Protein AF-D2VQ25-F1 (afdb_monomer_lite)

Radius of gyration: 30.01 Å; chains: 1; bounding box: 73×95×77 Å

Organism: Naegleria gruberi (NCBI:txid5762)

Secondary structure (DSSP, 8-state):
---PPP---------------HHHHHHS-GGG--HHHHHHHHHHTT---TT-HHHHHHHHTT--GGGGGGGHHHHHTT-HHHHHHHHHHHHHHHHHHHT--HHHHHHHIIIIIIHHHHHHHHHHHHT------S---------PPPP--S--SS---TTSPPPTTTS-HHHHHHHHHHHHHHHHHHHHHHHTT--GGGGT--S-HHHHHHHHH-HHHHHIIIIIHHHHH-GGGTS-SSPPEEEEEEEEEPPSS-HHHHHHHTTT---SSSS-EEEEEETTEEEEE-TTS-EEEEEGGG---TTEEEEEEEEEE-SHHHHHHHHHHHHHHHHHHHHH---BTTTB-HHHHHHHHHHHTT------HHHHHHHHHHTTT--S-EEEPPHHHHHHHHHSTT-TTTT-SEEE-SSHHHHHHHHHHHHHTTGGGSHHHHHHHHHHHHHHHHHHHTT-TTS--EEE-TTSTT-EEE--TT-SSS-TTTTSTTS--EE-TT---GGGS---

Foldseek 3Di:
DDDDDDDDPDDPDDPDDPPDPLVVLLQDQQLQAKLVSLLSLCVVLVPDDVVCLVNVLSVVVGDGSNLVLCLLVCVVVVPPVSNLVSLLVSLVVVCVVRVHHSVSSSSSCVRRVSVSSNVNVVVVVVPPDDPPDDDDDDDDDDDPDDRPRDPDPPPPPLVDADDPVQDDPLLVLLLVLLLVLVVVVVVVCVVVVHDQVQQVHPPDSRSRSCCQQPLLNVLCSQPNVVCVVDCVQAPDPDAFKKWKKKWKFADDDDLVVQLVQLVVAPFQQGQIFIWMDIHQWIWGADQSLAIGIDGFPPLFDQGTLFIFTFDMDGHLVLVVQLSSQLSVLRSCSSRPNHDDSRPHHRRNSVVSSCVSSVTDDDDDPQVVVVSVVSSSVNSFLKGFDDPVLLVLQCPDPPDPCNPPRMDTDPALQVLQVVLVVSVVSVQCVDPSNVVSVRSSLRRLQSCQSSVRLPPADWDDDPVDPPDTAQQRPPAPVNDSCRSYPSPRDGHNHPNPPPVSNPDD

pLDDT: mean 82.52, std 18.88, range [25.27, 98.56]

Sequence (504 aa):
MGGKPSSFDSKPASFESSTVDISQVVNKPITECDAEDLLVLLRHYKFEDKSNKLASVIKEKDMSGSIFSALVAPILEENQSKIEDERDRLASRYATRYAITESLLSRFIENVVITKIKRDVSNASSKKINISSIPTTTASLHSETQDPGVTPQTFYNISTAYDQDKLNEWEKRGIEKVKKNLVKYYEFLKEKKKKFETCGLIGDLEVDAQNMVCKDRFMFNTFCAPILSNSSRRVLTSEPYMQVKLIISEIEGNEIYRSIVSKVVNTEFGLLHTGLLIGEWKFDWYDNSMVSVRKEKNIGSGNAIAVIDLGSLIDQNLILSAFFKISDIVCKYNATMEYGQLNCNCQHFVSELLDALSLVTPKSKCFEKYFKNLKKGDMARKFYFSPALIDKIQKAQDSIYKKKKSIKFESRKDLDEFCFFIKDLGHFTTEEGKEDYQLLKSFDRSFVIAGKGRDGLVVVDYSVEGFKKENAFFSQSGLHDDTSITNIKYNVKDLDLSKYFLKR

Structure (mmCIF, N/CA/C/O backbone):
data_AF-D2VQ25-F1
#
_entry.id   AF-D2VQ25-F1
#
loop_
_atom_site.group_PDB
_atom_site.id
_atom_site.type_symbol
_atom_site.label_atom_id
_atom_site.label_alt_id
_atom_site.label_comp_id
_atom_site.label_asym_id
_atom_site.label_entity_id
_atom_site.label_seq_id
_atom_site.pdbx_PDB_ins_code
_atom_site.Cartn_x
_atom_site.Cartn_y
_atom_site.Cartn_z
_atom_site.occupancy
_atom_site.B_iso_or_equiv
_atom_site.auth_seq_id
_atom_site.auth_comp_id
_atom_site.auth_asym_id
_atom_site.auth_atom_id
_atom_site.pdbx_PDB_model_num
ATOM 1 N N . MET A 1 1 ? -29.299 -66.741 -33.337 1.00 40.41 1 MET A N 1
ATOM 2 C CA . MET A 1 1 ? -28.206 -66.523 -34.309 1.00 40.41 1 MET A CA 1
ATOM 3 C C . MET A 1 1 ? -27.219 -65.557 -33.677 1.00 40.41 1 MET A C 1
ATOM 5 O O . MET A 1 1 ? -27.634 -64.481 -33.274 1.00 40.41 1 MET A O 1
ATOM 9 N N . GLY A 1 2 ? -25.983 -66.005 -33.446 1.00 38.69 2 GLY A N 1
ATOM 10 C CA . GLY A 1 2 ? -24.978 -65.279 -32.666 1.00 38.69 2 GLY A CA 1
ATOM 11 C C . GLY A 1 2 ? -24.258 -64.196 -33.469 1.00 38.69 2 GLY A C 1
ATOM 12 O O . GLY A 1 2 ? -23.818 -64.449 -34.586 1.00 38.69 2 GLY A O 1
ATOM 13 N N . GLY A 1 3 ? -24.109 -63.013 -32.872 1.00 36.12 3 GLY A N 1
ATOM 14 C CA . GLY A 1 3 ? -23.212 -61.958 -33.338 1.00 36.12 3 GLY A CA 1
ATOM 15 C C . GLY A 1 3 ? -22.002 -61.869 -32.411 1.00 36.12 3 GLY A C 1
ATOM 16 O O . GLY A 1 3 ? -22.151 -61.565 -31.230 1.00 36.12 3 GLY A O 1
ATOM 17 N N . LYS A 1 4 ? -20.812 -62.179 -32.936 1.00 39.22 4 LYS A N 1
ATOM 18 C CA . LYS A 1 4 ? -19.522 -61.954 -32.265 1.00 39.22 4 LYS A CA 1
ATOM 19 C C . LYS A 1 4 ? -19.256 -60.444 -32.129 1.00 39.22 4 LYS A C 1
ATOM 21 O O . LYS A 1 4 ? -19.488 -59.727 -33.101 1.00 39.22 4 LYS A O 1
ATOM 26 N N . PRO A 1 5 ? -18.699 -59.962 -31.006 1.00 42.12 5 PRO A N 1
ATOM 27 C CA . PRO A 1 5 ? -18.153 -58.613 -30.927 1.00 42.12 5 PRO A CA 1
ATOM 28 C C . PRO A 1 5 ? -16.798 -58.549 -31.649 1.00 42.12 5 PRO A C 1
ATOM 30 O O . PRO A 1 5 ? -15.930 -59.399 -31.446 1.00 42.12 5 PRO A O 1
ATOM 33 N N . SER A 1 6 ? -16.635 -57.554 -32.522 1.00 40.38 6 SER A N 1
ATOM 34 C CA . SER A 1 6 ? -15.402 -57.278 -33.261 1.00 40.38 6 SER A CA 1
ATOM 35 C C . SER A 1 6 ? -14.331 -56.704 -32.331 1.00 40.38 6 SER A C 1
ATOM 37 O O . SER A 1 6 ? -14.489 -55.604 -31.801 1.00 40.38 6 SER A O 1
ATOM 39 N N . SER A 1 7 ? -13.233 -57.435 -32.160 1.00 36.78 7 SER A N 1
ATOM 40 C CA . SER A 1 7 ? -12.004 -56.956 -31.533 1.00 36.78 7 SER A CA 1
ATOM 41 C C . SER A 1 7 ? -11.290 -55.977 -32.470 1.00 36.78 7 SER A C 1
ATOM 43 O O . SER A 1 7 ? -10.836 -56.360 -33.548 1.00 36.78 7 SER A O 1
ATOM 45 N N . PHE A 1 8 ? -11.195 -54.710 -32.068 1.00 36.72 8 PHE A N 1
ATOM 46 C CA . PHE A 1 8 ? -10.280 -53.750 -32.682 1.00 36.72 8 PHE A CA 1
ATOM 47 C C . PHE A 1 8 ? -8.866 -54.011 -32.147 1.00 36.72 8 PHE A C 1
ATOM 49 O O . PHE A 1 8 ? -8.520 -53.577 -31.051 1.00 36.72 8 PHE A O 1
ATOM 56 N N . ASP A 1 9 ? -8.059 -54.728 -32.929 1.00 34.69 9 ASP A N 1
ATOM 57 C CA . ASP A 1 9 ? -6.609 -54.810 -32.745 1.00 34.69 9 ASP A CA 1
ATOM 58 C C . ASP A 1 9 ? -5.970 -53.488 -33.197 1.00 34.69 9 ASP A C 1
ATOM 60 O O . ASP A 1 9 ? -5.667 -53.281 -34.376 1.00 34.69 9 ASP A O 1
ATOM 64 N N . SER A 1 10 ? -5.761 -52.562 -32.261 1.00 35.66 10 SER A N 1
ATOM 65 C CA . SER A 1 10 ? -4.896 -51.405 -32.491 1.00 35.66 10 SER A CA 1
ATOM 66 C C . SER A 1 10 ? -3.435 -51.852 -32.407 1.00 35.66 10 SER A C 1
ATOM 68 O O . SER A 1 10 ? -2.902 -52.069 -31.317 1.00 35.66 10 SER A O 1
ATOM 70 N N . LYS A 1 11 ? -2.778 -51.992 -33.564 1.00 35.75 11 LYS A N 1
ATOM 71 C CA . LYS A 1 11 ? -1.319 -52.153 -33.646 1.00 35.75 11 LYS A CA 1
ATOM 72 C C . LYS A 1 11 ? -0.629 -50.986 -32.916 1.00 35.75 11 LYS A C 1
ATOM 74 O O . LYS A 1 11 ? -1.005 -49.839 -33.163 1.00 35.75 11 LYS A O 1
ATOM 79 N N . PRO A 1 12 ? 0.383 -51.233 -32.063 1.00 37.16 12 PRO A N 1
ATOM 80 C CA . PRO A 1 12 ? 1.184 -50.159 -31.494 1.00 37.16 12 PRO A CA 1
ATOM 81 C C . PRO A 1 12 ? 1.896 -49.424 -32.630 1.00 37.16 12 PRO A C 1
ATOM 83 O O . PRO A 1 12 ? 2.567 -50.044 -33.457 1.00 37.16 12 PRO A O 1
ATOM 86 N N . ALA A 1 13 ? 1.706 -48.106 -32.686 1.00 36.19 13 ALA A N 1
ATOM 87 C CA . ALA A 1 13 ? 2.377 -47.245 -33.644 1.00 36.19 13 ALA A CA 1
ATOM 88 C C . ALA A 1 13 ? 3.894 -47.415 -33.488 1.00 36.19 13 ALA A C 1
ATOM 90 O O . ALA A 1 13 ? 4.469 -47.097 -32.444 1.00 36.19 13 ALA A O 1
ATOM 91 N N . SER A 1 14 ? 4.538 -47.955 -34.521 1.00 36.84 14 SER A N 1
ATOM 92 C CA . SER A 1 14 ? 5.988 -47.971 -34.637 1.00 36.84 14 SER A CA 1
ATOM 93 C C . SER A 1 14 ? 6.465 -46.525 -34.715 1.00 36.84 14 SER A C 1
ATOM 95 O O . SER A 1 14 ? 6.174 -45.832 -35.688 1.00 36.84 14 SER A O 1
ATOM 97 N N . PHE A 1 15 ? 7.152 -46.064 -33.670 1.00 41.28 15 PHE A N 1
ATOM 98 C CA . PHE A 1 15 ? 7.826 -44.770 -33.655 1.00 41.28 15 PHE A CA 1
ATOM 99 C C . PHE A 1 15 ? 8.849 -44.737 -34.796 1.00 41.28 15 PHE A C 1
ATOM 101 O O . PHE A 1 15 ? 9.881 -45.405 -34.726 1.00 41.28 15 PHE A O 1
ATOM 108 N N . GLU A 1 16 ? 8.561 -43.967 -35.843 1.00 40.09 16 GLU A N 1
ATOM 109 C CA . GLU A 1 16 ? 9.567 -43.568 -36.821 1.00 40.09 16 GLU A CA 1
ATOM 110 C C . GLU A 1 16 ? 10.651 -42.776 -36.085 1.00 40.09 16 GLU A C 1
ATOM 112 O O . GLU A 1 16 ? 10.367 -41.808 -35.373 1.00 40.09 16 GLU A O 1
ATOM 117 N N . SER A 1 17 ? 11.898 -43.242 -36.178 1.00 46.06 17 SER A N 1
ATOM 118 C CA . SER A 1 17 ? 13.017 -42.615 -35.490 1.00 46.06 17 SER A CA 1
ATOM 119 C C . SER A 1 17 ? 13.362 -41.299 -36.180 1.00 46.06 17 SER A C 1
ATOM 121 O O . SER A 1 17 ? 14.074 -41.286 -37.185 1.00 46.06 17 SER A O 1
ATOM 123 N N . SER A 1 18 ? 12.912 -40.180 -35.618 1.00 52.69 18 SER A N 1
ATOM 124 C CA . SER A 1 18 ? 13.643 -38.932 -35.783 1.00 52.69 18 SER A CA 1
ATOM 125 C C . SER A 1 18 ? 15.051 -39.175 -35.233 1.00 52.69 18 SER A C 1
ATOM 127 O O . SER A 1 18 ? 15.246 -39.468 -34.051 1.00 52.69 18 SER A O 1
ATOM 129 N N . THR A 1 19 ? 16.051 -39.160 -36.110 1.00 66.31 19 THR A N 1
ATOM 130 C CA . THR A 1 19 ? 17.461 -39.299 -35.731 1.00 66.31 19 THR A CA 1
ATOM 131 C C . THR A 1 19 ? 17.928 -37.985 -35.114 1.00 66.31 19 THR A C 1
ATOM 133 O O . THR A 1 19 ? 18.683 -37.233 -35.726 1.00 66.31 19 THR A O 1
ATOM 136 N N . VAL A 1 20 ? 17.412 -37.664 -33.926 1.00 78.50 20 VAL A N 1
ATOM 137 C CA . VAL A 1 20 ? 17.915 -36.555 -33.115 1.00 78.50 20 VAL A CA 1
ATOM 138 C C . VAL A 1 20 ? 19.348 -36.901 -32.722 1.00 78.50 20 VAL A C 1
ATOM 140 O O . VAL A 1 20 ? 19.609 -37.972 -32.166 1.00 78.50 20 VAL A O 1
ATOM 143 N N . ASP A 1 21 ? 20.286 -36.016 -33.051 1.00 86.06 21 ASP A N 1
ATOM 144 C CA . ASP A 1 21 ? 21.693 -36.187 -32.710 1.00 86.06 21 ASP A CA 1
ATOM 145 C C . ASP A 1 21 ? 21.852 -36.144 -31.183 1.00 86.06 21 ASP A C 1
ATOM 147 O O . ASP A 1 21 ? 21.751 -35.091 -30.550 1.00 86.06 21 ASP A O 1
ATOM 151 N N . ILE A 1 22 ? 22.108 -37.311 -30.583 1.00 90.81 22 ILE A N 1
ATOM 152 C CA . ILE A 1 22 ? 22.278 -37.477 -29.132 1.00 90.81 22 ILE A CA 1
ATOM 153 C C . ILE A 1 22 ? 23.343 -36.511 -28.601 1.00 90.81 22 ILE A C 1
ATOM 155 O O . ILE A 1 22 ? 23.225 -36.022 -27.478 1.00 90.81 22 ILE A O 1
ATOM 159 N N . SER A 1 23 ? 24.374 -36.204 -29.395 1.00 88.19 23 SER A N 1
ATOM 160 C CA . SER A 1 23 ? 25.441 -35.300 -28.973 1.00 88.19 23 SER A CA 1
ATOM 161 C C . SER A 1 23 ? 24.951 -33.862 -28.782 1.00 88.19 23 SER A C 1
ATOM 163 O O . SER A 1 23 ? 25.438 -33.177 -27.882 1.00 88.19 23 SER A O 1
ATOM 165 N N . GLN A 1 24 ? 23.949 -33.417 -29.545 1.00 90.00 24 GLN A N 1
ATOM 166 C CA . GLN A 1 24 ? 23.349 -32.092 -29.377 1.00 90.00 24 GLN A CA 1
ATOM 167 C C . GLN A 1 24 ? 22.553 -32.025 -28.073 1.00 90.00 24 GLN A C 1
ATOM 169 O O . GLN A 1 24 ? 22.779 -31.126 -27.266 1.00 90.00 24 GLN A O 1
ATOM 174 N N . VAL A 1 25 ? 21.710 -33.029 -27.809 1.00 92.75 25 VAL A N 1
ATOM 175 C CA . VAL A 1 25 ? 20.869 -33.080 -26.599 1.00 92.75 25 VAL A CA 1
ATOM 176 C C . VAL A 1 25 ? 21.710 -33.209 -25.329 1.00 92.75 25 VAL A C 1
ATOM 178 O O . VAL A 1 25 ? 21.473 -32.529 -24.334 1.00 92.75 25 VAL A O 1
ATOM 181 N N . VAL A 1 26 ? 22.740 -34.055 -25.351 1.00 91.75 26 VAL A N 1
ATOM 182 C CA . VAL A 1 26 ? 23.609 -34.281 -24.187 1.00 91.75 26 VAL A CA 1
ATOM 183 C C . VAL A 1 26 ? 24.411 -33.030 -23.811 1.00 91.75 26 VAL A C 1
ATOM 185 O O . VAL A 1 26 ? 24.722 -32.844 -22.634 1.00 91.75 26 VAL A O 1
ATOM 188 N N . ASN A 1 27 ? 24.725 -32.169 -24.782 1.00 88.31 27 ASN A N 1
ATOM 189 C CA . ASN A 1 27 ? 25.443 -30.913 -24.556 1.00 88.31 27 ASN A CA 1
ATOM 190 C C . ASN A 1 27 ? 24.521 -29.712 -24.287 1.00 88.31 27 ASN A C 1
ATOM 192 O O . ASN A 1 27 ? 25.013 -28.666 -23.863 1.00 88.31 27 ASN A O 1
ATOM 196 N N . LYS A 1 28 ? 23.210 -29.850 -24.515 1.00 89.50 28 LYS A N 1
ATOM 197 C CA . LYS A 1 28 ? 22.200 -28.826 -24.228 1.00 89.50 28 LYS A CA 1
ATOM 198 C C . LYS A 1 28 ? 21.924 -28.773 -22.718 1.00 89.50 28 LYS A C 1
ATOM 200 O O . LYS A 1 28 ? 21.693 -29.838 -22.145 1.00 89.50 28 LYS A O 1
ATOM 205 N N . PRO A 1 29 ? 21.960 -27.612 -22.040 1.00 90.38 29 PRO A N 1
ATOM 206 C CA . PRO A 1 29 ? 21.643 -27.519 -20.611 1.00 90.38 29 PRO A CA 1
ATOM 207 C C . PRO A 1 29 ? 20.266 -28.110 -20.282 1.00 90.38 29 PRO A C 1
ATOM 209 O O . PRO A 1 29 ? 19.326 -27.900 -21.048 1.00 90.38 29 PRO A O 1
ATOM 212 N N . ILE A 1 30 ? 20.109 -28.799 -19.138 1.00 91.12 30 ILE A N 1
ATOM 213 C CA . ILE A 1 30 ? 18.804 -29.402 -18.771 1.00 91.12 30 ILE A CA 1
ATOM 214 C C . ILE A 1 30 ? 17.658 -28.377 -18.787 1.00 91.12 30 ILE A C 1
ATOM 216 O O . ILE A 1 30 ? 16.531 -28.715 -19.125 1.00 91.12 30 ILE A O 1
ATOM 220 N N . THR A 1 31 ? 17.937 -27.115 -18.453 1.00 84.75 31 THR A N 1
ATOM 221 C CA . THR A 1 31 ? 16.952 -26.027 -18.404 1.00 84.75 31 THR A CA 1
ATOM 222 C C . THR A 1 31 ? 16.444 -25.616 -19.784 1.00 84.75 31 THR A C 1
ATOM 224 O O . THR A 1 31 ? 15.367 -25.033 -19.883 1.00 84.75 31 THR A O 1
ATOM 227 N N . GLU A 1 32 ? 17.184 -25.953 -20.839 1.00 87.88 32 GLU A N 1
ATOM 228 C CA . GLU A 1 32 ? 16.842 -25.696 -22.238 1.00 87.88 32 GLU A CA 1
ATOM 229 C C . GLU A 1 32 ? 16.270 -26.937 -22.940 1.00 87.88 32 GLU A C 1
ATOM 231 O O . GLU A 1 32 ? 15.832 -26.837 -24.088 1.00 87.88 32 GLU A O 1
ATOM 236 N N . CYS A 1 33 ? 16.267 -28.104 -22.287 1.00 91.75 33 CYS A N 1
ATOM 237 C CA . CYS A 1 33 ? 15.693 -29.325 -22.846 1.00 91.75 33 CYS A CA 1
ATOM 238 C C . CYS A 1 33 ? 14.168 -29.204 -22.981 1.00 91.75 33 CYS A C 1
ATOM 240 O O . CYS A 1 33 ? 13.469 -28.939 -21.998 1.00 91.75 33 CYS A O 1
ATOM 242 N N . ASP A 1 34 ? 13.651 -29.427 -24.186 1.00 94.62 34 ASP A N 1
ATOM 243 C CA . ASP A 1 34 ? 12.216 -29.595 -24.423 1.00 94.62 34 ASP A CA 1
ATOM 244 C C . ASP A 1 34 ? 11.761 -31.040 -24.128 1.00 94.62 34 ASP A C 1
ATOM 246 O O . ASP A 1 34 ? 12.524 -31.860 -23.605 1.00 94.62 34 ASP A O 1
ATOM 250 N N . ALA A 1 35 ? 10.497 -31.357 -24.413 1.00 95.31 35 ALA A N 1
ATOM 251 C CA . ALA A 1 35 ? 9.954 -32.689 -24.169 1.00 95.31 35 ALA A CA 1
ATOM 252 C C . ALA A 1 35 ? 10.675 -33.788 -24.972 1.00 95.31 35 ALA A C 1
ATOM 254 O O . ALA A 1 35 ? 10.941 -34.863 -24.430 1.00 95.31 35 ALA A O 1
ATOM 255 N N . GLU A 1 36 ? 11.033 -33.536 -26.234 1.00 95.50 36 GLU A N 1
ATOM 256 C CA . GLU A 1 36 ? 11.733 -34.516 -27.075 1.00 95.50 36 GLU A CA 1
ATOM 257 C C . GLU A 1 36 ? 13.173 -34.727 -26.588 1.00 95.50 36 GLU A C 1
ATOM 259 O O . GLU A 1 36 ? 13.642 -35.869 -26.502 1.00 95.50 36 GLU A O 1
ATOM 264 N N . ASP A 1 37 ? 13.844 -33.661 -26.149 1.00 95.88 37 ASP A N 1
ATOM 265 C CA . ASP A 1 37 ? 15.151 -33.746 -25.497 1.00 95.88 37 ASP A CA 1
ATOM 266 C C . ASP A 1 37 ? 15.097 -34.638 -24.244 1.00 95.88 37 ASP A C 1
ATOM 268 O O . ASP A 1 37 ? 15.943 -35.521 -24.069 1.00 95.88 37 ASP A O 1
ATOM 272 N N . LEU A 1 38 ? 14.084 -34.476 -23.381 1.00 95.69 38 LEU A N 1
ATOM 273 C CA . LEU A 1 38 ? 13.925 -35.318 -22.188 1.00 95.69 38 LEU A CA 1
ATOM 274 C C . LEU A 1 38 ? 13.694 -36.797 -22.539 1.00 95.69 38 LEU A C 1
ATOM 276 O O . LEU A 1 38 ? 14.205 -37.676 -21.838 1.00 95.69 38 LEU A O 1
ATOM 280 N N . LEU A 1 39 ? 12.979 -37.097 -23.629 1.00 94.31 39 LEU A N 1
ATOM 281 C CA . LEU A 1 39 ? 12.816 -38.472 -24.122 1.00 94.31 39 LEU A CA 1
ATOM 282 C C . LEU A 1 39 ? 14.146 -39.073 -24.594 1.00 94.31 39 LEU A C 1
ATOM 284 O O . LEU A 1 39 ? 14.418 -40.253 -24.341 1.00 94.31 39 LEU A O 1
ATOM 288 N N . VAL A 1 40 ? 14.995 -38.277 -25.247 1.00 94.81 40 VAL A N 1
ATOM 289 C CA . VAL A 1 40 ? 16.353 -38.695 -25.623 1.00 94.81 40 VAL A CA 1
ATOM 290 C C . VAL A 1 40 ? 17.204 -38.933 -24.373 1.00 94.81 40 VAL A C 1
ATOM 292 O O . VAL A 1 40 ? 17.894 -39.954 -24.298 1.00 94.81 40 VAL A O 1
ATOM 295 N N . LEU A 1 41 ? 17.113 -38.067 -23.358 1.00 94.50 41 LEU A N 1
ATOM 296 C CA . LEU A 1 41 ? 17.833 -38.235 -22.091 1.00 94.50 41 LEU A CA 1
ATOM 297 C C . LEU A 1 41 ? 17.383 -39.483 -21.318 1.00 94.50 41 LEU A C 1
ATOM 299 O O . LEU A 1 41 ? 18.241 -40.199 -20.803 1.00 94.50 41 LEU A O 1
ATOM 303 N N . LEU A 1 42 ? 16.084 -39.805 -21.289 1.00 94.75 42 LEU A N 1
ATOM 304 C CA . LEU A 1 42 ? 15.579 -41.055 -20.699 1.00 94.75 42 LEU A CA 1
ATOM 305 C C . LEU A 1 42 ? 16.293 -42.281 -21.283 1.00 94.75 42 LEU A C 1
ATOM 307 O O . LEU A 1 42 ? 16.742 -43.156 -20.540 1.00 94.75 42 LEU A O 1
ATOM 311 N N . ARG A 1 43 ? 16.439 -42.325 -22.613 1.00 93.00 43 ARG A N 1
ATOM 312 C CA . ARG A 1 43 ? 17.141 -43.411 -23.314 1.00 93.00 43 ARG A CA 1
ATOM 313 C C . ARG A 1 43 ? 18.645 -43.370 -23.047 1.00 93.00 43 ARG A C 1
ATOM 315 O O . ARG A 1 43 ? 19.234 -44.409 -22.758 1.00 93.00 43 ARG A O 1
ATOM 322 N N . HIS A 1 44 ? 19.258 -42.186 -23.114 1.00 92.94 44 HIS A N 1
ATOM 323 C CA . HIS A 1 44 ? 20.697 -41.997 -22.902 1.00 92.94 44 HIS A CA 1
ATOM 324 C C . HIS A 1 44 ? 21.140 -42.469 -21.512 1.00 92.94 44 HIS A C 1
ATOM 326 O O . HIS A 1 44 ? 22.123 -43.199 -21.390 1.00 92.94 44 HIS A O 1
ATOM 332 N N . TYR A 1 45 ? 20.378 -42.111 -20.478 1.00 92.06 45 TYR A N 1
ATOM 333 C CA . TYR A 1 45 ? 20.630 -42.499 -19.090 1.00 92.06 45 TYR A CA 1
ATOM 334 C C . TYR A 1 45 ? 20.019 -43.856 -18.709 1.00 92.06 45 TYR A C 1
ATOM 336 O O . TYR A 1 45 ? 20.034 -44.219 -17.535 1.00 92.06 45 TYR A O 1
ATOM 344 N N . LYS A 1 46 ? 19.514 -44.625 -19.687 1.00 93.38 46 LYS A N 1
ATOM 345 C CA . LYS A 1 46 ? 18.939 -45.969 -19.501 1.00 93.38 46 LYS A CA 1
ATOM 346 C C . LYS A 1 46 ? 17.874 -46.017 -18.396 1.00 93.38 46 LYS A C 1
ATOM 348 O O . LYS A 1 46 ? 17.834 -46.951 -17.598 1.00 93.38 46 LYS A O 1
ATOM 353 N N . PHE A 1 47 ? 17.020 -44.998 -18.329 1.00 93.12 47 PHE A N 1
ATOM 354 C CA . PHE A 1 47 ? 15.959 -44.949 -17.334 1.00 93.12 47 PHE A CA 1
ATOM 355 C C . PHE A 1 47 ? 14.876 -45.987 -17.644 1.00 93.12 47 PHE A C 1
ATOM 357 O O . PHE A 1 47 ? 14.195 -45.909 -18.666 1.00 93.12 47 PHE A O 1
ATOM 364 N N . GLU A 1 48 ? 14.693 -46.945 -16.739 1.00 87.88 48 GLU A N 1
ATOM 365 C CA . GLU A 1 48 ? 13.679 -47.988 -16.881 1.00 87.88 48 GLU A CA 1
ATOM 366 C C . GLU A 1 48 ? 12.341 -47.581 -16.249 1.00 87.88 48 GLU A C 1
ATOM 368 O O . GLU A 1 48 ? 12.159 -47.623 -15.024 1.00 87.88 48 GLU A O 1
ATOM 373 N N . ASP A 1 49 ? 11.375 -47.268 -17.112 1.00 84.94 49 ASP A N 1
ATOM 374 C CA . ASP A 1 49 ? 9.952 -47.233 -16.786 1.00 84.94 49 ASP A CA 1
ATOM 375 C C . ASP A 1 49 ? 9.252 -48.441 -17.417 1.00 84.94 49 ASP A C 1
ATOM 377 O O . ASP A 1 49 ? 8.950 -48.451 -18.609 1.00 84.94 49 ASP A O 1
ATOM 381 N N . LYS A 1 50 ? 8.939 -49.451 -16.596 1.00 80.38 50 LYS A N 1
ATOM 382 C CA . LYS A 1 50 ? 8.268 -50.690 -17.032 1.00 80.38 50 LYS A CA 1
ATOM 383 C C . LYS A 1 50 ? 6.941 -50.450 -17.764 1.00 80.38 50 LYS A C 1
ATOM 385 O O . LYS A 1 50 ? 6.484 -51.335 -18.479 1.00 80.38 50 LYS A O 1
ATOM 390 N N . SER A 1 51 ? 6.312 -49.294 -17.558 1.00 79.25 51 SER A N 1
ATOM 391 C CA . SER A 1 51 ? 5.008 -48.951 -18.125 1.00 79.25 51 SER A CA 1
ATOM 392 C C . SER A 1 51 ? 5.068 -47.977 -19.304 1.00 79.25 51 SER A C 1
ATOM 394 O O . SER A 1 51 ? 4.028 -47.707 -19.898 1.00 79.25 51 SER A O 1
ATOM 396 N N . ASN A 1 52 ? 6.246 -47.425 -19.639 1.00 86.62 52 ASN A N 1
ATOM 397 C CA . ASN A 1 52 ? 6.407 -46.291 -20.568 1.00 86.62 52 ASN A CA 1
ATOM 398 C C . ASN A 1 52 ? 5.477 -45.092 -20.267 1.00 86.62 52 ASN A C 1
ATOM 400 O O . ASN A 1 52 ? 5.237 -44.235 -21.128 1.00 86.62 52 ASN A O 1
ATOM 404 N N . LYS A 1 53 ? 4.944 -45.013 -19.045 1.00 90.50 53 LYS A N 1
ATOM 405 C CA . LYS A 1 53 ? 3.989 -43.995 -18.620 1.00 90.50 53 LYS A CA 1
ATOM 406 C C . LYS A 1 53 ? 4.644 -42.621 -18.589 1.00 90.50 53 LYS A C 1
ATOM 408 O O . LYS A 1 53 ? 4.055 -41.662 -19.072 1.00 90.50 53 LYS A O 1
ATOM 413 N N . LEU A 1 54 ? 5.869 -42.519 -18.082 1.00 90.94 54 LEU A N 1
ATOM 414 C CA . LEU A 1 54 ? 6.609 -41.263 -18.018 1.00 90.94 54 LEU A CA 1
ATOM 415 C C . LEU A 1 54 ? 6.932 -40.723 -19.414 1.00 90.94 54 LEU A C 1
ATOM 417 O O . LEU A 1 54 ? 6.718 -39.543 -19.661 1.00 90.94 54 LEU A O 1
ATOM 421 N N . ALA A 1 55 ? 7.381 -41.577 -20.338 1.00 92.06 55 ALA A N 1
ATOM 422 C CA . ALA A 1 55 ? 7.660 -41.168 -21.715 1.00 92.06 55 ALA A CA 1
ATOM 423 C C . ALA A 1 55 ? 6.394 -40.648 -22.422 1.00 92.06 55 ALA A C 1
ATOM 425 O O . ALA A 1 55 ? 6.423 -39.599 -23.064 1.00 92.06 55 ALA A O 1
ATOM 426 N N . SER A 1 56 ? 5.267 -41.345 -22.248 1.00 91.44 56 SER A N 1
ATOM 427 C CA . SER A 1 56 ? 3.975 -40.916 -22.801 1.00 91.44 56 SER A CA 1
ATOM 428 C C . SER A 1 56 ? 3.561 -39.557 -22.236 1.00 91.44 56 SER A C 1
ATOM 430 O O . SER A 1 56 ? 3.190 -38.657 -22.981 1.00 91.44 56 SER A O 1
ATOM 432 N N . VAL A 1 57 ? 3.718 -39.364 -20.925 1.00 91.69 57 VAL A N 1
ATOM 433 C CA . VAL A 1 57 ? 3.337 -38.121 -20.253 1.00 91.69 57 VAL A CA 1
ATOM 434 C C . VAL A 1 57 ? 4.253 -36.948 -20.602 1.00 91.69 57 VAL A C 1
ATOM 436 O O . VAL A 1 57 ? 3.742 -35.848 -20.795 1.00 91.69 57 VAL A O 1
ATOM 439 N N . ILE A 1 58 ? 5.569 -37.153 -20.722 1.00 92.06 58 ILE A N 1
ATOM 440 C CA . ILE A 1 58 ? 6.499 -36.104 -21.174 1.00 92.06 58 ILE A CA 1
ATOM 441 C C . ILE A 1 58 ? 6.048 -35.564 -22.532 1.00 92.06 58 ILE A C 1
ATOM 443 O O . ILE A 1 58 ? 5.937 -34.351 -22.693 1.00 92.06 58 ILE A O 1
ATOM 447 N N . LYS A 1 59 ? 5.713 -36.467 -23.462 1.00 91.94 59 LYS A N 1
ATOM 448 C CA . LYS A 1 59 ? 5.256 -36.114 -24.807 1.00 91.94 59 LYS A CA 1
ATOM 449 C C . LYS A 1 59 ? 3.878 -35.448 -24.811 1.00 91.94 59 LYS A C 1
ATOM 451 O O . LYS A 1 59 ? 3.692 -34.416 -25.439 1.00 91.94 59 LYS A O 1
ATOM 456 N N . GLU A 1 60 ? 2.901 -36.030 -24.117 1.00 90.62 60 GLU A N 1
ATOM 457 C CA . GLU A 1 60 ? 1.511 -35.548 -24.120 1.00 90.62 60 GLU A CA 1
ATOM 458 C C . GLU A 1 60 ? 1.314 -34.234 -23.358 1.00 90.62 60 GLU A C 1
ATOM 460 O O . GLU A 1 60 ? 0.388 -33.478 -23.658 1.00 90.62 60 GLU A O 1
ATOM 465 N N . LYS A 1 61 ? 2.124 -33.987 -22.324 1.00 88.69 61 LYS A N 1
ATOM 466 C CA . LYS A 1 61 ? 1.983 -32.832 -21.425 1.00 88.69 61 LYS A CA 1
ATOM 467 C C . LYS A 1 61 ? 3.054 -31.769 -21.630 1.00 88.69 61 LYS A C 1
ATOM 469 O O . LYS A 1 61 ? 3.092 -30.833 -20.833 1.00 88.69 61 LYS A O 1
ATOM 474 N N . ASP A 1 62 ? 3.877 -31.926 -22.665 1.00 87.81 62 ASP A N 1
ATOM 475 C CA . ASP A 1 62 ? 4.955 -31.009 -23.035 1.00 87.81 62 ASP A CA 1
ATOM 476 C C . ASP A 1 62 ? 5.856 -30.666 -21.834 1.00 87.81 62 ASP A C 1
ATOM 478 O O . ASP A 1 62 ? 6.047 -29.513 -21.444 1.00 87.81 62 ASP A O 1
ATOM 482 N N . MET A 1 63 ? 6.333 -31.710 -21.149 1.00 90.69 63 MET A N 1
ATOM 483 C CA . MET A 1 63 ? 7.187 -31.541 -19.975 1.00 90.69 63 MET A CA 1
ATOM 484 C C . MET A 1 63 ? 8.574 -31.073 -20.422 1.00 90.69 63 MET A C 1
ATOM 486 O O . MET A 1 63 ? 9.304 -31.834 -21.046 1.00 90.69 63 MET A O 1
ATOM 490 N N . SER A 1 64 ? 8.961 -29.852 -20.056 1.00 93.88 64 SER A N 1
ATOM 491 C CA . SER A 1 64 ? 10.287 -29.297 -20.345 1.00 93.88 64 SER A CA 1
ATOM 492 C C . SER A 1 64 ? 11.237 -29.420 -19.156 1.00 93.88 64 SER A C 1
ATOM 494 O O . SER A 1 64 ? 10.822 -29.393 -17.995 1.00 93.88 64 SER A O 1
ATOM 496 N N . GLY A 1 65 ? 12.539 -29.482 -19.423 1.00 90.12 65 GLY A N 1
ATOM 497 C CA . GLY A 1 65 ? 13.567 -29.562 -18.387 1.00 90.12 65 GLY A CA 1
ATOM 498 C C . GLY A 1 65 ? 13.699 -28.293 -17.530 1.00 90.12 65 GLY A C 1
ATOM 499 O O . GLY A 1 65 ? 14.184 -28.355 -16.400 1.00 90.12 65 GLY A O 1
ATOM 500 N N . SER A 1 66 ? 13.159 -27.157 -17.990 1.00 85.31 66 SER A N 1
ATOM 501 C CA . SER A 1 66 ? 13.086 -25.900 -17.226 1.00 85.31 66 SER A CA 1
ATOM 502 C C . SER A 1 66 ? 12.342 -26.019 -15.889 1.00 85.31 66 SER A C 1
ATOM 504 O O . SER A 1 66 ? 12.611 -25.242 -14.973 1.00 85.31 66 SER A O 1
ATOM 506 N N . ILE A 1 67 ? 11.452 -27.007 -15.721 1.00 89.81 67 ILE A N 1
ATOM 507 C CA . ILE A 1 67 ? 10.746 -27.227 -14.448 1.00 89.81 67 ILE A CA 1
ATOM 508 C C . ILE A 1 67 ? 11.667 -27.718 -13.323 1.00 89.81 67 ILE A C 1
ATOM 510 O O . ILE A 1 67 ? 11.269 -27.660 -12.158 1.00 89.81 67 ILE A O 1
ATOM 514 N N . PHE A 1 68 ? 12.869 -28.192 -13.668 1.00 93.56 68 PHE A N 1
ATOM 515 C CA . PHE A 1 68 ? 13.869 -28.729 -12.747 1.00 93.56 68 PHE A CA 1
ATOM 516 C C . PHE A 1 68 ? 14.995 -27.738 -12.415 1.00 93.56 68 PHE A C 1
ATOM 518 O O . PHE A 1 68 ? 15.955 -28.112 -11.746 1.00 93.56 68 PHE A O 1
ATOM 525 N N . SER A 1 69 ? 14.891 -26.478 -12.852 1.00 82.31 69 SER A N 1
ATOM 526 C CA . SER A 1 69 ? 15.923 -25.450 -12.636 1.00 82.31 69 SER A CA 1
ATOM 527 C C . SER A 1 69 ? 16.273 -25.234 -11.162 1.00 82.31 69 SER A C 1
ATOM 529 O O . SER A 1 69 ? 17.429 -25.000 -10.835 1.00 82.31 69 SER A O 1
ATOM 531 N N . ALA A 1 70 ? 15.310 -25.408 -10.255 1.00 76.50 70 ALA A N 1
ATOM 532 C CA . ALA A 1 70 ? 15.524 -25.247 -8.819 1.00 76.50 70 ALA A CA 1
ATOM 533 C C . ALA A 1 70 ? 16.530 -26.250 -8.207 1.00 76.50 70 ALA A C 1
ATOM 535 O O . ALA A 1 70 ? 17.052 -25.990 -7.127 1.00 76.50 70 ALA A O 1
ATOM 536 N N . LEU A 1 71 ? 16.851 -27.358 -8.894 1.00 87.75 71 LEU A N 1
ATOM 537 C CA . LEU A 1 71 ? 17.894 -28.304 -8.468 1.00 87.75 71 LEU A CA 1
ATOM 538 C C . LEU A 1 71 ? 19.317 -27.810 -8.758 1.00 87.75 71 LEU A C 1
ATOM 540 O O . LEU A 1 71 ? 20.268 -28.358 -8.204 1.00 87.75 71 LEU A O 1
ATOM 544 N N . VAL A 1 72 ? 19.487 -26.797 -9.613 1.00 82.12 72 VAL A N 1
ATOM 545 C CA . VAL A 1 72 ? 20.811 -26.330 -10.049 1.00 82.12 72 VAL A CA 1
ATOM 546 C C . VAL A 1 72 ? 21.597 -25.732 -8.883 1.00 82.12 72 VAL A C 1
ATOM 548 O O . VAL A 1 72 ? 22.722 -26.164 -8.638 1.00 82.12 72 VAL A O 1
ATOM 551 N N . ALA A 1 73 ? 21.001 -24.810 -8.121 1.00 76.44 73 ALA A N 1
ATOM 552 C CA . ALA A 1 73 ? 21.677 -24.170 -6.992 1.00 76.44 73 ALA A CA 1
ATOM 553 C C . ALA A 1 73 ? 22.116 -25.171 -5.895 1.00 76.44 73 ALA A C 1
ATOM 555 O O . ALA A 1 73 ? 23.303 -25.184 -5.570 1.00 76.44 73 ALA A O 1
ATOM 556 N N . PRO A 1 74 ? 21.260 -26.083 -5.384 1.00 78.75 74 PRO A N 1
ATOM 557 C CA . PRO A 1 74 ? 21.690 -27.117 -4.436 1.00 78.75 74 PRO A CA 1
ATOM 558 C C . PRO A 1 74 ? 22.817 -28.025 -4.950 1.00 78.75 74 PRO A C 1
ATOM 560 O O . PRO A 1 74 ? 23.675 -28.432 -4.167 1.00 78.75 74 PRO A O 1
ATOM 563 N N . ILE A 1 75 ? 22.831 -28.336 -6.254 1.00 87.50 75 ILE A N 1
ATOM 564 C CA . ILE A 1 75 ? 23.887 -29.147 -6.879 1.00 87.50 75 ILE A CA 1
ATOM 565 C C . ILE A 1 75 ? 25.206 -28.370 -6.966 1.00 87.50 75 ILE A C 1
ATOM 567 O O . ILE A 1 75 ? 26.254 -28.952 -6.695 1.00 87.50 75 ILE A O 1
ATOM 571 N N . LEU A 1 76 ? 25.167 -27.077 -7.302 1.00 74.56 76 LEU A N 1
ATOM 572 C CA . LEU A 1 76 ? 26.346 -26.199 -7.311 1.00 74.56 76 LEU A CA 1
ATOM 573 C C . LEU A 1 76 ? 26.929 -25.981 -5.909 1.00 74.56 76 LEU A C 1
ATOM 575 O O . LEU A 1 76 ? 28.142 -25.883 -5.761 1.00 74.56 76 LEU A O 1
ATOM 579 N N . GLU A 1 77 ? 26.072 -25.919 -4.889 1.00 84.50 77 GLU A N 1
ATOM 580 C CA . GLU A 1 77 ? 26.470 -25.828 -3.479 1.00 84.50 77 GLU A CA 1
ATOM 581 C C . GLU A 1 77 ? 26.997 -27.158 -2.907 1.00 84.50 77 GLU A C 1
ATOM 583 O O . GLU A 1 77 ? 27.418 -27.190 -1.751 1.00 84.50 77 GLU A O 1
ATOM 588 N N . GLU A 1 78 ? 26.922 -28.256 -3.669 1.00 92.94 78 GLU A N 1
ATOM 589 C CA . GLU A 1 78 ? 27.217 -29.623 -3.213 1.00 92.94 78 GLU A CA 1
ATOM 590 C C . GLU A 1 78 ? 26.438 -30.015 -1.934 1.00 92.94 78 GLU A C 1
ATOM 592 O O . GLU A 1 78 ? 26.890 -30.814 -1.111 1.00 92.94 78 GLU A O 1
ATOM 597 N N . ASN A 1 79 ? 25.231 -29.464 -1.754 1.00 93.94 79 ASN A N 1
ATOM 598 C CA . ASN A 1 79 ? 24.429 -29.653 -0.547 1.00 93.94 79 ASN A CA 1
ATOM 599 C C . ASN A 1 79 ? 23.423 -30.801 -0.715 1.00 93.94 79 ASN A C 1
ATOM 601 O O . ASN A 1 79 ? 22.285 -30.591 -1.137 1.00 93.94 79 ASN A O 1
ATOM 605 N N . GLN A 1 80 ? 23.831 -32.015 -0.337 1.00 96.75 80 GLN A N 1
ATOM 606 C CA . GLN A 1 80 ? 23.026 -33.231 -0.508 1.00 96.75 80 GLN A CA 1
ATOM 607 C C . GLN A 1 80 ? 21.633 -33.153 0.146 1.00 96.75 80 GLN A C 1
ATOM 609 O O . GLN A 1 80 ? 20.657 -33.569 -0.471 1.00 96.75 80 GLN A O 1
ATOM 614 N N . SER A 1 81 ? 21.518 -32.556 1.338 1.00 94.12 81 SER A N 1
ATOM 615 C CA . SER A 1 81 ? 20.224 -32.392 2.022 1.00 94.12 81 SER A CA 1
ATOM 616 C C . SER A 1 81 ? 19.270 -31.515 1.212 1.00 94.12 81 SER A C 1
ATOM 618 O O . SER A 1 81 ? 18.125 -31.891 0.989 1.00 94.12 81 SER A O 1
ATOM 620 N N . LYS A 1 82 ? 19.749 -30.367 0.709 1.00 88.06 82 LYS A N 1
ATOM 621 C CA . LYS A 1 82 ? 18.931 -29.477 -0.127 1.00 88.06 82 LYS A CA 1
ATOM 622 C C . LYS A 1 82 ? 18.564 -30.116 -1.468 1.00 88.06 82 LYS A C 1
ATOM 624 O O . LYS A 1 82 ? 17.489 -29.837 -1.988 1.00 88.06 82 LYS A O 1
ATOM 629 N N . ILE A 1 83 ? 19.444 -30.943 -2.040 1.00 94.62 83 ILE A N 1
ATOM 630 C CA . ILE A 1 83 ? 19.159 -31.687 -3.277 1.00 94.62 83 ILE A CA 1
ATOM 631 C C . ILE A 1 83 ? 17.997 -32.663 -3.047 1.00 94.62 83 ILE A C 1
ATOM 633 O O . ILE A 1 83 ? 17.088 -32.725 -3.874 1.00 94.62 83 ILE A O 1
ATOM 637 N N . GLU A 1 84 ? 18.008 -33.395 -1.932 1.00 96.31 84 GLU A N 1
ATOM 638 C CA . GLU A 1 84 ? 16.950 -34.345 -1.568 1.00 96.31 84 GLU A CA 1
ATOM 639 C C . GLU A 1 84 ? 15.618 -33.640 -1.288 1.00 96.31 84 GLU A C 1
ATOM 641 O O . GLU A 1 84 ? 14.606 -34.006 -1.891 1.00 96.31 84 GLU A O 1
ATOM 646 N N . ASP A 1 85 ? 15.632 -32.578 -0.476 1.00 89.62 85 ASP A N 1
ATOM 647 C CA . ASP A 1 85 ? 14.440 -31.775 -0.170 1.00 89.62 85 ASP A CA 1
ATOM 648 C C . ASP A 1 85 ? 13.802 -31.208 -1.448 1.00 89.62 85 ASP A C 1
ATOM 650 O O . ASP A 1 85 ? 12.585 -31.269 -1.648 1.00 89.62 85 ASP A O 1
ATOM 654 N N . GLU A 1 86 ? 14.626 -30.670 -2.349 1.00 93.50 86 GLU A N 1
ATOM 655 C CA . GLU A 1 86 ? 14.160 -30.063 -3.591 1.00 93.50 86 GLU A CA 1
ATOM 656 C C . GLU A 1 86 ? 13.670 -31.115 -4.598 1.00 93.50 86 GLU A C 1
ATOM 658 O O . GLU A 1 86 ? 12.652 -30.903 -5.264 1.00 93.50 86 GLU A O 1
ATOM 663 N N . ARG A 1 87 ? 14.323 -32.283 -4.674 1.00 97.75 87 ARG A N 1
ATOM 664 C CA . ARG A 1 87 ? 13.854 -33.428 -5.471 1.00 97.75 87 ARG A CA 1
ATOM 665 C C . ARG A 1 87 ? 12.464 -33.860 -5.022 1.00 97.75 87 ARG A C 1
ATOM 667 O O . ARG A 1 87 ? 11.578 -34.005 -5.869 1.00 97.75 87 ARG A O 1
ATOM 674 N N . ASP A 1 88 ? 12.267 -34.057 -3.724 1.00 94.88 88 ASP A N 1
ATOM 675 C CA . ASP A 1 88 ? 11.004 -34.553 -3.175 1.00 94.88 88 ASP A CA 1
ATOM 676 C C . ASP A 1 88 ? 9.894 -33.505 -3.347 1.00 94.88 88 ASP A C 1
ATOM 678 O O . ASP A 1 88 ? 8.788 -33.822 -3.796 1.00 94.88 88 ASP A O 1
ATOM 682 N N . ARG A 1 89 ? 10.217 -32.219 -3.155 1.00 94.44 89 ARG A N 1
ATOM 683 C CA . ARG A 1 89 ? 9.313 -31.098 -3.451 1.00 94.44 89 ARG A CA 1
ATOM 684 C C . ARG A 1 89 ? 8.863 -31.079 -4.914 1.00 94.44 89 ARG A C 1
ATOM 686 O O . ARG A 1 89 ? 7.671 -30.896 -5.189 1.00 94.44 89 ARG A O 1
ATOM 693 N N . LEU A 1 90 ? 9.786 -31.245 -5.865 1.00 92.25 90 LEU A N 1
ATOM 694 C CA . LEU A 1 90 ? 9.472 -31.275 -7.298 1.00 92.25 90 LEU A CA 1
ATOM 695 C C . LEU A 1 90 ? 8.666 -32.525 -7.665 1.00 92.25 90 LEU A C 1
ATOM 697 O O . LEU A 1 90 ? 7.682 -32.410 -8.402 1.00 92.25 90 LEU A O 1
ATOM 701 N N . ALA A 1 91 ? 9.029 -33.692 -7.126 1.00 96.50 91 ALA A N 1
ATOM 702 C CA . ALA A 1 91 ? 8.301 -34.937 -7.339 1.00 96.50 91 ALA A CA 1
ATOM 703 C C . ALA A 1 91 ? 6.846 -34.811 -6.865 1.00 96.50 91 ALA A C 1
ATOM 705 O O . ALA A 1 91 ? 5.930 -35.055 -7.651 1.00 96.50 91 ALA A O 1
ATOM 706 N N . SER A 1 92 ? 6.619 -34.333 -5.641 1.00 91.62 92 SER A N 1
ATOM 707 C CA . SER A 1 92 ? 5.277 -34.135 -5.081 1.00 91.62 92 SER A CA 1
ATOM 708 C C . SER A 1 92 ? 4.448 -33.131 -5.898 1.00 91.62 92 SER A C 1
ATOM 710 O O . SER A 1 92 ? 3.311 -33.408 -6.302 1.00 91.62 92 SER A O 1
ATOM 712 N N . ARG A 1 93 ? 5.046 -31.979 -6.244 1.00 89.44 93 ARG A N 1
ATOM 713 C CA . ARG A 1 93 ? 4.386 -30.914 -7.021 1.00 89.44 93 ARG A CA 1
ATOM 714 C C . ARG A 1 93 ? 3.920 -31.395 -8.393 1.00 89.44 93 ARG A C 1
ATOM 716 O O . ARG A 1 93 ? 2.822 -31.049 -8.835 1.00 89.44 93 ARG A O 1
ATOM 723 N N . TYR A 1 94 ? 4.769 -32.135 -9.097 1.00 91.62 94 TYR A N 1
ATOM 724 C CA . TYR A 1 94 ? 4.546 -32.461 -10.503 1.00 91.62 94 TYR A CA 1
ATOM 725 C C . TYR A 1 94 ? 3.909 -33.837 -10.719 1.00 91.62 94 TYR A C 1
ATOM 727 O O . TYR A 1 94 ? 3.235 -34.016 -11.733 1.00 91.62 94 TYR A O 1
ATOM 735 N N . ALA A 1 95 ? 4.000 -34.762 -9.760 1.00 93.00 95 ALA A N 1
ATOM 736 C CA . ALA A 1 95 ? 3.279 -36.035 -9.794 1.00 93.00 95 ALA A CA 1
ATOM 737 C C . ALA A 1 95 ? 1.772 -35.818 -9.994 1.00 93.00 95 ALA A C 1
ATOM 739 O O . ALA A 1 95 ? 1.172 -36.381 -10.914 1.00 93.00 95 ALA A O 1
ATOM 740 N N . THR A 1 96 ? 1.188 -34.906 -9.209 1.00 86.50 96 THR A N 1
ATOM 741 C CA . THR A 1 96 ? -0.235 -34.543 -9.306 1.00 86.50 96 THR A CA 1
ATOM 742 C C . THR A 1 96 ? -0.563 -33.879 -10.643 1.00 86.50 96 THR A C 1
ATOM 744 O O . THR A 1 96 ? -1.517 -34.273 -11.310 1.00 86.50 96 THR A O 1
ATOM 747 N N . ARG A 1 97 ? 0.251 -32.904 -11.079 1.00 86.88 97 ARG A N 1
ATOM 748 C CA . ARG A 1 97 ? 0.033 -32.167 -12.339 1.00 86.88 97 ARG A CA 1
ATOM 749 C C . ARG A 1 97 ? 0.029 -33.084 -13.564 1.00 86.88 97 ARG A C 1
ATOM 751 O O . ARG A 1 97 ? -0.721 -32.842 -14.506 1.00 86.88 97 ARG A O 1
ATOM 758 N N . TYR A 1 98 ? 0.871 -34.112 -13.553 1.00 89.56 98 TYR A N 1
ATOM 759 C CA . TYR A 1 98 ? 1.106 -34.984 -14.700 1.00 89.56 98 TYR A CA 1
ATOM 760 C C . TYR A 1 98 ? 0.465 -36.374 -14.565 1.00 89.56 98 TYR A C 1
ATOM 762 O O . TYR A 1 98 ? 0.637 -37.212 -15.446 1.00 89.56 98 TYR A O 1
ATOM 770 N N . ALA A 1 99 ? -0.293 -36.628 -13.493 1.00 92.75 99 ALA A N 1
ATOM 771 C CA . ALA A 1 99 ? -0.909 -37.926 -13.199 1.00 92.75 99 ALA A CA 1
ATOM 772 C C . ALA A 1 99 ? 0.095 -39.108 -13.182 1.00 92.75 99 ALA A C 1
ATOM 774 O O . ALA A 1 99 ? -0.225 -40.243 -13.566 1.00 92.75 99 ALA A O 1
ATOM 775 N N . ILE A 1 100 ? 1.318 -38.851 -12.709 1.00 94.62 100 ILE A N 1
ATOM 776 C CA . ILE A 1 100 ? 2.385 -39.843 -12.503 1.00 94.62 100 ILE A CA 1
ATOM 777 C C . ILE A 1 100 ? 2.538 -40.106 -11.002 1.00 94.62 100 ILE A C 1
ATOM 779 O O . ILE A 1 100 ? 2.246 -39.240 -10.186 1.00 94.62 100 ILE A O 1
ATOM 783 N N . THR A 1 101 ? 2.984 -41.302 -10.612 1.00 96.06 101 THR A N 1
ATOM 784 C CA . THR A 1 101 ? 3.298 -41.576 -9.206 1.00 96.06 101 THR A CA 1
ATOM 785 C C . THR A 1 101 ? 4.536 -40.796 -8.762 1.00 96.06 101 THR A C 1
ATOM 787 O O . THR A 1 101 ? 5.527 -40.704 -9.487 1.00 96.06 101 THR A O 1
ATOM 790 N N . GLU A 1 102 ? 4.506 -40.280 -7.536 1.00 96.19 102 GLU A N 1
ATOM 791 C CA . GLU A 1 102 ? 5.620 -39.527 -6.950 1.00 96.19 102 GLU A CA 1
ATOM 792 C C . GLU A 1 102 ? 6.929 -40.327 -6.950 1.00 96.19 102 GLU A C 1
ATOM 794 O O . GLU A 1 102 ? 7.968 -39.808 -7.340 1.00 96.19 102 GLU A O 1
ATOM 799 N N . SER A 1 103 ? 6.867 -41.628 -6.649 1.00 96.81 103 SER A N 1
ATOM 800 C CA . SER A 1 103 ? 8.030 -42.525 -6.702 1.00 96.81 103 SER A CA 1
ATOM 801 C C . SER A 1 103 ? 8.658 -42.630 -8.101 1.00 96.81 103 SER A C 1
ATOM 803 O O . SER A 1 103 ? 9.885 -42.623 -8.225 1.00 96.81 103 SER A O 1
ATOM 805 N N . LEU A 1 104 ? 7.847 -42.704 -9.166 1.00 95.50 104 LEU A N 1
ATOM 806 C CA . LEU A 1 104 ? 8.368 -42.774 -10.535 1.00 95.50 104 LEU A CA 1
ATOM 807 C C . LEU A 1 104 ? 9.037 -41.455 -10.927 1.00 95.50 104 LEU A C 1
ATOM 809 O O . LEU A 1 104 ? 10.118 -41.467 -11.516 1.00 95.50 104 LEU A O 1
ATOM 813 N N . LEU A 1 105 ? 8.415 -40.329 -10.567 1.00 96.50 105 LEU A N 1
ATOM 814 C CA . LEU A 1 105 ? 8.950 -39.009 -10.873 1.00 96.50 105 LEU A CA 1
ATOM 815 C C . LEU A 1 105 ? 10.215 -38.696 -10.060 1.00 96.50 105 LEU A C 1
ATOM 817 O O . LEU A 1 105 ? 11.183 -38.201 -10.626 1.00 96.50 105 LEU A O 1
ATOM 821 N N . SER A 1 106 ? 10.254 -39.059 -8.778 1.00 96.88 106 SER A N 1
ATOM 822 C CA . SER A 1 106 ? 11.443 -38.929 -7.925 1.00 96.88 106 SER A CA 1
ATOM 823 C C . SER A 1 106 ? 12.624 -39.729 -8.489 1.00 96.88 106 SER A C 1
ATOM 825 O O . SER A 1 106 ? 13.712 -39.184 -8.669 1.00 96.88 106 SER A O 1
ATOM 827 N N . ARG A 1 107 ? 12.399 -40.983 -8.918 1.00 97.44 107 ARG A N 1
ATOM 828 C CA . ARG A 1 107 ? 13.431 -41.785 -9.600 1.00 97.44 107 ARG A CA 1
ATOM 829 C C . ARG A 1 107 ? 13.922 -41.140 -10.893 1.00 97.44 107 ARG A C 1
ATOM 831 O O . ARG A 1 107 ? 15.108 -41.249 -11.197 1.00 97.44 107 ARG A O 1
ATOM 838 N N . PHE A 1 108 ? 13.031 -40.541 -11.681 1.00 97.19 108 PHE A N 1
ATOM 839 C CA . PHE A 1 108 ? 13.416 -39.840 -12.906 1.00 97.19 108 PHE A CA 1
ATOM 840 C C . PHE A 1 108 ? 14.296 -38.629 -12.601 1.00 97.19 108 PHE A C 1
ATOM 842 O O . PHE A 1 108 ? 15.353 -38.473 -13.215 1.00 97.19 108 PHE A O 1
ATOM 849 N N . ILE A 1 109 ? 13.894 -37.820 -11.619 1.00 97.62 109 ILE A N 1
ATOM 850 C CA . ILE A 1 109 ? 14.667 -36.659 -11.183 1.00 97.62 109 ILE A CA 1
ATOM 851 C C . ILE A 1 109 ? 16.059 -37.102 -10.711 1.00 97.62 109 ILE A C 1
ATOM 853 O O . ILE A 1 109 ? 17.058 -36.559 -11.173 1.00 97.62 109 ILE A O 1
ATOM 857 N N . GLU A 1 110 ? 16.137 -38.134 -9.872 1.00 97.50 110 GLU A N 1
ATOM 858 C CA . GLU A 1 110 ? 17.403 -38.656 -9.346 1.00 97.50 110 GLU A CA 1
ATOM 859 C C . GLU A 1 110 ? 18.336 -39.159 -10.456 1.00 97.50 110 GLU A C 1
ATOM 861 O O . GLU A 1 110 ? 19.479 -38.725 -10.574 1.00 97.50 110 GLU A O 1
ATOM 866 N N . ASN A 1 111 ? 17.845 -40.065 -11.304 1.00 96.50 111 ASN A N 1
ATOM 867 C CA . ASN A 1 111 ? 18.717 -40.801 -12.219 1.00 96.50 111 ASN A CA 1
ATOM 868 C C . ASN A 1 111 ? 19.043 -40.023 -13.497 1.00 96.50 111 ASN A C 1
ATOM 870 O O . ASN A 1 111 ? 20.120 -40.210 -14.065 1.00 96.50 111 ASN A O 1
ATOM 874 N N . VAL A 1 112 ? 18.127 -39.170 -13.959 1.00 96.75 112 VAL A N 1
ATOM 875 C CA . VAL A 1 112 ? 18.257 -38.469 -15.242 1.00 96.75 112 VAL A CA 1
ATOM 876 C C . VAL A 1 112 ? 18.573 -36.999 -15.023 1.00 96.75 112 VAL A C 1
ATOM 878 O O . VAL A 1 112 ? 19.600 -36.517 -15.497 1.00 96.75 112 VAL A O 1
ATOM 881 N N . VAL A 1 113 ? 17.717 -36.285 -14.291 1.00 97.25 113 VAL A N 1
ATOM 882 C CA . VAL A 1 113 ? 17.798 -34.822 -14.170 1.00 97.25 113 VAL A CA 1
ATOM 883 C C . VAL A 1 113 ? 19.022 -34.398 -13.357 1.00 97.25 113 VAL A C 1
ATOM 885 O O . VAL A 1 113 ? 19.844 -33.632 -13.858 1.00 97.25 113 VAL A O 1
ATOM 888 N N . ILE A 1 114 ? 19.197 -34.923 -12.141 1.00 97.06 114 ILE A N 1
ATOM 889 C CA . ILE A 1 114 ? 20.334 -34.587 -11.267 1.00 97.06 114 ILE A CA 1
ATOM 890 C C . ILE A 1 114 ? 21.655 -34.993 -11.933 1.00 97.06 114 ILE A C 1
ATOM 892 O O . ILE A 1 114 ? 22.601 -34.202 -11.974 1.00 97.06 114 ILE A O 1
ATOM 896 N N . THR A 1 115 ? 21.715 -36.192 -12.521 1.00 96.75 115 THR A N 1
ATOM 897 C CA . THR A 1 115 ? 22.882 -36.668 -13.283 1.00 96.75 115 THR A CA 1
ATOM 898 C C . THR A 1 115 ? 23.228 -35.739 -14.448 1.00 96.75 115 THR A C 1
ATOM 900 O O . THR A 1 115 ? 24.405 -35.443 -14.678 1.00 96.75 115 THR A O 1
ATOM 903 N N . LYS A 1 116 ? 22.220 -35.246 -15.178 1.00 95.88 116 LYS A N 1
ATOM 904 C CA . LYS A 1 116 ? 22.424 -34.299 -16.278 1.00 95.88 116 LYS A CA 1
ATOM 905 C C . LYS A 1 116 ? 22.944 -32.952 -15.779 1.00 95.88 116 LYS A C 1
ATOM 907 O O . LYS A 1 116 ? 23.929 -32.467 -16.330 1.00 95.88 116 LYS A O 1
ATOM 912 N N . ILE A 1 117 ? 22.368 -32.398 -14.710 1.00 91.94 117 ILE A N 1
ATOM 913 C CA . ILE A 1 117 ? 22.825 -31.125 -14.123 1.00 91.94 117 ILE A CA 1
ATOM 914 C C . ILE A 1 117 ? 24.284 -31.228 -13.671 1.00 91.94 117 ILE A C 1
ATOM 916 O O . ILE A 1 117 ? 25.098 -30.378 -14.028 1.00 91.94 117 ILE A O 1
ATOM 920 N N . LYS A 1 118 ? 24.658 -32.296 -12.953 1.00 94.31 118 LYS A N 1
ATOM 921 C CA . LYS A 1 118 ? 26.050 -32.518 -12.517 1.00 94.31 118 LYS A CA 1
ATOM 922 C C . LYS A 1 118 ? 27.029 -32.552 -13.699 1.00 94.31 118 LYS A C 1
ATOM 924 O O . LYS A 1 118 ? 28.133 -32.002 -13.618 1.00 94.31 118 LYS A O 1
ATOM 929 N N . ARG A 1 119 ? 26.621 -33.159 -14.819 1.00 92.69 119 ARG A N 1
ATOM 930 C CA . ARG A 1 119 ? 27.410 -33.175 -16.061 1.00 92.69 119 ARG A CA 1
ATOM 931 C C . ARG A 1 119 ? 27.539 -31.780 -16.674 1.00 92.69 119 ARG A C 1
ATOM 933 O O . ARG A 1 119 ? 28.639 -31.407 -17.079 1.00 92.69 119 ARG A O 1
ATOM 940 N N . ASP A 1 120 ? 26.456 -31.010 -16.711 1.00 88.38 120 ASP A N 1
ATOM 941 C CA . ASP A 1 120 ? 26.446 -29.645 -17.255 1.00 88.38 120 ASP A CA 1
ATOM 942 C C . ASP A 1 120 ? 27.381 -28.716 -16.476 1.00 88.38 120 ASP A C 1
ATOM 944 O O . ASP A 1 120 ? 28.195 -28.012 -17.077 1.00 88.38 120 ASP A O 1
ATOM 948 N N . VAL A 1 121 ? 27.358 -28.803 -15.144 1.00 84.88 121 VAL A N 1
ATOM 949 C CA . VAL A 1 121 ? 28.265 -28.062 -14.249 1.00 84.88 121 VAL A CA 1
ATOM 950 C C . VAL A 1 121 ? 29.735 -28.425 -14.505 1.00 84.88 121 VAL A C 1
ATOM 952 O O . VAL A 1 121 ? 30.601 -27.547 -14.602 1.00 84.88 121 VAL A O 1
ATOM 955 N N . SER A 1 122 ? 30.026 -29.718 -14.668 1.00 86.81 122 SER A N 1
ATOM 956 C CA . SER A 1 122 ? 31.383 -30.217 -14.945 1.00 86.81 122 SER A CA 1
ATOM 957 C C . SER A 1 122 ? 31.911 -29.732 -16.304 1.00 86.81 122 SER A C 1
ATOM 959 O O . SER A 1 122 ? 33.060 -29.291 -16.429 1.00 86.81 122 SER A O 1
ATOM 961 N N . ASN A 1 123 ? 31.054 -29.753 -17.328 1.00 83.69 123 ASN A N 1
ATOM 962 C CA . ASN A 1 123 ? 31.371 -29.262 -18.668 1.00 83.69 123 ASN A CA 1
ATOM 963 C C . ASN A 1 123 ? 31.602 -27.743 -18.698 1.00 83.69 123 ASN A C 1
ATOM 965 O O . ASN A 1 123 ? 32.495 -27.277 -19.409 1.00 83.69 123 ASN A O 1
ATOM 969 N N . ALA A 1 124 ? 30.832 -26.970 -17.926 1.00 77.38 124 ALA A N 1
ATOM 970 C CA . ALA A 1 124 ? 31.000 -25.520 -17.828 1.00 77.38 124 ALA A CA 1
ATOM 971 C C . ALA A 1 124 ? 32.341 -25.147 -17.173 1.00 77.38 124 ALA A C 1
ATOM 973 O O . ALA A 1 124 ? 33.054 -24.272 -17.664 1.00 77.38 124 ALA A O 1
ATOM 974 N N . SER A 1 125 ? 32.737 -25.879 -16.129 1.00 73.06 125 SER A N 1
ATOM 975 C CA . SER A 1 125 ? 33.997 -25.658 -15.408 1.00 73.06 125 SER A CA 1
ATOM 976 C C . SER A 1 125 ? 35.238 -26.004 -16.246 1.00 73.06 125 SER A C 1
ATOM 978 O O . SER A 1 125 ? 36.298 -25.398 -16.084 1.00 73.06 125 SER A O 1
ATOM 980 N N . SER A 1 126 ? 35.093 -26.929 -17.199 1.00 70.44 126 SER A N 1
ATOM 981 C CA . SER A 1 126 ? 36.155 -27.348 -18.126 1.00 70.44 126 SER A CA 1
ATOM 982 C C . SER A 1 126 ? 36.400 -26.351 -19.272 1.00 70.44 126 SER A C 1
ATOM 984 O O . SER A 1 126 ? 37.463 -26.373 -19.889 1.00 70.44 126 SER A O 1
ATOM 986 N N . LYS A 1 127 ? 35.454 -25.442 -19.557 1.00 63.31 127 LYS A N 1
ATOM 987 C CA . LYS A 1 127 ? 35.533 -24.445 -20.645 1.00 63.31 127 LYS A CA 1
ATOM 988 C C . LYS A 1 127 ? 36.127 -23.090 -20.217 1.00 63.31 127 LYS A C 1
ATOM 990 O O . LYS A 1 127 ? 35.799 -22.074 -20.824 1.00 63.31 127 LYS A O 1
ATOM 995 N N . LYS A 1 128 ? 37.014 -23.036 -19.210 1.00 42.16 128 LYS A N 1
ATOM 996 C CA . LYS A 1 128 ? 37.734 -21.796 -18.840 1.00 42.16 128 LYS A CA 1
ATOM 997 C C . LYS A 1 128 ? 38.487 -21.213 -20.048 1.00 42.16 128 LYS A C 1
ATOM 999 O O . LYS A 1 128 ? 39.575 -21.659 -20.401 1.00 42.16 128 LYS A O 1
ATOM 1004 N N . ILE A 1 129 ? 37.888 -20.194 -20.659 1.00 33.00 129 ILE A N 1
ATOM 1005 C CA . ILE A 1 129 ? 38.503 -19.294 -21.632 1.00 33.00 129 ILE A CA 1
ATOM 1006 C C . ILE A 1 129 ? 39.643 -18.555 -20.923 1.00 33.00 129 ILE A C 1
ATOM 1008 O O . ILE A 1 129 ? 39.492 -18.078 -19.798 1.00 33.00 129 ILE A O 1
ATOM 1012 N N . ASN A 1 130 ? 40.798 -18.502 -21.580 1.00 30.22 1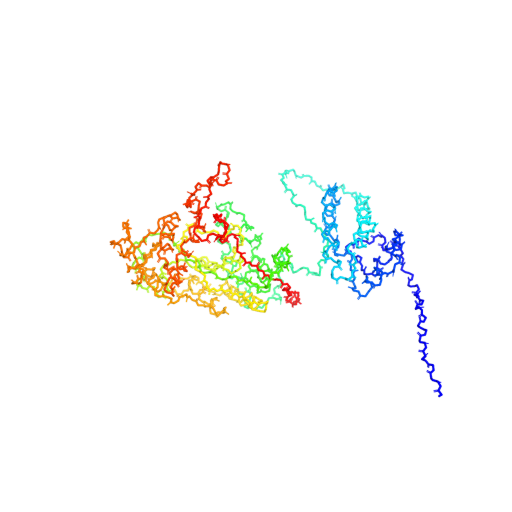30 ASN A N 1
ATOM 1013 C CA . ASN A 1 130 ? 42.021 -17.890 -21.081 1.00 30.22 130 ASN A CA 1
ATOM 1014 C C . ASN A 1 130 ? 41.863 -16.355 -21.063 1.00 30.22 130 ASN A C 1
ATOM 1016 O O . ASN A 1 130 ? 42.057 -15.693 -22.079 1.00 30.22 130 ASN A O 1
ATOM 1020 N N . ILE A 1 131 ? 41.447 -15.794 -19.925 1.00 31.91 131 ILE A N 1
ATOM 1021 C CA . ILE A 1 131 ? 41.295 -14.346 -19.714 1.00 31.91 131 ILE A CA 1
ATOM 1022 C C . ILE A 1 131 ? 42.561 -13.843 -19.015 1.00 31.91 131 ILE A C 1
ATOM 1024 O O . ILE A 1 131 ? 42.622 -13.727 -17.794 1.00 31.91 131 ILE A O 1
ATOM 1028 N N . SER A 1 132 ? 43.601 -13.578 -19.804 1.00 25.27 132 SER A N 1
ATOM 1029 C CA . SER A 1 132 ? 44.831 -12.918 -19.361 1.00 25.27 132 SER A CA 1
ATOM 1030 C C . SER A 1 132 ? 44.950 -11.528 -19.991 1.00 25.27 132 SER A C 1
ATOM 1032 O O . SER A 1 132 ? 45.904 -11.246 -20.709 1.00 25.27 132 SER A O 1
ATOM 1034 N N . SER A 1 133 ? 43.967 -10.660 -19.763 1.00 28.19 133 SER A N 1
ATOM 1035 C CA . SER A 1 133 ? 44.109 -9.215 -19.983 1.00 28.19 133 SER A CA 1
ATOM 1036 C C . SER A 1 133 ? 42.885 -8.470 -19.452 1.00 28.19 133 SER A C 1
ATOM 1038 O O . SER A 1 133 ? 41.846 -8.467 -20.096 1.00 28.19 133 SER A O 1
ATOM 1040 N N . ILE A 1 134 ? 43.017 -7.862 -18.265 1.00 28.28 134 ILE A N 1
ATOM 1041 C CA . ILE A 1 134 ? 42.486 -6.546 -17.826 1.00 28.28 134 ILE A CA 1
ATOM 1042 C C . ILE A 1 134 ? 42.636 -6.453 -16.285 1.00 28.28 134 ILE A C 1
ATOM 1044 O O . ILE A 1 134 ? 42.526 -7.475 -15.605 1.00 28.28 134 ILE A O 1
ATOM 1048 N N . PRO A 1 135 ? 42.987 -5.275 -15.725 1.00 26.52 135 PRO A N 1
ATOM 1049 C CA . PRO A 1 135 ? 43.705 -5.160 -14.460 1.00 26.52 135 PRO A CA 1
ATOM 1050 C C . PRO A 1 135 ? 42.813 -5.130 -13.216 1.00 26.52 135 PRO A C 1
ATOM 1052 O O . PRO A 1 135 ? 41.700 -4.611 -13.208 1.00 26.52 135 PRO A O 1
ATOM 1055 N N . THR A 1 136 ? 43.402 -5.632 -12.137 1.00 27.58 136 THR A N 1
ATOM 1056 C CA . THR A 1 136 ? 42.913 -5.700 -10.762 1.00 27.58 136 THR A CA 1
ATOM 1057 C C . THR A 1 136 ? 42.597 -4.325 -10.166 1.00 27.58 136 THR A C 1
ATOM 1059 O O . THR A 1 136 ? 43.439 -3.429 -10.174 1.00 27.58 136 THR A O 1
ATOM 1062 N N . THR A 1 137 ? 41.441 -4.188 -9.513 1.00 26.64 137 THR A N 1
ATOM 1063 C CA . THR A 1 137 ? 41.303 -3.305 -8.344 1.00 26.64 137 THR A CA 1
ATOM 1064 C C . THR A 1 137 ? 40.512 -4.015 -7.252 1.00 26.64 137 THR A C 1
ATOM 1066 O O . THR A 1 137 ? 39.405 -4.504 -7.448 1.00 26.64 137 THR A O 1
ATOM 1069 N N . THR A 1 138 ? 41.159 -4.122 -6.102 1.00 30.02 138 THR A N 1
ATOM 1070 C CA . THR A 1 138 ? 40.725 -4.758 -4.864 1.00 30.02 138 THR A CA 1
ATOM 1071 C C . THR A 1 138 ? 39.690 -3.900 -4.138 1.00 30.02 138 THR A C 1
ATOM 1073 O O . THR A 1 138 ? 39.999 -2.782 -3.741 1.00 30.02 138 THR A O 1
ATOM 1076 N N . ALA A 1 139 ? 38.508 -4.458 -3.868 1.00 26.23 139 ALA A N 1
ATOM 1077 C CA . ALA A 1 139 ? 37.727 -4.179 -2.661 1.00 26.23 139 ALA A CA 1
ATOM 1078 C C . ALA A 1 139 ? 36.701 -5.303 -2.444 1.00 26.23 139 ALA A C 1
ATOM 1080 O O . ALA A 1 139 ? 35.831 -5.549 -3.272 1.00 26.23 139 ALA A O 1
ATOM 1081 N N . SER A 1 140 ? 36.858 -5.998 -1.320 1.00 38.12 140 SER A N 1
ATOM 1082 C CA . SER A 1 140 ? 35.991 -7.060 -0.809 1.00 38.12 140 SER A CA 1
ATOM 1083 C C . SER A 1 140 ? 34.620 -6.514 -0.398 1.00 38.12 140 SER A C 1
ATOM 1085 O O . SER A 1 140 ? 34.560 -5.559 0.378 1.00 38.12 140 SER A O 1
ATOM 1087 N N . LEU A 1 141 ? 33.539 -7.137 -0.884 1.00 25.77 141 LEU A N 1
ATOM 1088 C CA . LEU A 1 141 ? 32.207 -7.140 -0.271 1.00 25.77 141 LEU A CA 1
ATOM 1089 C C . LEU A 1 141 ? 31.335 -8.252 -0.883 1.00 25.77 141 LEU A C 1
ATOM 1091 O O . LEU A 1 141 ? 31.401 -8.525 -2.077 1.00 25.77 141 LEU A O 1
ATOM 1095 N N . HIS A 1 142 ? 30.552 -8.884 -0.006 1.00 30.20 142 HIS A N 1
ATOM 1096 C CA . HIS A 1 142 ? 29.588 -9.966 -0.216 1.00 30.20 142 HIS A CA 1
ATOM 1097 C C . HIS A 1 142 ? 28.892 -10.010 -1.586 1.00 30.20 142 HIS A C 1
ATOM 1099 O O . HIS A 1 142 ? 28.225 -9.056 -1.980 1.00 30.20 142 HIS A O 1
ATOM 1105 N N . SER A 1 143 ? 28.961 -11.171 -2.244 1.00 26.33 143 SER A N 1
ATOM 1106 C CA . SER A 1 143 ? 28.195 -11.490 -3.450 1.00 26.33 143 SER A CA 1
ATOM 1107 C C . SER A 1 143 ? 27.066 -12.480 -3.141 1.00 26.33 143 SER A C 1
ATOM 1109 O O . SER A 1 143 ? 27.310 -13.675 -2.970 1.00 26.33 143 SER A O 1
ATOM 1111 N N . GLU A 1 144 ? 25.826 -11.991 -3.122 1.00 31.91 144 GLU A N 1
ATOM 1112 C CA . GLU A 1 144 ? 24.665 -12.794 -3.516 1.00 31.91 144 GLU A CA 1
ATOM 1113 C C . GLU A 1 144 ? 24.847 -13.142 -4.998 1.00 31.91 144 GLU A C 1
ATOM 1115 O O . GLU A 1 144 ? 25.006 -12.254 -5.838 1.00 31.91 144 GLU A O 1
ATOM 1120 N N . THR A 1 145 ? 24.922 -14.433 -5.316 1.00 30.42 145 THR A N 1
ATOM 1121 C CA . THR A 1 145 ? 25.136 -14.907 -6.686 1.00 30.42 145 THR A CA 1
ATOM 1122 C C . THR A 1 145 ? 23.794 -15.265 -7.310 1.00 30.42 145 THR A C 1
ATOM 1124 O O . THR A 1 145 ? 23.043 -16.090 -6.800 1.00 30.42 145 THR A O 1
ATOM 1127 N N . GLN A 1 146 ? 23.496 -14.561 -8.399 1.00 31.56 146 GLN A N 1
ATOM 1128 C CA . GLN A 1 146 ? 22.358 -14.748 -9.286 1.00 31.56 146 GLN A CA 1
ATOM 1129 C C . GLN A 1 146 ? 22.381 -16.154 -9.897 1.00 31.56 146 GLN A C 1
ATOM 1131 O O . GLN A 1 146 ? 23.428 -16.601 -10.359 1.00 31.56 146 GLN A O 1
ATOM 1136 N N . ASP A 1 147 ? 21.221 -16.809 -9.941 1.00 29.89 147 ASP A N 1
ATOM 1137 C CA . ASP A 1 147 ? 21.015 -18.059 -10.673 1.00 29.89 147 ASP A CA 1
ATOM 1138 C C . ASP A 1 147 ? 20.576 -17.732 -12.120 1.00 29.89 147 ASP A C 1
ATOM 1140 O O . ASP A 1 147 ? 19.528 -17.100 -12.312 1.00 29.89 147 ASP A O 1
ATOM 1144 N N . PRO A 1 148 ? 21.359 -18.080 -13.159 1.00 36.16 148 PRO A N 1
ATOM 1145 C CA . PRO A 1 148 ? 21.000 -17.863 -14.552 1.00 36.16 148 PRO A CA 1
ATOM 1146 C C . PRO A 1 148 ? 20.357 -19.138 -15.115 1.00 36.16 148 PRO A C 1
ATOM 1148 O O . PRO A 1 148 ? 21.037 -20.125 -15.376 1.00 36.16 148 PRO A O 1
ATOM 1151 N N . GLY A 1 149 ? 19.038 -19.135 -15.335 1.00 33.88 149 GLY A N 1
ATOM 1152 C CA . GLY A 1 149 ? 18.373 -20.335 -15.865 1.00 33.88 149 GLY A CA 1
ATOM 1153 C C . GLY A 1 149 ? 16.959 -20.188 -16.422 1.00 33.88 149 GLY A C 1
ATOM 1154 O O . GLY A 1 149 ? 16.345 -21.194 -16.763 1.00 33.88 149 GLY A O 1
ATOM 1155 N N . VAL A 1 150 ? 16.443 -18.964 -16.549 1.00 35.19 150 VAL A N 1
ATOM 1156 C CA . VAL A 1 150 ? 15.351 -18.642 -17.478 1.00 35.19 150 VAL A CA 1
ATOM 1157 C C . VAL A 1 150 ? 15.981 -17.738 -18.518 1.00 35.19 150 VAL A C 1
ATOM 1159 O O . VAL A 1 150 ? 16.295 -16.590 -18.202 1.00 35.19 150 VAL A O 1
ATOM 1162 N N . THR A 1 151 ? 16.208 -18.230 -19.735 1.00 33.34 151 THR A N 1
ATOM 1163 C CA . THR A 1 151 ? 16.498 -17.316 -20.837 1.00 33.34 151 THR A CA 1
ATOM 1164 C C . THR A 1 151 ? 15.283 -16.408 -20.980 1.00 33.34 151 THR A C 1
ATOM 1166 O O . THR A 1 151 ? 14.171 -16.890 -21.221 1.00 33.34 151 THR A O 1
ATOM 1169 N N . PRO A 1 152 ? 15.453 -15.097 -20.766 1.00 40.31 152 PRO A N 1
ATOM 1170 C CA . PRO A 1 152 ? 14.364 -14.165 -20.908 1.00 40.31 152 PRO A CA 1
ATOM 1171 C C . PRO A 1 152 ? 13.872 -14.223 -22.341 1.00 40.31 152 PRO A C 1
ATOM 1173 O O . PRO A 1 152 ? 14.645 -13.975 -23.267 1.00 40.31 152 PRO A O 1
ATOM 1176 N N . GLN A 1 153 ? 12.578 -14.432 -22.541 1.00 44.34 153 GLN A N 1
ATOM 1177 C CA . GLN A 1 153 ? 11.929 -13.733 -23.641 1.00 44.34 153 GLN A CA 1
ATOM 1178 C C . GLN A 1 153 ? 12.187 -12.246 -23.385 1.00 44.34 153 GLN A C 1
ATOM 1180 O O . GLN A 1 153 ? 11.567 -11.697 -22.482 1.00 44.34 153 GLN A O 1
ATOM 1185 N N . THR A 1 154 ? 13.204 -11.678 -24.050 1.00 45.19 154 THR A N 1
ATOM 1186 C CA . THR A 1 154 ? 13.632 -10.265 -24.015 1.00 45.19 154 THR A CA 1
ATOM 1187 C C . THR A 1 154 ? 13.047 -9.503 -22.825 1.00 45.19 154 THR A C 1
ATOM 1189 O O . THR A 1 154 ? 12.024 -8.831 -22.974 1.00 45.19 154 THR A O 1
ATOM 1192 N N . PHE A 1 155 ? 13.625 -9.678 -21.625 1.00 54.69 155 PHE A N 1
ATOM 1193 C CA . PHE A 1 155 ? 13.138 -8.963 -20.444 1.00 54.69 155 PHE A CA 1
ATOM 1194 C C . PHE A 1 155 ? 13.086 -7.477 -20.778 1.00 54.69 155 PHE A C 1
ATOM 1196 O O . PHE A 1 155 ? 14.026 -6.923 -21.349 1.00 54.69 155 PHE A O 1
ATOM 1203 N N . TYR A 1 156 ? 11.969 -6.853 -20.424 1.00 64.12 156 TYR A N 1
ATOM 1204 C CA . TYR A 1 156 ? 11.783 -5.419 -20.507 1.00 64.12 156 TYR A CA 1
ATOM 1205 C C . TYR A 1 156 ? 12.961 -4.736 -19.803 1.00 64.12 156 TYR A C 1
ATOM 1207 O O . TYR A 1 156 ? 13.085 -4.807 -18.578 1.00 64.12 156 TYR A O 1
ATOM 1215 N N . ASN A 1 157 ? 13.889 -4.164 -20.574 1.00 71.19 157 ASN A N 1
ATOM 1216 C CA . ASN A 1 157 ? 15.116 -3.620 -20.013 1.00 71.19 157 ASN A CA 1
ATOM 1217 C C . ASN A 1 157 ? 14.813 -2.266 -19.365 1.00 71.19 157 ASN A C 1
ATOM 1219 O O . ASN A 1 157 ? 14.892 -1.211 -19.993 1.00 71.19 157 ASN A O 1
ATOM 1223 N N . ILE A 1 158 ? 14.462 -2.308 -18.081 1.00 77.88 158 ILE A N 1
ATOM 1224 C CA . ILE A 1 158 ? 14.202 -1.113 -17.275 1.00 77.88 158 ILE A CA 1
ATOM 1225 C C . ILE A 1 158 ? 15.464 -0.321 -16.928 1.00 77.88 158 ILE A C 1
ATOM 1227 O O . ILE A 1 158 ? 15.346 0.771 -16.381 1.00 77.88 158 ILE A O 1
ATOM 1231 N N . SER A 1 159 ? 16.646 -0.853 -17.241 1.00 85.06 159 SER A N 1
ATOM 1232 C CA . SER A 1 159 ? 17.943 -0.204 -17.034 1.00 85.06 159 SER A CA 1
ATOM 1233 C C . SER A 1 159 ? 18.423 0.555 -18.270 1.00 85.06 159 SER A C 1
ATOM 1235 O O . SER A 1 159 ? 19.416 1.269 -18.197 1.00 85.06 159 SER A O 1
ATOM 1237 N N . THR A 1 160 ? 17.724 0.431 -19.400 1.00 88.38 160 THR A N 1
ATOM 1238 C CA . THR A 1 160 ? 18.007 1.193 -20.617 1.00 88.38 160 THR A CA 1
ATOM 1239 C C . THR A 1 160 ? 16.822 2.088 -20.943 1.00 88.38 160 THR A C 1
ATOM 1241 O O . THR A 1 160 ? 15.664 1.663 -20.899 1.00 88.38 160 THR A O 1
ATOM 1244 N N . ALA A 1 161 ? 17.114 3.354 -21.218 1.00 91.69 161 ALA A N 1
ATOM 1245 C CA . ALA A 1 161 ? 16.128 4.330 -21.643 1.00 91.69 161 ALA A CA 1
ATOM 1246 C C . ALA A 1 161 ? 15.577 3.957 -23.027 1.00 91.69 161 ALA A C 1
ATOM 1248 O O . ALA A 1 161 ? 16.297 3.429 -23.871 1.00 91.69 161 ALA A O 1
ATOM 1249 N N . TYR A 1 162 ? 14.301 4.235 -23.265 1.00 93.06 162 TYR A N 1
ATOM 1250 C CA . TYR A 1 162 ? 13.764 4.282 -24.613 1.00 93.06 162 TYR A CA 1
ATOM 1251 C C . TYR A 1 162 ? 14.383 5.418 -25.399 1.00 93.06 162 TYR A C 1
ATOM 1253 O O . TYR A 1 162 ? 14.603 6.514 -24.875 1.00 93.06 162 TYR A O 1
ATOM 1261 N N . ASP A 1 163 ? 14.569 5.138 -26.682 1.00 93.12 163 ASP A N 1
ATOM 1262 C CA . ASP A 1 163 ? 14.864 6.139 -27.686 1.00 93.12 163 ASP A CA 1
ATOM 1263 C C . ASP A 1 163 ? 13.705 7.143 -27.799 1.00 93.12 163 ASP A C 1
ATOM 1265 O O . ASP A 1 163 ? 12.532 6.823 -27.578 1.00 93.12 163 ASP A O 1
ATOM 1269 N N . GLN A 1 164 ? 14.035 8.388 -28.141 1.00 92.88 164 GLN A N 1
ATOM 1270 C CA . GLN A 1 164 ? 13.080 9.503 -28.153 1.00 92.88 164 GLN A CA 1
ATOM 1271 C C . GLN A 1 164 ? 11.939 9.328 -29.167 1.00 92.88 164 GLN A C 1
ATOM 1273 O O . GLN A 1 164 ? 10.863 9.895 -28.986 1.00 92.88 164 GLN A O 1
ATOM 1278 N N . ASP A 1 165 ? 12.148 8.559 -30.230 1.00 94.06 165 ASP A N 1
ATOM 1279 C CA . ASP A 1 165 ? 11.142 8.237 -31.246 1.00 94.06 165 ASP A CA 1
ATOM 1280 C C . ASP A 1 165 ? 10.089 7.232 -30.750 1.00 94.06 165 ASP A C 1
ATOM 1282 O O . ASP A 1 165 ? 8.969 7.221 -31.260 1.00 94.06 165 ASP A O 1
ATOM 1286 N N . LYS A 1 166 ? 10.405 6.448 -29.712 1.00 93.06 166 LYS A N 1
ATOM 1287 C CA . LYS A 1 166 ? 9.462 5.520 -29.062 1.00 93.06 166 LYS A CA 1
ATOM 1288 C C . LYS A 1 166 ? 8.575 6.188 -28.013 1.00 93.06 166 LYS A C 1
ATOM 1290 O O . LYS A 1 166 ? 7.586 5.599 -27.571 1.00 93.06 166 LYS A O 1
ATOM 1295 N N . LEU A 1 167 ? 8.924 7.407 -27.607 1.00 94.88 167 LEU A N 1
ATOM 1296 C CA . LEU A 1 167 ? 8.187 8.194 -26.625 1.00 94.88 167 LEU A CA 1
ATOM 1297 C C . LEU A 1 167 ? 7.149 9.076 -27.317 1.00 94.88 167 LEU A C 1
ATOM 1299 O O . LEU A 1 167 ? 7.441 9.761 -28.300 1.00 94.88 167 LEU A O 1
ATOM 1303 N N . ASN A 1 168 ? 5.939 9.130 -26.765 1.00 95.19 168 ASN A N 1
ATOM 1304 C CA . ASN A 1 168 ? 4.958 10.114 -27.219 1.00 95.19 168 ASN A CA 1
ATOM 1305 C C . ASN A 1 168 ? 5.230 11.505 -26.606 1.00 95.19 168 ASN A C 1
ATOM 1307 O O . ASN A 1 168 ? 5.962 11.657 -25.629 1.00 95.19 168 ASN A O 1
ATOM 1311 N N . GLU A 1 169 ? 4.607 12.546 -27.160 1.00 95.88 169 GLU A N 1
ATOM 1312 C CA . GLU A 1 169 ? 4.828 13.934 -26.724 1.00 95.88 169 GLU A CA 1
ATOM 1313 C C . GLU A 1 169 ? 4.429 14.213 -25.268 1.00 95.88 169 GLU A C 1
ATOM 1315 O O . GLU A 1 169 ? 4.993 15.099 -24.622 1.00 95.88 169 GLU A O 1
ATOM 1320 N N . TRP A 1 170 ? 3.450 13.480 -24.736 1.00 96.06 170 TRP A N 1
ATOM 1321 C CA . TRP A 1 170 ? 3.074 13.599 -23.330 1.00 96.06 170 TRP A CA 1
ATOM 1322 C C . TRP A 1 170 ? 4.163 13.012 -22.422 1.00 96.06 170 TRP A C 1
ATOM 1324 O O . TRP A 1 170 ? 4.548 13.662 -21.449 1.00 96.06 170 TRP A O 1
ATOM 1334 N N . GLU A 1 171 ? 4.723 11.856 -22.785 1.00 96.88 171 GLU A N 1
ATOM 1335 C CA . GLU A 1 171 ? 5.822 11.218 -22.052 1.00 96.88 171 GLU A CA 1
ATOM 1336 C C . GLU A 1 171 ? 7.071 12.091 -22.064 1.00 96.88 171 GLU A C 1
ATOM 1338 O O . GLU A 1 171 ? 7.619 12.358 -21.000 1.00 96.88 171 GLU A O 1
ATOM 1343 N N . LYS A 1 172 ? 7.473 12.622 -23.226 1.00 97.88 172 LYS A N 1
ATOM 1344 C CA . LYS A 1 172 ? 8.642 13.514 -23.341 1.00 97.88 172 LYS A CA 1
ATOM 1345 C C . LYS A 1 172 ? 8.547 14.708 -22.392 1.00 97.88 172 LYS A C 1
ATOM 1347 O O . LYS A 1 172 ? 9.474 14.977 -21.630 1.00 97.88 172 LYS A O 1
ATOM 1352 N N . ARG A 1 173 ? 7.402 15.403 -22.379 1.00 97.50 173 ARG A N 1
ATOM 1353 C CA . ARG A 1 173 ? 7.181 16.541 -21.468 1.00 97.50 173 ARG A CA 1
ATOM 1354 C C . ARG A 1 173 ? 7.199 16.117 -20.001 1.00 97.50 173 ARG A C 1
ATOM 1356 O O . ARG A 1 173 ? 7.786 16.817 -19.176 1.00 97.50 173 ARG A O 1
ATOM 1363 N N . GLY A 1 174 ? 6.569 14.986 -19.682 1.00 97.75 174 GLY A N 1
ATOM 1364 C CA . GLY A 1 174 ? 6.566 14.427 -18.333 1.00 97.75 174 GLY A CA 1
ATOM 1365 C C . GLY A 1 174 ? 7.971 14.071 -17.850 1.00 97.75 174 GLY A C 1
ATOM 1366 O O . GLY A 1 174 ? 8.343 14.437 -16.738 1.00 97.75 174 GLY A O 1
ATOM 1367 N N . ILE A 1 175 ? 8.772 13.423 -18.698 1.00 98.38 175 ILE A N 1
ATOM 1368 C CA . ILE A 1 175 ? 10.156 13.020 -18.417 1.00 98.38 175 ILE A CA 1
ATOM 1369 C C . ILE A 1 175 ? 11.009 14.245 -18.096 1.00 98.38 175 ILE A C 1
ATOM 1371 O O . ILE A 1 175 ? 11.668 14.271 -17.059 1.00 98.38 175 ILE A O 1
ATOM 1375 N N . GLU A 1 176 ? 10.943 15.299 -18.911 1.00 98.06 176 GLU A N 1
ATOM 1376 C CA . GLU A 1 176 ? 11.698 16.533 -18.658 1.00 98.06 176 GLU A CA 1
ATOM 1377 C C . GLU A 1 176 ? 11.309 17.211 -17.340 1.00 98.06 176 GLU A C 1
ATOM 1379 O O . GLU A 1 176 ? 12.163 17.744 -16.624 1.00 98.06 176 GLU A O 1
ATOM 1384 N N . LYS A 1 177 ? 10.025 17.169 -16.972 1.00 96.88 177 LYS A N 1
ATOM 1385 C CA . LYS A 1 177 ? 9.571 17.663 -15.669 1.00 96.88 177 LYS A CA 1
ATOM 1386 C C . LYS A 1 177 ? 10.124 16.806 -14.528 1.00 96.88 177 LYS A C 1
ATOM 1388 O O . LYS A 1 177 ? 10.689 17.348 -13.577 1.00 96.88 177 LYS A O 1
ATOM 1393 N N . VAL A 1 178 ? 9.996 15.483 -14.623 1.00 97.44 178 VAL A N 1
ATOM 1394 C CA . VAL A 1 178 ? 10.451 14.550 -13.583 1.00 97.44 178 VAL A CA 1
ATOM 1395 C C . VAL A 1 178 ? 11.964 14.619 -13.400 1.00 97.44 178 VAL A C 1
ATOM 1397 O O . VAL A 1 178 ? 12.414 14.666 -12.260 1.00 97.44 178 VAL A O 1
ATOM 1400 N N . LYS A 1 179 ? 12.756 14.748 -14.471 1.00 97.94 179 LYS A N 1
ATOM 1401 C CA . LYS A 1 179 ? 14.211 14.958 -14.379 1.00 97.94 179 LYS A CA 1
ATOM 1402 C C . LYS A 1 179 ? 14.574 16.153 -13.503 1.00 97.94 179 LYS A C 1
ATOM 1404 O O . LYS A 1 179 ? 15.441 16.035 -12.642 1.00 97.94 179 LYS A O 1
ATOM 1409 N N . LYS A 1 180 ? 13.893 17.294 -13.666 1.00 96.75 180 LYS A N 1
ATOM 1410 C CA . LYS A 1 180 ? 14.137 18.493 -12.838 1.00 96.75 180 LYS A CA 1
ATOM 1411 C C . LYS A 1 180 ? 13.877 18.227 -11.354 1.00 96.75 180 LYS A C 1
ATOM 1413 O O . LYS A 1 180 ? 14.616 18.727 -10.507 1.00 96.75 180 LYS A O 1
ATOM 1418 N N . ASN A 1 181 ? 12.855 17.431 -11.038 1.00 95.25 181 ASN A N 1
ATOM 1419 C CA . ASN A 1 181 ? 12.550 17.030 -9.664 1.00 95.25 181 ASN A CA 1
ATOM 1420 C C . ASN A 1 181 ? 13.568 16.005 -9.133 1.00 95.25 181 ASN A C 1
ATOM 1422 O O . ASN A 1 181 ? 14.022 16.125 -7.993 1.00 95.25 181 ASN A O 1
ATOM 1426 N N . LEU A 1 182 ? 13.976 15.043 -9.966 1.00 96.25 182 LEU A N 1
ATOM 1427 C CA . LEU A 1 182 ? 14.966 14.022 -9.627 1.00 96.25 182 LEU A CA 1
ATOM 1428 C C . LEU A 1 182 ? 16.345 14.615 -9.351 1.00 96.25 182 LEU A C 1
ATOM 1430 O O . LEU A 1 182 ? 16.977 14.172 -8.404 1.00 96.25 182 LEU A O 1
ATOM 1434 N N . VAL A 1 183 ? 16.793 15.636 -10.090 1.00 97.31 183 VAL A N 1
ATOM 1435 C CA . VAL A 1 183 ? 18.081 16.311 -9.825 1.00 97.31 183 VAL A CA 1
ATOM 1436 C C . VAL A 1 183 ? 18.149 16.803 -8.377 1.00 97.31 183 VAL A C 1
ATOM 1438 O O . VAL A 1 183 ? 19.060 16.427 -7.640 1.00 97.31 183 VAL A O 1
ATOM 1441 N N . LYS A 1 184 ? 17.132 17.552 -7.933 1.00 94.69 184 LYS A N 1
ATOM 1442 C CA . LYS A 1 184 ? 17.047 18.052 -6.551 1.00 94.69 184 LYS A CA 1
ATOM 1443 C C . LYS A 1 184 ? 16.979 16.911 -5.538 1.00 94.69 184 LYS A C 1
ATOM 1445 O O . LYS A 1 184 ? 17.589 16.963 -4.473 1.00 94.69 184 LYS A O 1
ATOM 1450 N N . TYR A 1 185 ? 16.226 15.860 -5.859 1.00 93.44 185 TYR A N 1
ATOM 1451 C CA . TYR A 1 185 ? 16.098 14.710 -4.972 1.00 93.44 185 TYR A CA 1
ATOM 1452 C C . TYR A 1 185 ? 17.400 13.906 -4.867 1.00 93.44 185 TYR A C 1
ATOM 1454 O O . TYR A 1 185 ? 17.762 13.460 -3.782 1.00 93.44 185 TYR A O 1
ATOM 1462 N N . TYR A 1 186 ? 18.144 13.762 -5.961 1.00 95.75 186 TYR A N 1
ATOM 1463 C CA . TYR A 1 186 ? 19.444 13.104 -5.983 1.00 95.75 186 TYR A CA 1
ATOM 1464 C C . TYR A 1 186 ? 20.467 13.861 -5.137 1.00 95.75 186 TYR A C 1
ATOM 1466 O O . TYR A 1 186 ? 21.226 13.232 -4.402 1.00 95.75 186 TYR A O 1
ATOM 1474 N N . GLU A 1 187 ? 20.483 15.192 -5.216 1.00 95.81 187 GLU A N 1
ATOM 1475 C CA . GLU A 1 187 ? 21.302 16.042 -4.344 1.00 95.81 187 GLU A CA 1
ATOM 1476 C C . GLU A 1 187 ? 20.966 15.790 -2.872 1.00 95.81 187 GLU A C 1
ATOM 1478 O O . GLU A 1 187 ? 21.853 15.443 -2.090 1.00 95.81 187 GLU A O 1
ATOM 1483 N N . PHE A 1 188 ? 19.678 15.810 -2.518 1.00 92.44 188 PHE A N 1
ATOM 1484 C CA . PHE A 1 188 ? 19.219 15.477 -1.169 1.00 92.44 188 PHE A CA 1
ATOM 1485 C C . PHE A 1 188 ? 19.663 14.073 -0.714 1.00 92.44 188 PHE A C 1
ATOM 1487 O O . PHE A 1 188 ? 20.121 13.894 0.418 1.00 92.44 188 PHE A O 1
ATOM 1494 N N . LEU A 1 189 ? 19.556 13.053 -1.573 1.00 92.00 189 LEU A N 1
ATOM 1495 C CA . LEU A 1 189 ? 19.991 11.692 -1.237 1.00 92.00 189 LEU A CA 1
ATOM 1496 C C . LEU A 1 189 ? 21.504 11.623 -0.996 1.00 92.00 189 LEU A C 1
ATOM 1498 O O . LEU A 1 189 ? 21.931 10.994 -0.023 1.00 92.00 189 LEU A O 1
ATOM 1502 N N . LYS A 1 190 ? 22.302 12.314 -1.819 1.00 94.94 190 LYS A N 1
ATOM 1503 C CA . LYS A 1 190 ? 23.759 12.424 -1.647 1.00 94.94 190 LYS A CA 1
ATOM 1504 C C . LYS A 1 190 ? 24.117 13.103 -0.325 1.00 94.94 190 LYS A C 1
ATOM 1506 O O . LYS A 1 190 ? 24.925 12.560 0.428 1.00 94.94 190 LYS A O 1
ATOM 1511 N N . GLU A 1 191 ? 23.474 14.221 0.011 1.00 95.62 191 GLU A N 1
ATOM 1512 C CA . GLU A 1 191 ? 23.669 14.926 1.289 1.00 95.62 191 GLU A CA 1
ATOM 1513 C C . GLU A 1 191 ? 23.351 14.037 2.498 1.00 95.62 191 GLU A C 1
ATOM 1515 O O . GLU A 1 191 ? 24.075 14.032 3.496 1.00 95.62 191 GLU A O 1
ATOM 1520 N N . LYS A 1 192 ? 22.285 13.234 2.403 1.00 92.31 192 LYS A N 1
ATOM 1521 C CA . LYS A 1 192 ? 21.887 12.275 3.444 1.00 92.31 192 LYS A CA 1
ATOM 1522 C C . LYS A 1 192 ? 22.666 10.959 3.402 1.00 92.31 192 LYS A C 1
ATOM 1524 O O . LYS A 1 192 ? 22.366 10.077 4.208 1.00 92.31 192 LYS A O 1
ATOM 1529 N N . LYS A 1 193 ? 23.643 10.812 2.498 1.00 94.88 193 LYS A N 1
ATOM 1530 C CA . LYS A 1 193 ? 24.425 9.582 2.274 1.00 94.88 193 LYS A CA 1
ATOM 1531 C C . LYS A 1 193 ? 23.538 8.345 2.052 1.00 94.88 193 LYS A C 1
ATOM 1533 O O . LYS A 1 193 ? 23.863 7.248 2.506 1.00 94.88 193 LYS A O 1
ATOM 1538 N N . LYS A 1 194 ? 22.396 8.521 1.382 1.00 91.12 194 LYS A N 1
ATOM 1539 C CA . LYS A 1 194 ? 21.472 7.438 1.021 1.00 91.12 194 LYS A CA 1
ATOM 1540 C C . LYS A 1 194 ? 21.769 6.943 -0.389 1.00 91.12 194 LYS A C 1
ATOM 1542 O O . LYS A 1 194 ? 22.054 7.739 -1.277 1.00 91.12 194 LYS A O 1
ATOM 1547 N N . LYS A 1 195 ? 21.671 5.628 -0.594 1.00 91.06 195 LYS A N 1
ATOM 1548 C CA . LYS A 1 195 ? 21.814 5.020 -1.923 1.00 91.06 195 LYS A CA 1
ATOM 1549 C C . LYS A 1 195 ? 20.510 5.146 -2.717 1.00 91.06 195 LYS A C 1
ATOM 1551 O O . LYS A 1 195 ? 19.436 5.037 -2.118 1.00 91.06 195 LYS A O 1
ATOM 1556 N N . PHE A 1 196 ? 20.591 5.333 -4.032 1.00 90.44 196 PHE A N 1
ATOM 1557 C CA . PHE A 1 196 ? 19.424 5.486 -4.912 1.00 90.44 196 PHE A CA 1
ATOM 1558 C C . PHE A 1 196 ? 18.501 4.263 -4.866 1.00 90.44 196 PHE A C 1
ATOM 1560 O O . PHE A 1 196 ? 17.283 4.395 -4.739 1.00 90.44 196 PHE A O 1
ATOM 1567 N N . GLU A 1 197 ? 19.087 3.072 -4.819 1.00 88.06 197 GLU A N 1
ATOM 1568 C CA . GLU A 1 197 ? 18.391 1.787 -4.833 1.00 88.06 197 GLU A CA 1
ATOM 1569 C C . GLU A 1 197 ? 17.498 1.623 -3.599 1.00 88.06 197 GLU A C 1
ATOM 1571 O O . GLU A 1 197 ? 16.414 1.047 -3.678 1.00 88.06 197 GLU A O 1
ATOM 1576 N N . THR A 1 198 ? 17.886 2.214 -2.458 1.00 83.19 198 THR A N 1
ATOM 1577 C CA . THR A 1 198 ? 17.045 2.210 -1.244 1.00 83.19 198 THR A CA 1
ATOM 1578 C C . THR A 1 198 ? 15.744 2.997 -1.408 1.00 83.19 198 THR A C 1
ATOM 1580 O O . THR A 1 198 ? 14.811 2.822 -0.625 1.00 83.19 198 THR A O 1
ATOM 1583 N N . CYS A 1 199 ? 15.673 3.857 -2.423 1.00 83.44 199 CYS A N 1
ATOM 1584 C CA . CYS A 1 199 ? 14.495 4.624 -2.812 1.00 83.44 199 CYS A CA 1
ATOM 1585 C C . CYS A 1 199 ? 13.837 4.077 -4.091 1.00 83.44 199 CYS A C 1
ATOM 1587 O O . CYS A 1 199 ? 12.914 4.708 -4.599 1.00 83.44 199 CYS A O 1
ATOM 1589 N N . GLY A 1 200 ? 14.278 2.917 -4.596 1.00 85.75 200 GLY A N 1
ATOM 1590 C CA . GLY A 1 200 ? 13.753 2.319 -5.826 1.00 85.75 200 GLY A CA 1
ATOM 1591 C C . GLY A 1 200 ? 14.228 3.010 -7.108 1.00 85.75 200 GLY A C 1
ATOM 1592 O O . GLY A 1 200 ? 13.553 2.900 -8.128 1.00 85.75 200 GLY A O 1
ATOM 1593 N N . LEU A 1 201 ? 15.350 3.731 -7.041 1.00 90.94 201 LEU A N 1
ATOM 1594 C CA . LEU A 1 201 ? 15.958 4.471 -8.147 1.00 90.94 201 LEU A CA 1
ATOM 1595 C C . LEU A 1 201 ? 17.238 3.768 -8.615 1.00 90.94 201 LEU A C 1
ATOM 1597 O O . LEU A 1 201 ? 17.948 3.178 -7.799 1.00 90.94 201 LEU A O 1
ATOM 1601 N N . ILE A 1 202 ? 17.541 3.850 -9.909 1.00 93.12 202 ILE A N 1
ATOM 1602 C CA . ILE A 1 202 ? 18.744 3.260 -10.519 1.00 93.12 202 ILE A CA 1
ATOM 1603 C C . ILE A 1 202 ? 19.928 4.237 -10.443 1.00 93.12 202 ILE A C 1
ATOM 1605 O O . ILE A 1 202 ? 21.081 3.815 -10.444 1.00 93.12 202 ILE A O 1
ATOM 1609 N N . GLY A 1 203 ? 19.660 5.542 -10.329 1.00 93.94 203 GLY A N 1
ATOM 1610 C CA . GLY A 1 203 ? 20.699 6.578 -10.300 1.00 93.94 203 GLY A CA 1
ATOM 1611 C C . GLY A 1 203 ? 21.061 7.131 -11.682 1.00 93.94 203 GLY A C 1
ATOM 1612 O O . GLY A 1 203 ? 21.958 7.968 -11.784 1.00 93.94 203 GLY A O 1
ATOM 1613 N N . ASP A 1 204 ? 20.348 6.702 -12.725 1.00 96.44 204 ASP A N 1
ATOM 1614 C CA . ASP A 1 204 ? 20.362 7.317 -14.051 1.00 96.44 204 ASP A CA 1
ATOM 1615 C C . ASP A 1 204 ? 19.102 8.180 -14.218 1.00 96.44 204 ASP A C 1
ATOM 1617 O O . ASP A 1 204 ? 17.978 7.680 -14.157 1.00 96.44 204 ASP A O 1
ATOM 1621 N N . LEU A 1 205 ? 19.296 9.487 -14.425 1.00 96.62 205 LEU A N 1
ATOM 1622 C CA . LEU A 1 205 ? 18.209 10.469 -14.478 1.00 96.62 205 LEU A CA 1
ATOM 1623 C C . LEU A 1 205 ? 17.222 10.225 -15.623 1.00 96.62 205 LEU A C 1
ATOM 1625 O O . LEU A 1 205 ? 16.030 10.479 -15.450 1.00 96.62 205 LEU A O 1
ATOM 1629 N N . GLU A 1 206 ? 17.698 9.790 -16.791 1.00 97.25 206 GLU A N 1
ATOM 1630 C CA . GLU A 1 206 ? 16.831 9.509 -17.938 1.00 97.25 206 GLU A CA 1
ATOM 1631 C C . GLU A 1 206 ? 15.993 8.271 -17.647 1.00 97.25 206 GLU A C 1
ATOM 1633 O O . GLU A 1 206 ? 14.766 8.301 -17.746 1.00 97.25 206 GLU A O 1
ATOM 1638 N N . VAL A 1 207 ? 16.661 7.193 -17.242 1.00 96.44 207 VAL A N 1
ATOM 1639 C CA . VAL A 1 207 ? 16.025 5.902 -16.990 1.00 96.44 207 VAL A CA 1
ATOM 1640 C C . VAL A 1 207 ? 15.017 6.006 -15.848 1.00 96.44 207 VAL A C 1
ATOM 1642 O O . VAL A 1 207 ? 13.888 5.530 -15.985 1.00 96.44 207 VAL A O 1
ATOM 1645 N N . ASP A 1 208 ? 15.378 6.661 -14.744 1.00 96.44 208 ASP A N 1
ATOM 1646 C CA . ASP A 1 208 ? 14.480 6.845 -13.605 1.00 96.44 208 ASP A CA 1
ATOM 1647 C C . ASP A 1 208 ? 13.285 7.734 -13.969 1.00 96.44 208 ASP A C 1
ATOM 1649 O O . ASP A 1 208 ? 12.151 7.398 -13.624 1.00 96.44 208 ASP A O 1
ATOM 1653 N N . ALA A 1 209 ? 13.487 8.812 -14.736 1.00 97.62 209 ALA A N 1
ATOM 1654 C CA . ALA A 1 209 ? 12.376 9.641 -15.201 1.00 97.62 209 ALA A CA 1
ATOM 1655 C C . ALA A 1 209 ? 11.417 8.854 -16.109 1.00 97.62 209 ALA A C 1
ATOM 1657 O O . ALA A 1 209 ? 10.198 8.927 -15.933 1.00 97.62 209 ALA A O 1
ATOM 1658 N N . GLN A 1 210 ? 11.943 8.041 -17.028 1.00 97.12 210 GLN A N 1
ATOM 1659 C CA . GLN A 1 210 ? 11.120 7.163 -17.856 1.00 97.12 210 GLN A CA 1
ATOM 1660 C C . GLN A 1 210 ? 10.386 6.103 -17.026 1.00 97.12 210 GLN A C 1
ATOM 1662 O O . GLN A 1 210 ? 9.199 5.881 -17.255 1.00 97.12 210 GLN A O 1
ATOM 1667 N N . ASN A 1 211 ? 11.034 5.499 -16.027 1.00 95.44 211 ASN A N 1
ATOM 1668 C CA . ASN A 1 211 ? 10.413 4.529 -15.115 1.00 95.44 211 ASN A CA 1
ATOM 1669 C C . ASN A 1 211 ? 9.262 5.131 -14.287 1.00 95.44 211 ASN A C 1
ATOM 1671 O O . ASN A 1 211 ? 8.395 4.390 -13.825 1.00 95.44 211 ASN A O 1
ATOM 1675 N N . MET A 1 212 ? 9.240 6.453 -14.098 1.00 96.31 212 MET A N 1
ATOM 1676 C CA . MET A 1 212 ? 8.193 7.169 -13.359 1.00 96.31 212 MET A CA 1
ATOM 1677 C C . MET A 1 212 ? 7.056 7.701 -14.242 1.00 96.31 212 MET A C 1
ATOM 1679 O O . MET A 1 212 ? 5.959 7.934 -13.727 1.00 96.31 212 MET A O 1
ATOM 1683 N N . VAL A 1 213 ? 7.304 7.907 -15.540 1.00 97.50 213 VAL A N 1
ATOM 1684 C CA . VAL A 1 213 ? 6.367 8.549 -16.485 1.00 97.50 213 VAL A CA 1
ATOM 1685 C C . VAL A 1 213 ? 5.764 7.561 -17.482 1.00 97.50 213 VAL A C 1
ATOM 1687 O O . VAL A 1 213 ? 4.580 7.660 -17.799 1.00 97.50 213 VAL A O 1
ATOM 1690 N N . CYS A 1 214 ? 6.548 6.605 -17.976 1.00 95.88 214 CYS A N 1
ATOM 1691 C CA . CYS A 1 214 ? 6.079 5.621 -18.944 1.00 95.88 214 CYS A CA 1
ATOM 1692 C C . CYS A 1 214 ? 5.316 4.521 -18.199 1.00 95.88 214 CYS A C 1
ATOM 1694 O O . CYS A 1 214 ? 5.883 3.799 -17.375 1.00 95.88 214 CYS A O 1
ATOM 1696 N N . LYS A 1 215 ? 4.010 4.415 -18.465 1.00 94.19 215 LYS A N 1
ATOM 1697 C CA . LYS A 1 215 ? 3.088 3.526 -17.739 1.00 94.19 215 LYS A CA 1
ATOM 1698 C C . LYS A 1 215 ? 3.543 2.069 -17.739 1.00 94.19 215 LYS A C 1
ATOM 1700 O O . LYS A 1 215 ? 3.467 1.390 -16.721 1.00 94.19 215 LYS A O 1
ATOM 1705 N N . ASP A 1 216 ? 3.977 1.594 -18.892 1.00 91.50 216 ASP A N 1
ATOM 1706 C CA . ASP A 1 216 ? 4.493 0.251 -19.131 1.00 91.50 216 ASP A CA 1
ATOM 1707 C C . ASP A 1 216 ? 5.749 -0.046 -18.296 1.00 91.50 216 ASP A C 1
ATOM 1709 O O . ASP A 1 216 ? 5.787 -1.051 -17.579 1.00 91.50 216 ASP A O 1
ATOM 1713 N N . ARG A 1 217 ? 6.724 0.871 -18.278 1.00 92.69 217 ARG A N 1
ATOM 1714 C CA . ARG A 1 217 ? 7.916 0.781 -17.419 1.00 92.69 217 ARG A CA 1
ATOM 1715 C C . ARG A 1 217 ? 7.548 0.798 -15.946 1.00 92.69 217 ARG A C 1
ATOM 1717 O O . ARG A 1 217 ? 8.022 -0.049 -15.188 1.00 92.69 217 ARG A O 1
ATOM 1724 N N . PHE A 1 218 ? 6.679 1.723 -15.542 1.00 94.44 218 PHE A N 1
ATOM 1725 C CA . PHE A 1 218 ? 6.227 1.825 -14.160 1.00 94.44 218 PHE A CA 1
ATOM 1726 C C . PHE A 1 218 ? 5.504 0.549 -13.719 1.00 94.44 218 PHE A C 1
ATOM 1728 O O . PHE A 1 218 ? 5.791 0.019 -12.647 1.00 94.44 218 PHE A O 1
ATOM 1735 N N . MET A 1 219 ? 4.592 0.025 -14.541 1.00 93.06 219 MET A N 1
ATOM 1736 C CA . MET A 1 219 ? 3.857 -1.210 -14.270 1.00 93.06 219 MET A CA 1
ATOM 1737 C C . MET A 1 219 ? 4.803 -2.408 -14.149 1.00 93.06 219 MET A C 1
ATOM 1739 O O . MET A 1 219 ? 4.669 -3.210 -13.216 1.00 93.06 219 MET A O 1
ATOM 1743 N N . PHE A 1 220 ? 5.774 -2.518 -15.057 1.00 90.69 220 PHE A N 1
ATOM 1744 C CA . PHE A 1 220 ? 6.756 -3.591 -15.022 1.00 90.69 220 PHE A CA 1
ATOM 1745 C C . PHE A 1 220 ? 7.624 -3.519 -13.761 1.00 90.69 220 PHE A C 1
ATOM 1747 O O . PHE A 1 220 ? 7.689 -4.485 -13.003 1.00 90.69 220 PHE A O 1
ATOM 1754 N N . ASN A 1 221 ? 8.245 -2.369 -13.497 1.00 90.44 221 ASN A N 1
ATOM 1755 C CA . ASN A 1 221 ? 9.190 -2.185 -12.393 1.00 90.44 221 ASN A CA 1
ATOM 1756 C C . ASN A 1 221 ? 8.508 -2.226 -11.011 1.00 90.44 221 ASN A C 1
ATOM 1758 O O . ASN A 1 221 ? 9.024 -2.782 -10.032 1.00 90.44 221 ASN A O 1
ATOM 1762 N N . THR A 1 222 ? 7.319 -1.630 -10.907 1.00 91.88 222 THR A N 1
ATOM 1763 C CA . THR A 1 222 ? 6.604 -1.533 -9.633 1.00 91.88 222 THR A CA 1
ATOM 1764 C C . THR A 1 222 ? 5.944 -2.848 -9.261 1.00 91.88 222 THR A C 1
ATOM 1766 O O . THR A 1 222 ? 6.135 -3.289 -8.128 1.00 91.88 222 THR A O 1
ATOM 1769 N N . PHE A 1 223 ? 5.211 -3.475 -10.184 1.00 91.56 223 PHE A N 1
ATOM 1770 C CA . PHE A 1 223 ? 4.366 -4.632 -9.881 1.00 91.56 223 PHE A CA 1
ATOM 1771 C C . PHE A 1 223 ? 4.935 -5.921 -10.459 1.00 91.56 223 PHE A C 1
ATOM 1773 O O . PHE A 1 223 ? 5.150 -6.888 -9.733 1.00 91.56 223 PHE A O 1
ATOM 1780 N N . CYS A 1 224 ? 5.217 -5.940 -11.758 1.00 89.19 224 CYS A N 1
ATOM 1781 C CA . CYS A 1 224 ? 5.420 -7.203 -12.453 1.00 89.19 224 CYS A CA 1
ATOM 1782 C C . CYS A 1 224 ? 6.734 -7.886 -12.093 1.00 89.19 224 CYS A C 1
ATOM 1784 O O . CYS A 1 224 ? 6.719 -9.050 -11.708 1.00 89.19 224 CYS A O 1
ATOM 1786 N N . ALA A 1 225 ? 7.857 -7.175 -12.181 1.00 87.19 225 ALA A N 1
ATOM 1787 C CA . ALA A 1 225 ? 9.162 -7.724 -11.844 1.00 87.19 225 ALA A CA 1
ATOM 1788 C C . ALA A 1 225 ? 9.204 -8.250 -10.393 1.00 87.19 225 ALA A C 1
ATOM 1790 O O . ALA A 1 225 ? 9.604 -9.400 -10.223 1.00 87.19 225 ALA A O 1
ATOM 1791 N N . PRO A 1 226 ? 8.704 -7.523 -9.369 1.00 86.69 226 PRO A N 1
ATOM 1792 C CA . PRO A 1 226 ? 8.596 -8.060 -8.006 1.00 86.69 226 PRO A CA 1
ATOM 1793 C C . PRO A 1 226 ? 7.704 -9.301 -7.868 1.00 86.69 226 PRO A C 1
ATOM 1795 O O . PRO A 1 226 ? 8.058 -10.248 -7.170 1.00 86.69 226 PRO A O 1
ATOM 1798 N N . ILE A 1 227 ? 6.552 -9.331 -8.544 1.00 87.38 227 ILE A N 1
ATOM 1799 C CA . ILE A 1 227 ? 5.650 -10.495 -8.517 1.00 87.38 227 ILE A CA 1
ATOM 1800 C C . ILE A 1 227 ? 6.312 -11.712 -9.179 1.00 87.38 227 ILE A C 1
ATOM 1802 O O . ILE A 1 227 ? 6.171 -12.847 -8.714 1.00 87.38 227 ILE A O 1
ATOM 1806 N N . LEU A 1 228 ? 7.028 -11.491 -10.283 1.00 84.12 228 LEU A N 1
ATOM 1807 C CA . LEU A 1 228 ? 7.730 -12.542 -11.010 1.00 84.12 228 LEU A CA 1
ATOM 1808 C C . LEU A 1 228 ? 8.950 -13.048 -10.231 1.00 84.12 228 LEU A C 1
ATOM 1810 O O . LEU A 1 228 ? 9.169 -14.259 -10.201 1.00 84.12 228 LEU A O 1
ATOM 1814 N N . SER A 1 229 ? 9.699 -12.172 -9.561 1.00 83.06 229 SER A N 1
ATOM 1815 C CA . SER A 1 229 ? 10.861 -12.573 -8.760 1.00 83.06 229 SER A CA 1
ATOM 1816 C C . SER A 1 229 ? 10.471 -13.311 -7.478 1.00 83.06 229 SER A C 1
ATOM 1818 O O . SER A 1 229 ? 11.214 -14.181 -7.028 1.00 83.06 229 SER A O 1
ATOM 1820 N N . ASN A 1 230 ? 9.289 -13.042 -6.917 1.00 81.00 230 ASN A N 1
ATOM 1821 C CA . ASN A 1 230 ? 8.829 -13.680 -5.689 1.00 81.00 230 ASN A CA 1
ATOM 1822 C C . ASN A 1 230 ? 7.756 -14.752 -5.953 1.00 81.00 230 ASN A C 1
ATOM 1824 O O . ASN A 1 230 ? 6.550 -14.492 -5.951 1.00 81.00 230 ASN A O 1
ATOM 1828 N N . SER A 1 231 ? 8.190 -16.003 -6.138 1.00 74.44 231 SER A N 1
ATOM 1829 C CA . SER A 1 231 ? 7.295 -17.144 -6.394 1.00 74.44 231 SER A CA 1
ATOM 1830 C C . SER A 1 231 ? 6.275 -17.387 -5.272 1.00 74.44 231 SER A C 1
ATOM 1832 O O . SER A 1 231 ? 5.161 -17.831 -5.555 1.00 74.44 231 SER A O 1
ATOM 1834 N N . SER A 1 232 ? 6.585 -17.013 -4.024 1.00 76.88 232 SER A N 1
ATOM 1835 C CA . SER A 1 232 ? 5.649 -17.143 -2.897 1.00 76.88 232 SER A CA 1
ATOM 1836 C C . SER A 1 232 ? 4.382 -16.296 -3.068 1.00 76.88 232 SER A C 1
ATOM 1838 O O . SER A 1 232 ? 3.345 -16.645 -2.518 1.00 76.88 232 SER A O 1
ATOM 1840 N N . ARG A 1 233 ? 4.418 -15.234 -3.888 1.00 74.44 233 ARG A N 1
ATOM 1841 C CA . ARG A 1 233 ? 3.249 -14.395 -4.216 1.00 74.44 233 ARG A CA 1
ATOM 1842 C C . ARG A 1 233 ? 2.302 -15.032 -5.239 1.00 74.44 233 ARG A C 1
ATOM 1844 O O . ARG A 1 233 ? 1.183 -14.549 -5.403 1.00 74.44 233 ARG A O 1
ATOM 1851 N N . ARG A 1 234 ? 2.756 -16.080 -5.940 1.00 71.19 234 ARG A N 1
ATOM 1852 C CA . ARG A 1 234 ? 2.054 -16.732 -7.062 1.00 71.19 234 ARG A CA 1
ATOM 1853 C C . ARG A 1 234 ? 1.613 -18.169 -6.771 1.00 71.19 234 ARG A C 1
ATOM 1855 O O . ARG A 1 234 ? 0.763 -18.685 -7.482 1.00 71.19 234 ARG A O 1
ATOM 1862 N N . VAL A 1 235 ? 2.185 -18.820 -5.755 1.00 64.00 235 VAL A N 1
ATOM 1863 C CA . VAL A 1 235 ? 2.005 -20.264 -5.479 1.00 64.00 235 VAL A CA 1
ATOM 1864 C C . VAL A 1 235 ? 1.147 -20.509 -4.224 1.00 64.00 235 VAL A C 1
ATOM 1866 O O . VAL A 1 235 ? 1.235 -21.552 -3.583 1.00 64.00 235 VAL A O 1
ATOM 1869 N N . LEU A 1 236 ? 0.303 -19.552 -3.833 1.00 64.75 236 LEU A N 1
ATOM 1870 C CA . LEU A 1 236 ? -0.516 -19.700 -2.630 1.00 64.75 236 LEU A CA 1
ATOM 1871 C C . LEU A 1 236 ? -1.733 -20.598 -2.884 1.00 64.75 236 LEU A C 1
ATOM 1873 O O . LEU A 1 236 ? -2.348 -20.577 -3.949 1.00 64.75 236 LEU A O 1
ATOM 1877 N N . THR A 1 237 ? -2.095 -21.385 -1.871 1.00 73.69 237 THR A N 1
ATOM 1878 C CA . THR A 1 237 ? -3.291 -22.243 -1.873 1.00 73.69 237 THR A CA 1
ATOM 1879 C C . THR A 1 237 ? -4.587 -21.436 -1.788 1.00 73.69 237 THR A C 1
ATOM 1881 O O . THR A 1 237 ? -5.645 -21.937 -2.154 1.00 73.69 237 THR A O 1
ATOM 1884 N N . SER A 1 238 ? -4.503 -20.182 -1.340 1.00 78.62 238 SER A N 1
ATOM 1885 C CA . SER A 1 238 ? -5.619 -19.243 -1.241 1.00 78.62 238 SER A CA 1
ATOM 1886 C C . SER A 1 238 ? -6.003 -18.623 -2.586 1.00 78.62 238 SER A C 1
ATOM 1888 O O . SER A 1 238 ? -5.178 -18.519 -3.493 1.00 78.62 238 SER A O 1
ATOM 1890 N N . GLU A 1 239 ? -7.236 -18.131 -2.680 1.00 85.38 239 GLU A N 1
ATOM 1891 C CA . GLU A 1 239 ? -7.693 -17.294 -3.795 1.00 85.38 239 GLU A CA 1
ATOM 1892 C C . GLU A 1 239 ? -6.921 -15.957 -3.878 1.00 85.38 239 GLU A C 1
ATOM 1894 O O . GLU A 1 239 ? -6.365 -15.503 -2.863 1.00 85.38 239 GLU A O 1
ATOM 1899 N N . PRO A 1 240 ? -6.843 -15.319 -5.066 1.00 90.00 240 PRO A N 1
ATOM 1900 C CA . PR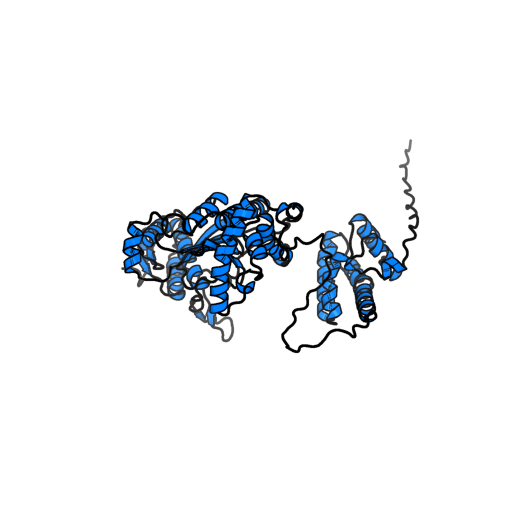O A 1 240 ? -6.246 -13.996 -5.231 1.00 90.00 240 PRO A CA 1
ATOM 1901 C C . PRO A 1 240 ? -6.876 -12.960 -4.299 1.00 90.00 240 PRO A C 1
ATOM 1903 O O . PRO A 1 240 ? -8.097 -12.867 -4.164 1.00 90.00 240 PRO A O 1
ATOM 1906 N N . TYR A 1 241 ? -6.028 -12.168 -3.649 1.00 91.06 241 TYR A N 1
ATOM 1907 C CA . TYR A 1 241 ? -6.461 -11.242 -2.612 1.00 91.06 241 TYR A CA 1
ATOM 1908 C C . TYR A 1 241 ? -5.453 -10.113 -2.405 1.00 91.06 241 TYR A C 1
ATOM 1910 O O . TYR A 1 241 ? -4.261 -10.362 -2.203 1.00 91.06 241 TYR A O 1
ATOM 1918 N N . MET A 1 242 ? -5.933 -8.867 -2.386 1.00 92.31 242 MET A N 1
ATOM 1919 C CA . MET A 1 242 ? -5.106 -7.688 -2.121 1.00 92.31 242 MET A CA 1
ATOM 1920 C C . MET A 1 242 ? -5.814 -6.694 -1.196 1.00 92.31 242 MET A C 1
ATOM 1922 O O . MET A 1 242 ? -6.849 -6.130 -1.547 1.00 92.31 242 MET A O 1
ATOM 1926 N N . GLN A 1 243 ? -5.248 -6.456 -0.010 1.00 92.88 243 GLN A N 1
ATOM 1927 C CA . GLN A 1 243 ? -5.781 -5.472 0.940 1.00 92.88 243 GLN A CA 1
ATOM 1928 C C . GLN A 1 243 ? -5.448 -4.043 0.534 1.00 92.88 243 GLN A C 1
ATOM 1930 O O . GLN A 1 243 ? -4.351 -3.781 0.045 1.00 92.88 243 GLN A O 1
ATOM 1935 N N . VAL A 1 244 ? -6.362 -3.120 0.840 1.00 94.69 244 VAL A N 1
ATOM 1936 C CA . VAL A 1 244 ? -6.127 -1.679 0.726 1.00 94.69 244 VAL A CA 1
ATOM 1937 C C . VAL A 1 244 ? -6.319 -1.019 2.086 1.00 94.69 244 VAL A C 1
ATOM 1939 O O . VAL A 1 244 ? -7.331 -1.238 2.761 1.00 94.69 244 VAL A O 1
ATOM 1942 N N . LYS A 1 245 ? -5.332 -0.223 2.502 1.00 95.25 245 LYS A N 1
ATOM 1943 C CA . LYS A 1 245 ? -5.355 0.530 3.758 1.00 95.25 245 LYS A CA 1
ATOM 1944 C C . LYS A 1 245 ? -5.008 1.993 3.535 1.00 95.25 245 LYS A C 1
ATOM 1946 O O . LYS A 1 245 ? -4.099 2.304 2.769 1.00 95.25 245 LYS A O 1
ATOM 1951 N N . LEU A 1 246 ? -5.686 2.870 4.265 1.00 96.25 246 LEU A N 1
ATOM 1952 C CA . LEU A 1 246 ? -5.359 4.287 4.365 1.00 96.25 246 LEU A CA 1
ATOM 1953 C C . LEU A 1 246 ? -4.399 4.498 5.530 1.00 96.25 246 LEU A C 1
ATOM 1955 O O . LEU A 1 246 ? -4.692 4.092 6.653 1.00 96.25 246 LEU A O 1
ATOM 1959 N N . ILE A 1 247 ? -3.274 5.153 5.274 1.00 95.06 247 ILE A N 1
ATOM 1960 C CA . ILE A 1 247 ? -2.325 5.576 6.301 1.00 95.06 247 ILE A CA 1
ATOM 1961 C C . ILE A 1 247 ? -2.491 7.079 6.483 1.00 95.06 247 ILE A C 1
ATOM 1963 O O . ILE A 1 247 ? -2.343 7.832 5.523 1.00 95.06 247 ILE A O 1
ATOM 1967 N N . ILE A 1 248 ? -2.773 7.503 7.711 1.00 95.19 248 ILE A N 1
ATOM 1968 C CA . ILE A 1 248 ? -2.824 8.912 8.099 1.00 95.19 248 ILE A CA 1
ATOM 1969 C C . ILE A 1 248 ? -1.645 9.179 9.027 1.00 95.19 248 ILE A C 1
ATOM 1971 O O . ILE A 1 248 ? -1.500 8.515 10.061 1.00 95.19 248 ILE A O 1
ATOM 1975 N N . SER A 1 249 ? -0.823 10.160 8.669 1.00 92.94 249 SER A N 1
ATOM 1976 C CA . SER A 1 249 ? 0.377 10.532 9.410 1.00 92.94 249 SER A CA 1
ATOM 1977 C C . SER A 1 249 ? 0.415 12.022 9.707 1.00 92.94 249 SER A C 1
ATOM 1979 O O . SER A 1 249 ? 0.004 12.866 8.907 1.00 92.94 249 SER A O 1
ATOM 1981 N N . GLU A 1 250 ? 0.962 12.339 10.870 1.00 89.38 250 GLU A N 1
ATOM 1982 C CA . GLU A 1 250 ? 1.307 13.699 11.233 1.00 89.38 250 GLU A CA 1
ATOM 1983 C C . GLU A 1 250 ? 2.490 14.192 10.374 1.00 89.38 250 GLU A C 1
ATOM 1985 O O . GLU A 1 250 ? 3.497 13.500 10.196 1.00 89.38 250 GLU A O 1
ATOM 1990 N N . ILE A 1 251 ? 2.348 15.399 9.822 1.00 81.19 251 ILE A N 1
ATOM 1991 C CA . ILE A 1 251 ? 3.448 16.159 9.209 1.00 81.19 251 ILE A CA 1
ATOM 1992 C C . ILE A 1 251 ? 4.271 16.762 10.360 1.00 81.19 251 ILE A C 1
ATOM 1994 O O . ILE A 1 251 ? 3.707 17.036 11.405 1.00 81.19 251 ILE A O 1
ATOM 1998 N N . GLU A 1 252 ? 5.576 16.999 10.238 1.00 66.56 252 GLU A N 1
ATOM 1999 C CA . GLU A 1 252 ? 6.373 17.682 11.285 1.00 66.56 252 GLU A CA 1
ATOM 2000 C C . GLU A 1 252 ? 6.297 19.222 11.141 1.00 66.56 252 GLU A C 1
ATOM 2002 O O . GLU A 1 252 ? 6.063 19.726 10.043 1.00 66.56 252 GLU A O 1
ATOM 2007 N N . GLY A 1 253 ? 6.338 20.004 12.238 1.00 62.38 253 GLY A N 1
ATOM 2008 C CA . GLY A 1 253 ? 6.127 21.474 12.211 1.00 62.38 253 GLY A CA 1
ATOM 2009 C C . GLY A 1 253 ? 5.221 22.084 13.307 1.00 62.38 253 GLY A C 1
ATOM 2010 O O . GLY A 1 253 ? 4.698 21.389 14.168 1.00 62.38 253 GLY A O 1
ATOM 2011 N N . ASN A 1 254 ? 5.052 23.415 13.279 1.00 55.53 254 ASN A N 1
ATOM 2012 C CA . ASN A 1 254 ? 4.448 24.216 14.361 1.00 55.53 254 ASN A CA 1
ATOM 2013 C C . ASN A 1 254 ? 2.911 24.071 14.461 1.00 55.53 254 ASN A C 1
ATOM 2015 O O . ASN A 1 254 ? 2.187 24.495 13.557 1.00 55.53 254 ASN A O 1
ATOM 2019 N N . GLU A 1 255 ? 2.415 23.543 15.587 1.00 62.66 255 GLU A N 1
ATOM 2020 C CA . GLU A 1 255 ? 0.991 23.291 15.883 1.00 62.66 255 GLU A CA 1
ATOM 2021 C C . GLU A 1 255 ? 0.076 24.514 15.686 1.00 62.66 255 GLU A C 1
ATOM 2023 O O . GLU A 1 255 ? -1.049 24.386 15.190 1.00 62.66 255 GLU A O 1
ATOM 2028 N N . ILE A 1 256 ? 0.560 25.717 16.017 1.00 59.88 256 ILE A N 1
ATOM 2029 C CA . ILE A 1 256 ? -0.224 26.960 15.945 1.00 59.88 256 ILE A CA 1
ATOM 2030 C C . ILE A 1 256 ? -0.522 27.320 14.488 1.00 59.88 256 ILE A C 1
ATOM 2032 O O . ILE A 1 256 ? -1.667 27.613 14.137 1.00 59.88 256 ILE A O 1
ATOM 2036 N N . TYR A 1 257 ? 0.489 27.239 13.619 1.00 62.81 257 TYR A N 1
ATOM 2037 C CA . TYR A 1 257 ? 0.328 27.490 12.186 1.00 62.81 257 TYR A CA 1
ATOM 2038 C C . TYR A 1 257 ? -0.677 26.508 11.569 1.00 62.81 257 TYR A C 1
ATOM 2040 O O . TYR A 1 257 ? -1.535 26.904 10.781 1.00 62.81 257 TYR A O 1
ATOM 2048 N N . ARG A 1 258 ? -0.660 25.240 11.999 1.00 64.81 258 ARG A N 1
ATOM 2049 C CA . ARG A 1 258 ? -1.597 24.226 11.492 1.00 64.81 258 ARG A CA 1
ATOM 2050 C C . ARG A 1 258 ? -3.037 24.479 11.886 1.00 64.81 258 ARG A C 1
ATOM 2052 O O . ARG A 1 258 ? -3.910 24.320 11.044 1.00 64.81 258 ARG A O 1
ATOM 2059 N N . SER A 1 259 ? -3.289 24.856 13.138 1.00 63.28 259 SER A N 1
ATOM 2060 C CA . SER A 1 259 ? -4.641 25.150 13.637 1.00 63.28 259 SER A CA 1
ATOM 2061 C C . SER A 1 259 ? -5.284 26.338 12.911 1.00 63.28 259 SER A C 1
ATOM 2063 O O . SER A 1 259 ? -6.503 26.399 12.734 1.00 63.28 259 SER A O 1
ATOM 2065 N N . ILE A 1 260 ? -4.460 27.285 12.456 1.00 62.09 260 ILE A N 1
ATOM 2066 C CA . ILE A 1 260 ? -4.905 28.418 11.641 1.00 62.09 260 ILE A CA 1
ATOM 2067 C C . ILE A 1 260 ? -5.171 27.959 10.203 1.00 62.09 260 ILE A C 1
ATOM 2069 O O . ILE A 1 260 ? -6.247 28.218 9.665 1.00 62.09 260 ILE A O 1
ATOM 2073 N N . VAL A 1 261 ? -4.227 27.233 9.602 1.00 63.44 261 VAL A N 1
ATOM 2074 C CA . VAL A 1 261 ? -4.316 26.768 8.210 1.00 63.44 261 VAL A CA 1
ATOM 2075 C C . VAL A 1 261 ? -5.455 25.762 8.017 1.00 63.44 261 VAL A C 1
ATOM 2077 O O . VAL A 1 261 ? -6.192 25.869 7.041 1.00 63.44 261 VAL A O 1
ATOM 2080 N N . SER A 1 262 ? -5.700 24.854 8.967 1.00 63.25 262 SER A N 1
ATOM 2081 C CA . SER A 1 262 ? -6.756 23.829 8.886 1.00 63.25 262 SER A CA 1
ATOM 2082 C C . SER A 1 262 ? -8.177 24.392 8.780 1.00 63.25 262 SER A C 1
ATOM 2084 O O . SER A 1 262 ? -9.063 23.715 8.264 1.00 63.25 262 SER A O 1
ATOM 2086 N N . LYS A 1 263 ? -8.403 25.640 9.214 1.00 66.19 263 LYS A N 1
ATOM 2087 C CA . LYS A 1 263 ? -9.688 26.342 9.050 1.00 66.19 263 LYS A CA 1
ATOM 2088 C C . LYS A 1 263 ? -9.913 26.856 7.628 1.00 66.19 263 LYS A C 1
ATOM 2090 O O . LYS A 1 263 ? -11.054 27.114 7.261 1.00 66.19 263 LYS A O 1
ATOM 2095 N N . VAL A 1 264 ? -8.838 27.022 6.861 1.00 62.50 264 VAL A N 1
ATOM 2096 C CA . VAL A 1 264 ? -8.847 27.556 5.491 1.00 62.50 264 VAL A CA 1
ATOM 2097 C C . VAL A 1 264 ? -8.706 26.432 4.460 1.00 62.50 264 VAL A C 1
ATOM 2099 O O . VAL A 1 264 ? -9.224 26.546 3.353 1.00 62.50 264 VAL A O 1
ATOM 2102 N N . VAL A 1 265 ? -8.039 25.326 4.811 1.00 63.84 265 VAL A N 1
ATOM 2103 C CA . VAL A 1 265 ? -7.827 24.202 3.889 1.00 63.84 265 VAL A CA 1
ATOM 2104 C C . VAL A 1 265 ? -9.102 23.376 3.723 1.00 63.84 265 VAL A C 1
ATOM 2106 O O . VAL A 1 265 ? -9.643 22.829 4.686 1.00 63.84 265 VAL A O 1
ATOM 2109 N N . ASN A 1 266 ? -9.539 23.200 2.476 1.00 67.81 266 ASN A N 1
ATOM 2110 C CA . ASN A 1 266 ? -10.652 22.318 2.137 1.00 67.81 266 ASN A CA 1
ATOM 2111 C C . ASN A 1 266 ? -10.188 20.877 1.854 1.00 67.81 266 ASN A C 1
ATOM 2113 O O . ASN A 1 266 ? -10.407 20.345 0.772 1.00 67.81 266 ASN A O 1
ATOM 2117 N N . THR A 1 267 ? -9.521 20.249 2.821 1.00 76.81 267 THR A N 1
ATOM 2118 C CA . THR A 1 267 ? -9.125 18.833 2.753 1.00 76.81 267 THR A CA 1
ATOM 2119 C C . THR A 1 267 ? -10.005 17.960 3.656 1.00 76.81 267 THR A C 1
ATOM 2121 O O . THR A 1 267 ? -10.700 18.466 4.551 1.00 76.81 267 THR A O 1
ATOM 2124 N N . GLU A 1 268 ? -10.007 16.645 3.413 1.00 75.94 268 GLU A N 1
ATOM 2125 C CA . GLU A 1 268 ? -10.815 15.674 4.167 1.00 75.94 268 GLU A CA 1
ATOM 2126 C C . GLU A 1 268 ? -10.341 15.577 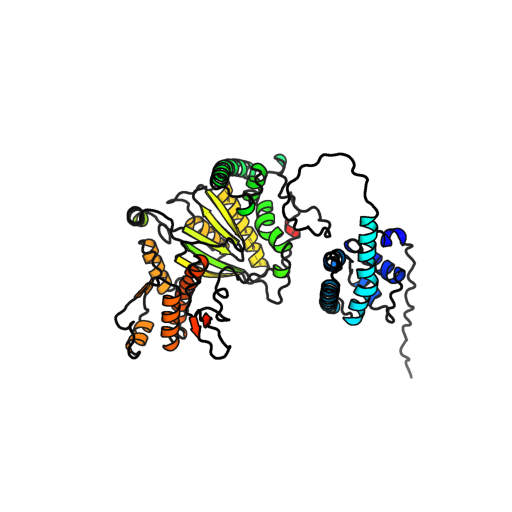5.625 1.00 75.94 268 GLU A C 1
ATOM 2128 O O . GLU A 1 268 ? -11.147 15.695 6.551 1.00 75.94 268 GLU A O 1
ATOM 2133 N N . PHE A 1 269 ? -9.026 15.476 5.841 1.00 77.94 269 PHE A N 1
ATOM 2134 C CA . PHE A 1 269 ? -8.428 15.244 7.162 1.00 77.94 269 PHE A CA 1
ATOM 2135 C C . PHE A 1 269 ? -7.716 16.468 7.758 1.00 77.94 269 PHE A C 1
ATOM 2137 O O . PHE A 1 269 ? -7.095 16.368 8.812 1.00 77.94 269 PHE A O 1
ATOM 2144 N N . GLY A 1 270 ? -7.786 17.638 7.117 1.00 80.38 270 GLY A N 1
ATOM 2145 C CA . GLY A 1 270 ? -7.022 18.821 7.529 1.00 80.38 270 GLY A CA 1
ATOM 2146 C C . GLY A 1 270 ? -5.562 18.760 7.067 1.00 80.38 270 GLY A C 1
ATOM 2147 O O . GLY A 1 270 ? -5.274 18.260 5.978 1.00 80.38 270 GLY A O 1
ATOM 2148 N N . LEU A 1 271 ? -4.632 19.294 7.867 1.00 83.31 271 LEU A N 1
ATOM 2149 C CA . LEU A 1 271 ? -3.210 19.402 7.514 1.00 83.31 271 LEU A CA 1
ATOM 2150 C C . LEU A 1 271 ? -2.413 18.148 7.916 1.00 83.31 271 LEU A C 1
ATOM 2152 O O . LEU A 1 271 ? -1.532 18.199 8.773 1.00 83.31 271 LEU A O 1
ATOM 2156 N N . LEU A 1 272 ? -2.758 17.017 7.306 1.00 88.75 272 LEU A N 1
ATOM 2157 C CA . LEU A 1 272 ? -2.147 15.710 7.546 1.00 88.75 272 LEU A CA 1
ATOM 2158 C C . LEU A 1 272 ? -1.615 15.115 6.246 1.00 88.75 272 LEU A C 1
ATOM 2160 O O . LEU A 1 272 ? -2.108 15.434 5.160 1.00 88.75 272 LEU A O 1
ATOM 2164 N N . HIS A 1 273 ? -0.626 14.231 6.377 1.00 92.25 273 HIS A N 1
ATOM 2165 C CA . HIS A 1 273 ? -0.149 13.423 5.264 1.00 92.25 273 HIS A CA 1
ATOM 2166 C C . HIS A 1 273 ? -0.978 12.149 5.162 1.00 92.25 273 HIS A C 1
ATOM 2168 O O . HIS A 1 273 ? -1.191 11.463 6.164 1.00 92.25 273 HIS A O 1
ATOM 2174 N N . THR A 1 274 ? -1.407 11.810 3.952 1.00 94.94 274 THR A N 1
ATOM 2175 C CA . THR A 1 274 ? -2.089 10.548 3.669 1.00 94.94 274 THR A CA 1
ATOM 2176 C C . THR A 1 274 ? -1.347 9.748 2.618 1.00 94.94 274 THR A C 1
ATOM 2178 O O . THR A 1 274 ? -0.877 10.296 1.622 1.00 94.94 274 THR A O 1
ATOM 2181 N N . GLY A 1 275 ? -1.297 8.437 2.819 1.00 95.62 275 GLY A N 1
ATOM 2182 C CA . GLY A 1 275 ? -0.783 7.479 1.847 1.00 95.62 275 GLY A CA 1
ATOM 2183 C C . GLY A 1 275 ? -1.683 6.253 1.769 1.00 95.62 275 GLY A C 1
ATOM 2184 O O . GLY A 1 275 ? -2.493 6.005 2.667 1.00 95.62 275 GLY A O 1
ATOM 2185 N N . LEU A 1 276 ? -1.532 5.467 0.707 1.00 96.12 276 LEU A N 1
ATOM 2186 C CA . LEU A 1 276 ? -2.233 4.193 0.557 1.00 96.12 276 LEU A CA 1
ATOM 2187 C C . LEU A 1 276 ? -1.256 3.036 0.626 1.00 96.12 276 LEU A C 1
ATOM 2189 O O . LEU A 1 276 ? -0.181 3.076 0.040 1.00 96.12 276 LEU A O 1
ATOM 2193 N N . LEU A 1 277 ? -1.662 1.984 1.316 1.00 94.12 277 LEU A N 1
ATOM 2194 C CA . LEU A 1 277 ? -0.994 0.697 1.306 1.00 94.12 277 LEU A CA 1
ATOM 2195 C C . LEU A 1 277 ? -1.888 -0.290 0.563 1.00 94.12 277 LEU A C 1
ATOM 2197 O O . LEU A 1 277 ? -2.955 -0.649 1.060 1.00 94.12 277 LEU A O 1
ATOM 2201 N N . ILE A 1 278 ? -1.468 -0.685 -0.633 1.00 94.25 278 ILE A N 1
ATOM 2202 C CA . ILE A 1 278 ? -2.206 -1.566 -1.540 1.00 94.25 278 ILE A CA 1
ATOM 2203 C C . ILE A 1 278 ? -1.346 -2.808 -1.735 1.00 94.25 278 ILE A C 1
ATOM 2205 O O . ILE A 1 278 ? -0.260 -2.714 -2.299 1.00 94.25 278 ILE A O 1
ATOM 2209 N N . GLY A 1 279 ? -1.789 -3.961 -1.233 1.00 91.25 279 GLY A N 1
ATOM 2210 C CA . GLY A 1 279 ? -0.931 -5.145 -1.163 1.00 91.25 279 GLY A CA 1
ATOM 2211 C C . GLY A 1 279 ? 0.351 -4.824 -0.397 1.00 91.25 279 GLY A C 1
ATOM 2212 O O . GLY A 1 279 ? 0.290 -4.317 0.716 1.00 91.25 279 GLY A O 1
ATOM 2213 N N . GLU A 1 280 ? 1.511 -5.070 -0.996 1.00 88.06 280 GLU A N 1
ATOM 2214 C CA . GLU A 1 280 ? 2.817 -4.759 -0.396 1.00 88.06 280 GLU A CA 1
ATOM 2215 C C . GLU A 1 280 ? 3.384 -3.379 -0.772 1.00 88.06 280 GLU A C 1
ATOM 2217 O O . GLU A 1 280 ? 4.500 -3.041 -0.372 1.00 88.06 280 GLU A O 1
ATOM 2222 N N . TRP A 1 281 ? 2.635 -2.578 -1.535 1.00 92.81 281 TRP A N 1
ATOM 2223 C CA . TRP A 1 281 ? 3.088 -1.287 -2.046 1.00 92.81 281 TRP A CA 1
ATOM 2224 C C . TRP A 1 281 ? 2.470 -0.136 -1.270 1.00 92.81 281 TRP A C 1
ATOM 2226 O O . TRP A 1 281 ? 1.249 0.036 -1.228 1.00 92.81 281 TRP A O 1
ATOM 2236 N N . LYS A 1 282 ? 3.331 0.693 -0.686 1.00 93.38 282 LYS A N 1
ATOM 2237 C CA . LYS A 1 282 ? 2.945 1.955 -0.070 1.00 93.38 282 LYS A CA 1
ATOM 2238 C C . LYS A 1 282 ? 3.167 3.102 -1.042 1.00 93.38 282 LYS A C 1
ATOM 2240 O O . LYS A 1 282 ? 4.305 3.358 -1.427 1.00 93.38 282 LYS A O 1
ATOM 2245 N N . PHE A 1 283 ? 2.092 3.799 -1.370 1.00 95.88 283 PHE A N 1
ATOM 2246 C CA . PHE A 1 283 ? 2.066 4.973 -2.226 1.00 95.88 283 PHE A CA 1
ATOM 2247 C C . PHE A 1 283 ? 1.952 6.226 -1.369 1.00 95.88 283 PHE A C 1
ATOM 2249 O O . PHE A 1 283 ? 0.973 6.410 -0.641 1.00 95.88 283 PHE A O 1
ATOM 2256 N N . ASP A 1 284 ? 2.945 7.096 -1.488 1.00 93.75 284 ASP A N 1
ATOM 2257 C CA . ASP A 1 284 ? 2.961 8.420 -0.882 1.00 93.75 284 ASP A CA 1
ATOM 2258 C C . ASP A 1 284 ? 3.252 9.462 -1.963 1.00 93.75 284 ASP A C 1
ATOM 2260 O O . ASP A 1 284 ? 4.085 9.230 -2.837 1.00 93.75 284 ASP A O 1
ATOM 2264 N N . TRP A 1 285 ? 2.618 10.629 -1.888 1.00 95.31 285 TRP A N 1
ATOM 2265 C CA . TRP A 1 285 ? 2.944 11.762 -2.753 1.00 95.31 285 TRP A CA 1
ATOM 2266 C C . TRP A 1 285 ? 3.391 12.947 -1.902 1.00 95.31 285 TRP A C 1
ATOM 2268 O O . TRP A 1 285 ? 2.681 13.337 -0.976 1.00 95.31 285 TRP A O 1
ATOM 2278 N N . TYR A 1 286 ? 4.585 13.470 -2.178 1.00 87.88 286 TYR A N 1
ATOM 2279 C CA . TYR A 1 286 ? 5.260 14.463 -1.339 1.00 87.88 286 TYR A CA 1
ATOM 2280 C C . TYR A 1 286 ? 5.423 15.814 -2.048 1.00 87.88 286 TYR A C 1
ATOM 2282 O O . TYR A 1 286 ? 5.111 15.970 -3.228 1.00 87.88 286 TYR A O 1
ATOM 2290 N N . ASP A 1 287 ? 5.945 16.792 -1.311 1.00 87.31 287 ASP A N 1
ATOM 2291 C CA . ASP A 1 287 ? 6.214 18.167 -1.750 1.00 87.31 287 ASP A CA 1
ATOM 2292 C C . ASP A 1 287 ? 7.224 18.288 -2.901 1.00 87.31 287 ASP A C 1
ATOM 2294 O O . ASP A 1 287 ? 7.181 19.250 -3.666 1.00 87.31 287 ASP A O 1
ATOM 2298 N N . ASN A 1 288 ? 8.057 17.271 -3.117 1.00 89.19 288 ASN A N 1
ATOM 2299 C CA . ASN A 1 288 ? 8.885 17.141 -4.317 1.00 89.19 288 ASN A CA 1
ATOM 2300 C C . ASN A 1 288 ? 8.083 16.818 -5.598 1.00 89.19 288 ASN A C 1
ATOM 2302 O O . ASN A 1 288 ? 8.681 16.628 -6.657 1.00 89.19 288 ASN A O 1
ATOM 2306 N N . SER A 1 289 ? 6.747 16.754 -5.517 1.00 94.06 289 SER A N 1
ATOM 2307 C CA . SER A 1 289 ? 5.827 16.437 -6.618 1.00 94.06 289 SER A CA 1
ATOM 2308 C C . SER A 1 289 ? 6.061 15.069 -7.261 1.00 94.06 289 SER A C 1
ATOM 2310 O O . SER A 1 289 ? 5.605 14.826 -8.375 1.00 94.06 289 SER A O 1
ATOM 2312 N N . MET A 1 290 ? 6.728 14.155 -6.559 1.00 94.25 290 MET A N 1
ATOM 2313 C CA . MET A 1 290 ? 6.991 12.799 -7.028 1.00 94.25 290 MET A CA 1
ATOM 2314 C C . MET A 1 290 ? 6.287 11.781 -6.143 1.00 94.25 290 MET A C 1
ATOM 2316 O O . MET A 1 290 ? 6.311 11.866 -4.911 1.00 94.25 290 MET A O 1
ATOM 2320 N N . VAL A 1 291 ? 5.643 10.806 -6.774 1.00 96.50 291 VAL A N 1
ATOM 2321 C CA . VAL A 1 291 ? 5.048 9.672 -6.074 1.00 96.50 291 VAL A CA 1
ATOM 2322 C C . VAL A 1 291 ? 6.167 8.722 -5.666 1.00 96.50 291 VAL A C 1
ATOM 2324 O O . VAL A 1 291 ? 6.920 8.220 -6.499 1.00 96.50 291 VAL A O 1
ATOM 2327 N N . SER A 1 292 ? 6.260 8.458 -4.369 1.00 92.50 292 SER A N 1
ATOM 2328 C CA . SER A 1 292 ? 7.142 7.454 -3.792 1.00 92.50 292 SER A CA 1
ATOM 2329 C C . SER A 1 292 ? 6.379 6.145 -3.624 1.00 92.50 292 SER A C 1
ATOM 2331 O O . SER A 1 292 ? 5.309 6.119 -3.010 1.00 92.50 292 SER A O 1
ATOM 2333 N N . VAL A 1 293 ? 6.945 5.055 -4.146 1.00 93.31 293 VAL A N 1
ATOM 2334 C CA . VAL A 1 293 ? 6.415 3.702 -3.958 1.00 93.31 293 VAL A CA 1
ATOM 2335 C C . VAL A 1 293 ? 7.399 2.888 -3.131 1.00 93.31 293 VAL A C 1
ATOM 2337 O O . VAL A 1 293 ? 8.488 2.551 -3.594 1.00 93.31 293 VAL A O 1
ATOM 2340 N N . ARG A 1 294 ? 7.024 2.566 -1.893 1.00 86.06 294 ARG A N 1
ATOM 2341 C CA . ARG A 1 294 ? 7.848 1.777 -0.966 1.00 86.06 294 ARG A CA 1
ATOM 2342 C C . ARG A 1 294 ? 7.317 0.354 -0.857 1.00 86.06 294 ARG A C 1
ATOM 2344 O O . ARG A 1 294 ? 6.106 0.150 -0.853 1.00 86.06 294 ARG A O 1
ATOM 2351 N N . LYS A 1 295 ? 8.229 -0.613 -0.752 1.00 79.62 295 LYS A N 1
ATOM 2352 C CA . LYS A 1 295 ? 7.934 -2.053 -0.686 1.00 79.62 295 LYS A CA 1
ATOM 2353 C C . LYS A 1 295 ? 8.424 -2.649 0.642 1.00 79.62 295 LYS A C 1
ATOM 2355 O O . LYS A 1 295 ? 9.349 -2.114 1.262 1.00 79.62 295 LYS A O 1
ATOM 2360 N N . GLU A 1 296 ? 7.812 -3.758 1.053 1.00 67.88 296 GLU A N 1
ATOM 2361 C CA . GLU A 1 296 ? 8.266 -4.652 2.136 1.00 67.88 296 GLU A CA 1
ATOM 2362 C C . GLU A 1 296 ? 8.709 -3.943 3.443 1.00 67.88 296 GLU A C 1
ATOM 2364 O O . GLU A 1 296 ? 7.939 -3.216 4.072 1.00 67.88 296 GLU A O 1
ATOM 2369 N N . LYS A 1 297 ? 9.965 -4.147 3.879 1.00 60.88 297 LYS A N 1
ATOM 2370 C CA . LYS A 1 297 ? 10.523 -3.685 5.164 1.00 60.88 297 LYS A CA 1
ATOM 2371 C C . LYS A 1 297 ? 10.575 -2.154 5.302 1.00 60.88 297 LYS A C 1
ATOM 2373 O O . LYS A 1 297 ? 10.786 -1.652 6.403 1.00 60.88 297 LYS A O 1
ATOM 2378 N N . ASN A 1 298 ? 10.335 -1.405 4.222 1.00 64.56 298 ASN A N 1
ATOM 2379 C CA . ASN A 1 298 ? 10.450 0.057 4.179 1.00 64.56 298 ASN A CA 1
ATOM 2380 C C . ASN A 1 298 ? 9.100 0.801 4.264 1.00 64.56 298 ASN A C 1
ATOM 2382 O O . ASN A 1 298 ? 9.043 2.012 4.038 1.00 64.56 298 ASN A O 1
ATOM 2386 N N . ILE A 1 299 ? 8.006 0.114 4.611 1.00 71.75 299 ILE A N 1
ATOM 2387 C CA . ILE A 1 299 ? 6.651 0.701 4.694 1.00 71.75 299 ILE A CA 1
ATOM 2388 C C . ILE A 1 299 ? 6.471 1.617 5.935 1.00 71.75 299 ILE A C 1
ATOM 2390 O O . ILE A 1 299 ? 5.509 2.390 6.012 1.00 71.75 299 ILE A O 1
ATOM 2394 N N . GLY A 1 300 ? 7.426 1.613 6.874 1.00 72.31 300 GLY A N 1
ATOM 2395 C CA . GLY A 1 300 ? 7.393 2.379 8.126 1.00 72.31 300 GLY A CA 1
ATOM 2396 C C . GLY A 1 300 ? 6.988 3.860 8.002 1.00 72.31 300 GLY A C 1
ATOM 2397 O O . GLY A 1 300 ? 7.219 4.544 6.994 1.00 72.31 300 GLY A O 1
ATOM 2398 N N . SER A 1 301 ? 6.351 4.368 9.057 1.00 78.56 301 SER A N 1
ATOM 2399 C CA . SER A 1 301 ? 5.917 5.762 9.194 1.00 78.56 301 SER A CA 1
ATOM 2400 C C . SER A 1 301 ? 5.892 6.141 10.671 1.00 78.56 301 SER A C 1
ATOM 2402 O O . SER A 1 301 ? 4.894 5.921 11.351 1.00 78.56 301 SER A O 1
ATOM 2404 N N . GLY A 1 302 ? 6.996 6.722 11.156 1.00 80.56 302 GLY A N 1
ATOM 2405 C CA . GLY A 1 302 ? 7.191 7.071 12.573 1.00 80.56 302 GLY A CA 1
ATOM 2406 C C . GLY A 1 302 ? 6.093 7.958 13.174 1.00 80.56 302 GLY A C 1
ATOM 2407 O O . GLY A 1 302 ? 5.816 7.874 14.368 1.00 80.56 302 GLY A O 1
ATOM 2408 N N . ASN A 1 303 ? 5.418 8.739 12.326 1.00 87.50 303 ASN A N 1
ATOM 2409 C CA . ASN A 1 303 ? 4.392 9.705 12.720 1.00 87.50 303 ASN A CA 1
ATOM 2410 C C . ASN A 1 303 ? 2.969 9.255 12.334 1.00 87.50 303 ASN A C 1
ATOM 2412 O O . ASN A 1 303 ? 2.059 10.076 12.262 1.00 87.50 303 ASN A O 1
ATOM 2416 N N . ALA A 1 304 ? 2.751 7.968 12.041 1.00 91.12 304 ALA A N 1
ATOM 2417 C CA . ALA A 1 304 ? 1.412 7.465 11.738 1.00 91.12 304 ALA A CA 1
ATOM 2418 C C . ALA A 1 304 ? 0.490 7.550 12.958 1.00 91.12 304 ALA A C 1
ATOM 2420 O O . ALA A 1 304 ? 0.825 7.064 14.041 1.00 91.12 304 ALA A O 1
ATOM 2421 N N . ILE A 1 305 ? -0.706 8.098 12.764 1.00 94.19 305 ILE A N 1
ATOM 2422 C CA . ILE A 1 305 ? -1.729 8.245 13.808 1.00 94.19 305 ILE A CA 1
ATOM 2423 C C . ILE A 1 305 ? -2.918 7.302 13.603 1.00 94.19 305 ILE A C 1
ATOM 2425 O O . ILE A 1 305 ? -3.572 6.939 14.576 1.00 94.19 305 ILE A O 1
ATOM 2429 N N . ALA A 1 306 ? -3.162 6.844 12.371 1.00 95.12 306 ALA A N 1
ATOM 2430 C CA . ALA A 1 306 ? -4.170 5.829 12.064 1.00 95.12 306 ALA A CA 1
ATOM 2431 C C . ALA A 1 306 ? -3.785 5.021 10.813 1.00 95.12 306 ALA A C 1
ATOM 2433 O O . ALA A 1 306 ? -3.237 5.572 9.856 1.00 95.12 306 ALA A O 1
ATOM 2434 N N . VAL A 1 307 ? -4.094 3.719 10.810 1.00 94.56 307 VAL A N 1
ATOM 2435 C CA . VAL A 1 307 ? -3.988 2.847 9.625 1.00 94.56 307 VAL A CA 1
ATOM 2436 C C . VAL A 1 307 ? -5.294 2.077 9.433 1.00 94.56 307 VAL A C 1
ATOM 2438 O O . VAL A 1 307 ? -5.563 1.089 10.119 1.00 94.56 307 VAL A O 1
ATOM 2441 N N . ILE A 1 308 ? -6.123 2.541 8.508 1.00 95.31 308 ILE A N 1
ATOM 2442 C CA . ILE A 1 308 ? -7.532 2.158 8.378 1.00 95.31 308 ILE A CA 1
ATOM 2443 C C . ILE A 1 308 ? -7.697 1.135 7.255 1.00 95.31 308 ILE A C 1
ATOM 2445 O O . ILE A 1 308 ? -7.180 1.337 6.161 1.00 95.31 308 ILE A O 1
ATOM 2449 N N . ASP A 1 309 ? -8.434 0.051 7.508 1.00 93.81 309 ASP A N 1
ATOM 2450 C CA . ASP A 1 309 ? -8.829 -0.890 6.454 1.00 93.81 309 ASP A CA 1
ATOM 2451 C C . ASP A 1 309 ? -9.911 -0.255 5.578 1.00 93.81 309 ASP A C 1
ATOM 2453 O O . ASP A 1 309 ? -10.954 0.145 6.088 1.00 93.81 309 ASP A O 1
ATOM 2457 N N . LEU A 1 310 ? -9.672 -0.188 4.269 1.00 95.12 310 LEU A N 1
ATOM 2458 C CA . LEU A 1 310 ? -10.636 0.359 3.308 1.00 95.12 310 LEU A CA 1
ATOM 2459 C C . LEU A 1 310 ? -11.377 -0.729 2.532 1.00 95.12 310 LEU A C 1
ATOM 2461 O O . LEU A 1 310 ? -12.438 -0.484 1.971 1.00 95.12 310 LEU A O 1
ATOM 2465 N N . GLY A 1 311 ? -10.815 -1.935 2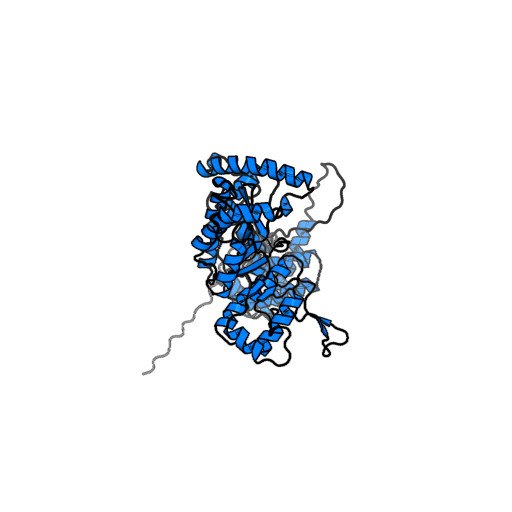.493 1.00 93.25 311 GLY A N 1
ATOM 2466 C CA . GLY A 1 311 ? -11.407 -3.065 1.797 1.00 93.25 311 GLY A CA 1
ATOM 2467 C C . GLY A 1 311 ? -10.353 -3.997 1.230 1.00 93.25 311 GLY A C 1
ATOM 2468 O O . GLY A 1 311 ? -9.185 -4.010 1.640 1.00 93.25 311 GLY A O 1
ATOM 2469 N N . SER A 1 312 ? -10.781 -4.840 0.302 1.00 93.44 312 SER A N 1
ATOM 2470 C CA . SER A 1 312 ? -9.899 -5.771 -0.387 1.00 93.44 312 SER A CA 1
ATOM 2471 C C . SER A 1 312 ? -10.385 -6.015 -1.800 1.00 93.44 312 SER A C 1
ATOM 2473 O O . SER A 1 312 ? -11.587 -6.074 -2.044 1.00 93.44 312 SER A O 1
ATOM 2475 N N . LEU A 1 313 ? -9.438 -6.188 -2.710 1.00 94.06 313 LEU A N 1
ATOM 2476 C CA . LEU A 1 313 ? -9.702 -6.648 -4.061 1.00 94.06 313 LEU A CA 1
ATOM 2477 C C . LEU A 1 313 ? -9.640 -8.174 -4.046 1.00 94.06 313 LEU A C 1
ATOM 2479 O O . LEU A 1 313 ? -8.613 -8.750 -3.676 1.00 94.06 313 LEU A O 1
ATOM 2483 N N . ILE A 1 314 ? -10.764 -8.799 -4.382 1.00 90.69 314 ILE A N 1
ATOM 2484 C CA . ILE A 1 314 ? -10.975 -10.246 -4.331 1.00 90.69 314 ILE A CA 1
ATOM 2485 C C . ILE A 1 314 ? -11.316 -10.681 -5.751 1.00 90.69 314 ILE A C 1
ATOM 2487 O O . ILE A 1 314 ? -12.485 -10.667 -6.111 1.00 90.69 314 ILE A O 1
ATOM 2491 N N . ASP A 1 315 ? -10.284 -10.914 -6.562 1.00 89.88 315 ASP A N 1
ATOM 2492 C CA . ASP A 1 315 ? -10.310 -11.514 -7.908 1.00 89.88 315 ASP A CA 1
ATOM 2493 C C . ASP A 1 315 ? -9.048 -11.083 -8.677 1.00 89.88 315 ASP A C 1
ATOM 2495 O O . ASP A 1 315 ? -8.536 -9.971 -8.504 1.00 89.88 315 ASP A O 1
ATOM 2499 N N . GLN A 1 316 ? -8.562 -11.944 -9.569 1.00 90.12 316 GLN A N 1
ATOM 2500 C CA . GLN A 1 316 ? -7.392 -11.672 -10.400 1.00 90.12 316 GLN A CA 1
ATOM 2501 C C . GLN A 1 316 ? -7.599 -10.466 -11.331 1.00 90.12 316 GLN A C 1
ATOM 2503 O O . GLN A 1 316 ? -6.702 -9.629 -11.457 1.00 90.12 316 GLN A O 1
ATOM 2508 N N . ASN A 1 317 ? -8.766 -10.340 -11.968 1.00 91.12 317 ASN A N 1
ATOM 2509 C CA . ASN A 1 317 ? -9.047 -9.248 -12.902 1.00 91.12 317 ASN A CA 1
ATOM 2510 C C . ASN A 1 317 ? -9.197 -7.917 -12.169 1.00 91.12 317 ASN A C 1
ATOM 2512 O O . ASN A 1 317 ? -8.732 -6.893 -12.671 1.00 91.12 317 ASN A O 1
ATOM 2516 N N . LEU A 1 318 ? -9.795 -7.918 -10.973 1.00 93.25 318 LEU A N 1
ATOM 2517 C CA . LEU A 1 318 ? -9.870 -6.720 -10.131 1.00 93.25 318 LEU A CA 1
ATOM 2518 C C . LEU A 1 318 ? -8.479 -6.240 -9.713 1.00 93.25 318 LEU A C 1
ATOM 2520 O O . LEU A 1 318 ? -8.189 -5.048 -9.822 1.00 93.25 318 LEU A O 1
ATOM 2524 N N . ILE A 1 319 ? -7.604 -7.153 -9.284 1.00 94.50 319 ILE A N 1
ATOM 2525 C CA . ILE A 1 319 ? -6.222 -6.819 -8.911 1.00 94.50 319 ILE A CA 1
ATOM 2526 C C . ILE A 1 319 ? -5.446 -6.285 -10.121 1.00 94.50 319 ILE A C 1
ATOM 2528 O O . ILE A 1 319 ? -4.776 -5.257 -10.029 1.00 94.50 319 ILE A O 1
ATOM 2532 N N . LEU A 1 320 ? -5.579 -6.934 -11.276 1.00 93.31 320 LEU A N 1
ATOM 2533 C CA . LEU A 1 320 ? -4.925 -6.494 -12.502 1.00 93.31 320 LEU A CA 1
ATOM 2534 C C . LEU A 1 320 ? -5.417 -5.115 -12.961 1.00 93.31 320 LEU A C 1
ATOM 2536 O O . LEU A 1 320 ? -4.615 -4.236 -13.276 1.00 93.31 320 LEU A O 1
ATOM 2540 N N . SER A 1 321 ? -6.736 -4.908 -12.965 1.00 94.88 321 SER A N 1
ATOM 2541 C CA . SER A 1 321 ? -7.355 -3.619 -13.285 1.00 94.88 321 SER A CA 1
ATOM 2542 C C . SER A 1 321 ? -6.880 -2.527 -12.328 1.00 94.88 321 SER A C 1
ATOM 2544 O O . SER A 1 321 ? -6.581 -1.415 -12.764 1.00 94.88 321 SER A O 1
ATOM 2546 N N . ALA A 1 322 ? -6.736 -2.851 -11.041 1.00 96.62 322 ALA A N 1
ATOM 2547 C CA . ALA A 1 322 ? -6.170 -1.942 -10.058 1.00 96.62 322 ALA A CA 1
ATOM 2548 C C . ALA A 1 322 ? -4.729 -1.557 -10.399 1.00 96.62 322 ALA A C 1
ATOM 2550 O O . ALA A 1 322 ? -4.433 -0.366 -10.408 1.00 96.62 322 ALA A O 1
ATOM 2551 N N . PHE A 1 323 ? -3.855 -2.505 -10.755 1.00 96.00 323 PHE A N 1
ATOM 2552 C CA . PHE A 1 323 ? -2.491 -2.171 -11.181 1.00 96.00 323 PHE A CA 1
ATOM 2553 C C . PHE A 1 323 ? -2.480 -1.213 -12.372 1.00 96.00 323 PHE A C 1
ATOM 2555 O O . PHE A 1 323 ? -1.759 -0.220 -12.328 1.00 96.00 323 PHE A O 1
ATOM 2562 N N . PHE A 1 324 ? -3.322 -1.434 -13.387 1.00 95.94 324 PHE A N 1
ATOM 2563 C CA . PHE A 1 324 ? -3.426 -0.514 -14.525 1.00 95.94 324 PHE A CA 1
ATOM 2564 C C . PHE A 1 324 ? -3.838 0.897 -14.114 1.00 95.94 324 PHE A C 1
ATOM 2566 O O . PHE A 1 324 ? -3.178 1.861 -14.504 1.00 95.94 324 PHE A O 1
ATOM 2573 N N . LYS A 1 325 ? -4.905 1.011 -13.320 1.00 98.00 325 LYS A N 1
ATOM 2574 C CA . LYS A 1 325 ? -5.439 2.298 -12.863 1.00 98.00 325 LYS A CA 1
ATOM 2575 C C . LYS A 1 325 ? -4.452 3.039 -11.964 1.00 98.00 325 LYS A C 1
ATOM 2577 O O . LYS A 1 325 ? -4.275 4.244 -12.111 1.00 98.00 325 LYS A O 1
ATOM 2582 N N . ILE A 1 326 ? -3.777 2.319 -11.066 1.00 98.31 326 ILE A N 1
ATOM 2583 C CA . ILE A 1 326 ? -2.734 2.884 -10.207 1.00 98.31 326 ILE A CA 1
ATOM 2584 C C . ILE A 1 326 ? -1.575 3.389 -11.070 1.00 98.31 326 ILE A C 1
ATOM 2586 O O . ILE A 1 326 ? -1.150 4.523 -10.882 1.00 98.31 326 ILE A O 1
ATOM 2590 N N . SER A 1 327 ? -1.089 2.599 -12.035 1.00 97.50 327 SER A N 1
ATOM 2591 C CA . SER A 1 327 ? -0.028 3.037 -12.952 1.00 97.50 327 SER A CA 1
ATOM 2592 C C . SER A 1 327 ? -0.420 4.296 -13.727 1.00 97.50 327 SER A C 1
ATOM 2594 O O . SER A 1 327 ? 0.383 5.221 -13.800 1.00 97.50 327 SER A O 1
ATOM 2596 N N . ASP A 1 328 ? -1.649 4.369 -14.249 1.00 97.50 328 ASP A N 1
ATOM 2597 C CA . ASP A 1 328 ? -2.148 5.559 -14.952 1.00 97.50 328 ASP A CA 1
ATOM 2598 C C . ASP A 1 328 ? -2.107 6.807 -14.065 1.00 97.50 328 ASP A C 1
ATOM 2600 O O . ASP A 1 328 ? -1.546 7.836 -14.451 1.00 97.50 328 ASP A O 1
ATOM 2604 N N . ILE A 1 329 ? -2.667 6.709 -12.858 1.00 98.56 329 ILE A N 1
ATOM 2605 C CA . ILE A 1 329 ? -2.747 7.836 -11.925 1.00 98.56 329 ILE A CA 1
ATOM 2606 C C . ILE A 1 329 ? -1.349 8.240 -11.456 1.00 98.56 329 ILE A C 1
ATOM 2608 O O . ILE A 1 329 ? -1.016 9.422 -11.481 1.00 98.56 329 ILE A O 1
ATOM 2612 N N . VAL A 1 330 ? -0.492 7.289 -11.082 1.00 98.38 330 VAL A N 1
ATOM 2613 C CA . VAL A 1 330 ? 0.866 7.591 -10.611 1.00 98.38 330 VAL A CA 1
ATOM 2614 C C . VAL A 1 330 ? 1.700 8.265 -11.701 1.00 98.38 330 VAL A C 1
ATOM 2616 O O . VAL A 1 330 ? 2.307 9.308 -11.444 1.00 98.38 330 VAL A O 1
ATOM 2619 N N . CYS A 1 331 ? 1.693 7.731 -12.924 1.00 98.06 331 CYS A N 1
ATOM 2620 C CA . CYS A 1 331 ? 2.427 8.325 -14.039 1.00 98.06 331 CYS A CA 1
ATOM 2621 C C . CYS A 1 331 ? 1.893 9.719 -14.394 1.00 98.06 331 CYS A C 1
ATOM 2623 O O . CYS A 1 331 ? 2.689 10.634 -14.608 1.00 98.06 331 CYS A O 1
ATOM 2625 N N . LYS A 1 332 ? 0.568 9.922 -14.369 1.00 98.06 332 LYS A N 1
ATOM 2626 C CA . LYS A 1 332 ? -0.053 11.250 -14.508 1.00 98.06 332 LYS A CA 1
ATOM 2627 C C . LYS A 1 332 ? 0.434 12.215 -13.431 1.00 98.06 332 LYS A C 1
ATOM 2629 O O . LYS A 1 332 ? 0.868 13.318 -13.758 1.00 98.06 332 LYS A O 1
ATOM 2634 N N . TYR A 1 333 ? 0.408 11.811 -12.165 1.00 98.06 333 TYR A N 1
ATOM 2635 C CA . TYR A 1 333 ? 0.838 12.668 -11.062 1.00 98.06 333 TYR A CA 1
ATOM 2636 C C . TYR A 1 333 ? 2.303 13.082 -11.185 1.00 98.06 333 TYR A C 1
ATOM 2638 O O . TYR A 1 333 ? 2.597 14.273 -11.101 1.00 98.06 333 TYR A O 1
ATOM 2646 N N . ASN A 1 334 ? 3.193 12.138 -11.493 1.00 97.44 334 ASN A N 1
ATOM 2647 C CA . ASN A 1 334 ? 4.606 12.428 -11.732 1.00 97.44 334 ASN A CA 1
ATOM 2648 C C . ASN A 1 334 ? 4.813 13.374 -12.929 1.00 97.44 334 ASN A C 1
ATOM 2650 O O . ASN A 1 334 ? 5.587 14.328 -12.846 1.00 97.44 334 ASN A O 1
ATOM 2654 N N . ALA A 1 335 ? 4.113 13.133 -14.040 1.00 97.25 335 ALA A N 1
ATOM 2655 C CA . ALA A 1 335 ? 4.316 13.863 -15.287 1.00 97.25 335 ALA A CA 1
ATOM 2656 C C . ALA A 1 335 ? 3.695 15.267 -15.292 1.00 97.25 335 ALA A C 1
ATOM 2658 O O . ALA A 1 335 ? 4.255 16.180 -15.900 1.00 97.25 335 ALA A O 1
ATOM 2659 N N . THR A 1 336 ? 2.535 15.463 -14.654 1.00 96.19 336 THR A N 1
ATOM 2660 C CA . THR A 1 336 ? 1.733 16.684 -14.856 1.00 96.19 336 THR A CA 1
ATOM 2661 C C . THR A 1 336 ? 1.399 17.434 -13.580 1.00 96.19 336 THR A C 1
ATOM 2663 O O . THR A 1 336 ? 1.324 18.65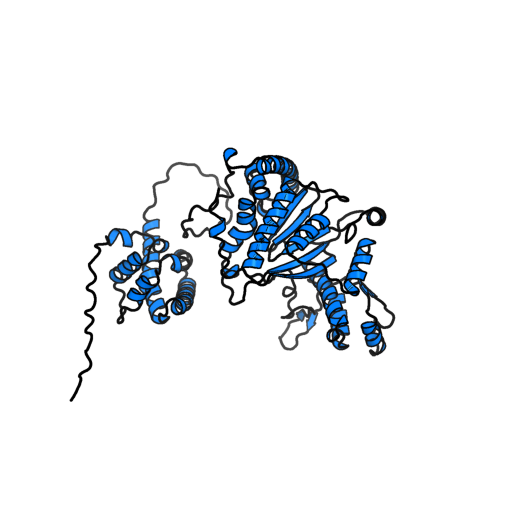9 -13.624 1.00 96.19 336 THR A O 1
ATOM 2666 N N . MET A 1 337 ? 1.267 16.766 -12.435 1.00 96.12 337 MET A N 1
ATOM 2667 C CA . MET A 1 337 ? 0.769 17.411 -11.214 1.00 96.12 337 MET A CA 1
ATOM 2668 C C . MET A 1 337 ? 1.902 18.079 -10.428 1.00 96.12 337 MET A C 1
ATOM 2670 O O . MET A 1 337 ? 3.042 17.617 -10.437 1.00 96.12 337 MET A O 1
ATOM 2674 N N . GLU A 1 338 ? 1.619 19.211 -9.792 1.00 95.31 338 GLU A N 1
ATOM 2675 C CA . GLU A 1 338 ? 2.549 19.894 -8.888 1.00 95.31 338 GLU A CA 1
ATOM 2676 C C . GLU A 1 338 ? 1.965 19.882 -7.487 1.00 95.31 338 GLU A C 1
ATOM 2678 O O . GLU A 1 338 ? 0.789 20.197 -7.290 1.00 95.31 338 GLU A O 1
ATOM 2683 N N . TYR A 1 339 ? 2.786 19.492 -6.518 1.00 92.38 339 TYR A N 1
ATOM 2684 C CA . TYR A 1 339 ? 2.356 19.425 -5.140 1.00 92.38 339 TYR A CA 1
ATOM 2685 C C . TYR A 1 339 ? 2.165 20.836 -4.585 1.00 92.38 339 TYR A C 1
ATOM 2687 O O . TYR A 1 339 ? 3.089 21.646 -4.527 1.00 92.38 339 TYR A O 1
ATOM 2695 N N . GLY A 1 340 ? 0.958 21.105 -4.111 1.00 87.12 340 GLY A N 1
ATOM 2696 C CA . GLY A 1 340 ? 0.587 22.310 -3.395 1.00 87.12 340 GLY A CA 1
ATOM 2697 C C . GLY A 1 340 ? -0.269 21.947 -2.193 1.00 87.12 340 GLY A C 1
ATOM 2698 O O . GLY A 1 340 ? -1.323 21.331 -2.336 1.00 87.12 340 GLY A O 1
ATOM 2699 N N . GLN A 1 341 ? 0.150 22.388 -1.004 1.00 81.31 341 GLN A N 1
ATOM 2700 C CA . GLN A 1 341 ? -0.474 22.030 0.276 1.00 81.31 341 GLN A CA 1
ATOM 2701 C C . GLN A 1 341 ? -1.993 22.276 0.321 1.00 81.31 341 GLN A C 1
ATOM 2703 O O . GLN A 1 341 ? -2.702 21.541 1.006 1.00 81.31 341 GLN A O 1
ATOM 2708 N N . LEU A 1 342 ? -2.487 23.274 -0.418 1.00 78.12 342 LEU A N 1
ATOM 2709 C CA . LEU A 1 342 ? -3.899 23.662 -0.440 1.00 78.12 342 LEU A CA 1
ATOM 2710 C C . LEU A 1 342 ? -4.686 23.072 -1.619 1.00 78.12 342 LEU A C 1
ATOM 2712 O O . LEU A 1 342 ? -5.800 22.604 -1.416 1.00 78.12 342 LEU A O 1
ATOM 2716 N N . ASN A 1 343 ? -4.113 23.085 -2.827 1.00 82.06 343 ASN A N 1
ATOM 2717 C CA . ASN A 1 343 ? -4.876 22.882 -4.068 1.00 82.06 343 ASN A CA 1
ATOM 2718 C C . ASN A 1 343 ? -4.624 21.531 -4.750 1.00 82.06 343 ASN A C 1
ATOM 2720 O O . ASN A 1 343 ? -5.441 21.095 -5.552 1.00 82.06 343 ASN A O 1
ATOM 2724 N N . CYS A 1 344 ? -3.489 20.880 -4.484 1.00 90.62 344 CYS A N 1
ATOM 2725 C CA . CYS A 1 344 ? -3.169 19.579 -5.062 1.00 90.62 344 CYS A CA 1
ATOM 2726 C C . CYS A 1 344 ? -2.119 18.883 -4.195 1.00 90.62 344 CYS A C 1
ATOM 2728 O O . CYS A 1 344 ? -0.924 19.099 -4.343 1.00 90.62 344 CYS A O 1
ATOM 2730 N N . ASN A 1 345 ? -2.566 18.085 -3.233 1.00 91.38 345 ASN A N 1
ATOM 2731 C CA . ASN A 1 345 ? -1.704 17.468 -2.222 1.00 91.38 345 ASN A CA 1
ATOM 2732 C C . ASN A 1 345 ? -1.925 15.950 -2.152 1.00 91.38 345 ASN A C 1
ATOM 2734 O O . ASN A 1 345 ? -2.695 15.377 -2.927 1.00 91.38 345 ASN A O 1
ATOM 2738 N N . CYS A 1 346 ? -1.283 15.303 -1.180 1.00 94.75 346 CYS A N 1
ATOM 2739 C CA . CYS A 1 346 ? -1.384 13.864 -0.957 1.00 94.75 346 CYS A CA 1
ATOM 2740 C C . CYS A 1 346 ? -2.821 13.361 -0.754 1.00 94.75 346 CYS A C 1
ATOM 2742 O O . CYS A 1 346 ? -3.125 12.254 -1.186 1.00 94.75 346 CYS A O 1
ATOM 2744 N N . GLN A 1 347 ? -3.724 14.160 -0.177 1.00 94.38 347 GLN A N 1
ATOM 2745 C CA . GLN A 1 347 ? -5.123 13.758 0.007 1.00 94.38 347 GLN A CA 1
ATOM 2746 C C . GLN A 1 347 ? -5.872 13.702 -1.326 1.00 94.38 347 GLN A C 1
ATOM 2748 O O . GLN A 1 347 ? -6.595 12.745 -1.557 1.00 94.38 347 GLN A O 1
ATOM 2753 N N . HIS A 1 348 ? -5.623 14.640 -2.247 1.00 95.56 348 HIS A N 1
ATOM 2754 C CA . HIS A 1 348 ? -6.221 14.606 -3.589 1.00 95.56 348 HIS A CA 1
ATOM 2755 C C . HIS A 1 348 ? -5.747 13.387 -4.390 1.00 95.56 348 HIS A C 1
ATOM 2757 O O . HIS A 1 348 ? -6.547 12.718 -5.036 1.00 95.56 348 HIS A O 1
ATOM 2763 N N . PHE A 1 349 ? -4.449 13.078 -4.310 1.00 97.62 349 PHE A N 1
ATOM 2764 C CA . PHE A 1 349 ? -3.877 11.871 -4.910 1.00 97.62 349 PHE A CA 1
ATOM 2765 C C . PHE A 1 349 ? -4.509 10.590 -4.350 1.00 97.62 349 PHE A C 1
ATOM 2767 O O . PHE A 1 349 ? -4.898 9.702 -5.108 1.00 97.62 349 PHE A O 1
ATOM 2774 N N . VAL A 1 350 ? -4.642 10.504 -3.023 1.00 97.38 350 VAL A N 1
ATOM 2775 C CA . VAL A 1 350 ? -5.287 9.366 -2.361 1.00 97.38 350 VAL A CA 1
ATOM 2776 C C . VAL A 1 350 ? -6.753 9.248 -2.777 1.00 97.38 350 VAL A C 1
ATOM 2778 O O . VAL A 1 350 ? -7.176 8.144 -3.104 1.00 97.38 350 VAL A O 1
ATOM 2781 N N . SER A 1 351 ? -7.510 10.347 -2.827 1.00 96.69 351 SER A N 1
ATOM 2782 C CA . SER A 1 351 ? -8.905 10.335 -3.286 1.00 96.69 351 SER A CA 1
ATOM 2783 C C . SER A 1 351 ? -9.036 9.825 -4.725 1.00 96.69 351 SER A C 1
ATOM 2785 O O . SER A 1 351 ? -9.837 8.926 -4.958 1.00 96.69 351 SER A O 1
ATOM 2787 N N . GLU A 1 352 ? -8.206 10.299 -5.667 1.00 97.94 352 GLU A N 1
ATOM 2788 C CA . GLU A 1 352 ? -8.253 9.837 -7.069 1.00 97.94 352 GLU A CA 1
ATOM 2789 C C . GLU A 1 352 ? -7.948 8.330 -7.184 1.00 97.94 352 GLU A C 1
ATOM 2791 O O . GLU A 1 352 ? -8.603 7.615 -7.946 1.00 97.94 352 GLU A O 1
ATOM 2796 N N . LEU A 1 353 ? -7.010 7.810 -6.378 1.00 98.19 353 LEU A N 1
ATOM 2797 C CA . LEU A 1 353 ? -6.752 6.368 -6.299 1.00 98.19 353 LEU A CA 1
ATOM 2798 C C . LEU A 1 353 ? -7.935 5.589 -5.707 1.00 98.19 353 LEU A C 1
ATOM 2800 O O . LEU A 1 353 ? -8.282 4.531 -6.231 1.00 98.19 353 LEU A O 1
ATOM 2804 N N . LEU A 1 354 ? -8.557 6.075 -4.630 1.00 97.81 354 LEU A N 1
ATOM 2805 C CA . LEU A 1 354 ? -9.706 5.404 -4.013 1.00 97.81 354 LEU A CA 1
ATOM 2806 C C . LEU A 1 354 ? -10.903 5.336 -4.960 1.00 97.81 354 LEU A C 1
ATOM 2808 O O . LEU A 1 354 ? -11.481 4.258 -5.120 1.00 97.81 354 LEU A O 1
ATOM 2812 N N . ASP A 1 355 ? -11.200 6.433 -5.654 1.00 97.44 355 ASP A N 1
ATOM 2813 C CA . ASP A 1 355 ? -12.268 6.497 -6.650 1.00 97.44 355 ASP A CA 1
ATOM 2814 C C . ASP A 1 355 ? -12.020 5.498 -7.788 1.00 97.44 355 ASP A C 1
ATOM 2816 O O . ASP A 1 355 ? -12.903 4.713 -8.151 1.00 97.44 355 ASP A O 1
ATOM 2820 N N . ALA A 1 356 ? -10.788 5.443 -8.306 1.00 97.69 356 ALA A N 1
ATOM 2821 C CA . ALA A 1 356 ? -10.418 4.507 -9.364 1.00 97.69 356 ALA A CA 1
ATOM 2822 C C . ALA A 1 356 ? -10.554 3.036 -8.931 1.00 97.69 356 ALA A C 1
ATOM 2824 O O . ALA A 1 356 ? -10.932 2.177 -9.740 1.00 97.69 356 ALA A O 1
ATOM 2825 N N . LEU A 1 357 ? -10.279 2.742 -7.660 1.00 97.00 357 LEU A N 1
ATOM 2826 C CA . LEU A 1 357 ? -10.422 1.412 -7.063 1.00 97.00 357 LEU A CA 1
ATOM 2827 C C . LEU A 1 357 ? -11.840 1.115 -6.559 1.00 97.00 357 LEU A C 1
ATOM 2829 O O . LEU A 1 357 ? -12.086 0.001 -6.101 1.00 97.00 357 LEU A O 1
ATOM 2833 N N . SER A 1 358 ? -12.766 2.074 -6.662 1.00 96.75 358 SER A N 1
ATOM 2834 C CA . SER A 1 358 ? -14.132 1.966 -6.135 1.00 96.75 358 SER A CA 1
ATOM 2835 C C . SER A 1 358 ? -14.163 1.651 -4.634 1.00 96.75 358 SER A C 1
ATOM 2837 O O . SER A 1 358 ? -14.983 0.863 -4.161 1.00 96.75 358 SER A O 1
ATOM 2839 N N . LEU A 1 359 ? -13.249 2.266 -3.882 1.00 95.81 359 LEU A N 1
ATOM 2840 C CA . LEU A 1 359 ? -13.142 2.157 -2.430 1.00 95.81 359 LEU A CA 1
ATOM 2841 C C . LEU A 1 359 ? -13.533 3.481 -1.778 1.00 95.81 359 LEU A C 1
ATOM 2843 O O . LEU A 1 359 ? -13.324 4.550 -2.341 1.00 95.81 359 LEU A O 1
ATOM 2847 N N . VAL A 1 360 ? -14.081 3.412 -0.568 1.00 94.69 360 VAL A N 1
ATOM 2848 C CA . VAL A 1 360 ? -14.512 4.595 0.187 1.00 94.69 360 VAL A CA 1
ATOM 2849 C C . VAL A 1 360 ? -13.966 4.559 1.604 1.00 94.69 360 VAL A C 1
ATOM 2851 O O . VAL A 1 360 ? -13.707 3.492 2.164 1.00 94.69 360 VAL A O 1
ATOM 2854 N N . THR A 1 361 ? -13.807 5.736 2.202 1.00 93.06 361 THR A N 1
ATOM 2855 C CA . THR A 1 361 ? -13.482 5.848 3.623 1.00 93.06 361 THR A CA 1
ATOM 2856 C C . THR A 1 361 ? -14.663 5.365 4.482 1.00 93.06 361 THR A C 1
ATOM 2858 O O . THR A 1 361 ? -15.825 5.509 4.080 1.00 93.06 361 THR A O 1
ATOM 2861 N N . PRO A 1 362 ? -14.410 4.758 5.659 1.00 93.00 362 PRO A N 1
ATOM 2862 C CA . PRO A 1 362 ? -15.482 4.312 6.543 1.00 93.00 362 PRO A CA 1
ATOM 2863 C C . PRO A 1 362 ? -16.373 5.473 7.006 1.00 93.00 362 PRO A C 1
ATOM 2865 O O . PRO A 1 362 ? -15.873 6.536 7.371 1.00 93.00 362 PRO A O 1
ATOM 2868 N N . LYS A 1 363 ? -17.691 5.243 7.048 1.00 90.88 363 LYS A N 1
ATOM 2869 C CA . LYS A 1 363 ? -18.713 6.251 7.403 1.00 90.88 363 LYS A CA 1
ATOM 2870 C C . LYS A 1 363 ? -19.397 6.004 8.753 1.00 90.88 363 LYS A C 1
ATOM 2872 O O . LYS A 1 363 ? -20.484 6.514 9.000 1.00 90.88 363 LYS A O 1
ATOM 2877 N N . SER A 1 364 ? -18.808 5.188 9.627 1.00 92.56 364 SER A N 1
ATOM 2878 C CA . SER A 1 364 ? -19.391 4.972 10.955 1.00 92.56 364 SER A CA 1
ATOM 2879 C C . SER A 1 364 ? -19.321 6.245 11.802 1.00 92.56 364 SER A C 1
ATOM 2881 O O . SER A 1 364 ? -18.426 7.080 11.636 1.00 92.56 364 SER A O 1
ATOM 2883 N N . LYS A 1 365 ? -20.215 6.373 12.789 1.00 92.06 365 LYS A N 1
ATOM 2884 C CA . LYS A 1 365 ? -20.258 7.554 13.675 1.00 92.06 365 LYS A CA 1
ATOM 2885 C C . LYS A 1 365 ? -18.938 7.779 14.423 1.00 92.06 365 LYS A C 1
ATOM 2887 O O . LYS A 1 365 ? -18.583 8.924 14.716 1.00 92.06 365 LYS A O 1
ATOM 2892 N N . CYS A 1 366 ? -18.216 6.707 14.761 1.00 93.50 366 CYS A N 1
ATOM 2893 C CA . CYS A 1 366 ? -16.927 6.812 15.441 1.00 93.50 366 CYS A CA 1
ATOM 2894 C C . CYS A 1 366 ? -15.826 7.331 14.498 1.00 93.50 366 CYS A C 1
ATOM 2896 O O . CYS A 1 366 ? -15.085 8.235 14.900 1.00 93.50 366 CYS A O 1
ATOM 2898 N N . PHE A 1 367 ? -15.780 6.871 13.240 1.00 94.75 367 PHE A N 1
ATOM 2899 C CA . PHE A 1 367 ? -14.865 7.395 12.220 1.00 94.75 367 PHE A CA 1
ATOM 2900 C C . PHE A 1 367 ? -15.186 8.842 11.837 1.00 94.75 367 PHE A C 1
ATOM 2902 O O . PHE A 1 367 ? -14.287 9.679 11.857 1.00 94.75 367 PHE A O 1
ATOM 2909 N N . GLU A 1 368 ? -16.452 9.184 11.586 1.00 94.19 368 GLU A N 1
ATOM 2910 C CA . GLU A 1 368 ? -16.861 10.557 11.254 1.00 94.19 368 GLU A CA 1
ATOM 2911 C C . GLU A 1 368 ? -16.438 11.554 12.337 1.00 94.19 368 GLU A C 1
ATOM 2913 O O . GLU A 1 368 ? -15.891 12.627 12.058 1.00 94.19 368 GLU A O 1
ATOM 2918 N N . LYS A 1 369 ? -16.656 11.192 13.607 1.00 94.62 369 LYS A N 1
ATOM 2919 C CA . LYS A 1 369 ? -16.237 12.014 14.742 1.00 94.62 369 LYS A CA 1
ATOM 2920 C C . LYS A 1 369 ? -14.718 12.134 14.820 1.00 94.62 369 LYS A C 1
ATOM 2922 O O . LYS A 1 369 ? -14.223 13.226 15.101 1.00 94.62 369 LYS A O 1
ATOM 2927 N N . TYR A 1 370 ? -13.996 11.043 14.580 1.00 95.12 370 TYR A N 1
ATOM 2928 C CA . TYR A 1 370 ? -12.538 11.039 14.559 1.00 95.12 370 TYR A CA 1
ATOM 2929 C C . TYR A 1 370 ? -11.991 11.945 13.444 1.00 95.12 370 TYR A C 1
ATOM 2931 O O . TYR A 1 370 ? -11.243 12.876 13.737 1.00 95.12 370 TYR A O 1
ATOM 2939 N N . PHE A 1 371 ? -12.453 11.789 12.201 1.00 94.25 371 PHE A N 1
ATOM 2940 C CA . PHE A 1 371 ? -12.043 12.626 11.067 1.00 94.25 371 PHE A CA 1
ATOM 2941 C C . PHE A 1 371 ? -12.396 14.102 11.260 1.00 94.25 371 PHE A C 1
ATOM 2943 O O . PHE A 1 371 ? -11.578 14.979 10.984 1.00 94.25 371 PHE A O 1
ATOM 2950 N N . LYS A 1 372 ? -13.567 14.405 11.832 1.00 92.44 372 LYS A N 1
ATOM 2951 C CA . LYS A 1 372 ? -13.945 15.782 12.187 1.00 92.44 372 LYS A CA 1
ATOM 2952 C C . LYS A 1 372 ? -12.966 16.424 13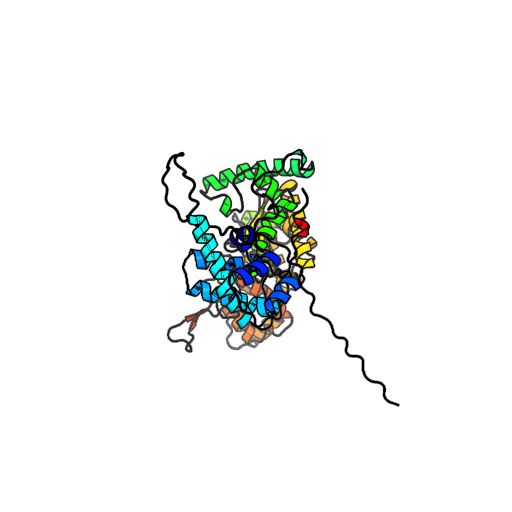.173 1.00 92.44 372 LYS A C 1
ATOM 2954 O O . LYS A 1 372 ? -12.777 17.639 13.131 1.00 92.44 372 LYS A O 1
ATOM 2959 N N . ASN A 1 373 ? -12.375 15.643 14.072 1.00 91.75 373 ASN A N 1
ATOM 2960 C CA . ASN A 1 373 ? -11.377 16.127 15.021 1.00 91.75 373 ASN A CA 1
ATOM 2961 C C . ASN A 1 373 ? -9.991 16.251 14.380 1.00 91.75 373 ASN A C 1
ATOM 2963 O O . ASN A 1 373 ? -9.345 17.278 14.589 1.00 91.75 373 ASN A O 1
ATOM 2967 N N . LEU A 1 374 ? -9.599 15.303 13.520 1.00 91.00 374 LEU A N 1
ATOM 2968 C CA . LEU A 1 374 ? -8.388 15.422 12.700 1.00 91.00 374 LEU A CA 1
ATOM 2969 C C . LEU A 1 374 ? -8.402 16.718 11.880 1.00 91.00 374 LEU A C 1
ATOM 2971 O O . LEU A 1 374 ? -7.452 17.495 11.930 1.00 91.00 374 LEU A O 1
ATOM 2975 N N . LYS A 1 375 ? -9.534 17.027 11.231 1.00 88.25 375 LYS A N 1
ATOM 2976 C CA . LYS A 1 375 ? -9.721 18.270 10.468 1.00 88.25 375 LYS A CA 1
ATOM 2977 C C . LYS A 1 375 ? -9.554 19.533 11.322 1.00 88.25 375 LYS A C 1
ATOM 2979 O O . LYS A 1 375 ? -9.161 20.575 10.811 1.00 88.25 375 LYS A O 1
ATOM 2984 N N . LYS A 1 376 ? -9.814 19.446 12.629 1.00 87.44 376 LYS A N 1
ATOM 2985 C CA . LYS A 1 376 ? -9.594 20.535 13.599 1.00 87.44 376 LYS A CA 1
ATOM 2986 C C . LYS A 1 376 ? -8.172 20.573 14.169 1.00 87.44 376 LYS A C 1
ATOM 2988 O O . LYS A 1 376 ? -7.880 21.467 14.956 1.00 87.44 376 LYS A O 1
ATOM 2993 N N . GLY A 1 377 ? -7.307 19.635 13.790 1.00 84.06 377 GLY A N 1
ATOM 2994 C CA . GLY A 1 377 ? -5.934 19.516 14.278 1.00 84.06 377 GLY A CA 1
ATOM 2995 C C . GLY A 1 377 ? -5.763 18.648 15.528 1.00 84.06 377 GLY A C 1
ATOM 2996 O O . GLY A 1 377 ? -4.658 18.588 16.054 1.00 84.06 377 GLY A O 1
ATOM 2997 N N . ASP A 1 378 ? -6.806 17.963 16.014 1.00 89.12 378 ASP A N 1
ATOM 2998 C CA . ASP A 1 378 ? -6.655 16.979 17.099 1.00 89.12 378 ASP A CA 1
ATOM 2999 C C . ASP A 1 378 ? -6.167 15.653 16.508 1.00 89.12 378 ASP A C 1
ATOM 3001 O O . ASP A 1 378 ? -6.960 14.857 16.014 1.00 89.12 378 ASP A O 1
ATOM 3005 N N . MET A 1 379 ? -4.850 15.449 16.537 1.00 88.56 379 MET A N 1
ATOM 3006 C CA . MET A 1 379 ? -4.157 14.292 15.951 1.00 88.56 379 MET A CA 1
ATOM 3007 C C . MET A 1 379 ? -4.026 13.114 16.927 1.00 88.56 379 MET A C 1
ATOM 3009 O O . MET A 1 379 ? -3.375 12.112 16.626 1.00 88.56 379 MET A O 1
ATOM 3013 N N . ALA A 1 380 ? -4.617 13.218 18.119 1.00 92.38 380 ALA A N 1
ATOM 3014 C CA . ALA A 1 380 ? -4.527 12.173 19.123 1.00 92.38 380 ALA A CA 1
ATOM 3015 C C . ALA A 1 380 ? -5.238 10.890 18.663 1.00 92.38 380 ALA A C 1
ATOM 3017 O O . ALA A 1 380 ? -6.312 10.935 18.064 1.00 92.38 380 ALA A O 1
ATOM 3018 N N . ARG A 1 381 ? -4.703 9.723 19.048 1.00 95.44 381 ARG A N 1
ATOM 3019 C CA . ARG A 1 381 ? -5.413 8.431 18.968 1.00 95.44 381 ARG A CA 1
ATOM 3020 C C . ARG A 1 381 ? -6.508 8.393 20.025 1.00 95.44 381 ARG A C 1
ATOM 3022 O O . ARG A 1 381 ? -6.350 7.806 21.095 1.00 95.44 381 ARG A O 1
ATOM 3029 N N . LYS A 1 382 ? -7.581 9.136 19.774 1.00 96.50 382 LYS A N 1
ATOM 3030 C CA . LYS A 1 382 ? -8.643 9.398 20.738 1.00 96.50 382 LYS A CA 1
ATOM 3031 C C . LYS A 1 382 ? -9.920 8.688 20.330 1.00 96.50 382 LYS A C 1
ATOM 3033 O O . LYS A 1 382 ? -10.514 8.994 19.299 1.00 96.50 382 LYS A O 1
ATOM 3038 N N . PHE A 1 383 ? -10.367 7.777 21.181 1.00 97.38 383 PHE A N 1
ATOM 3039 C CA . PHE A 1 383 ? -11.611 7.045 21.016 1.00 97.38 383 PHE A CA 1
ATOM 3040 C C . PHE A 1 383 ? -12.706 7.658 21.889 1.00 97.38 383 PHE A C 1
ATOM 3042 O O . PHE A 1 383 ? -12.508 7.899 23.081 1.00 97.38 383 PHE A O 1
ATOM 3049 N N . TYR A 1 384 ? -13.865 7.932 21.298 1.00 96.25 384 TYR A N 1
ATOM 3050 C CA . TYR A 1 384 ? -15.022 8.479 22.001 1.00 96.25 384 TYR A CA 1
ATOM 3051 C C . TYR A 1 384 ? -16.036 7.377 22.241 1.00 96.25 384 TYR A C 1
ATOM 3053 O O . TYR A 1 384 ? -16.416 6.690 21.301 1.00 96.25 384 TYR A O 1
ATOM 3061 N N . PHE A 1 385 ? -16.511 7.253 23.475 1.00 95.62 385 PHE A N 1
ATOM 3062 C CA . PHE A 1 385 ? -17.418 6.169 23.824 1.00 95.62 385 PHE A CA 1
ATOM 3063 C C . PHE A 1 385 ? -18.771 6.368 23.139 1.00 95.62 385 PHE A C 1
ATOM 3065 O O . PHE A 1 385 ? -19.361 7.453 23.208 1.00 95.62 385 PHE A O 1
ATOM 3072 N N . SER A 1 386 ? -19.254 5.316 22.483 1.00 93.38 386 SER A N 1
ATOM 3073 C CA . SER A 1 386 ? -20.620 5.248 21.978 1.00 93.38 386 SER A CA 1
ATOM 3074 C C . SER A 1 386 ? -21.615 5.203 23.151 1.00 93.38 386 SER A C 1
ATOM 3076 O O . SER A 1 386 ? -21.256 4.754 24.244 1.00 93.38 386 SER A O 1
ATOM 3078 N N . PRO A 1 387 ? -22.872 5.656 22.975 1.00 92.50 387 PRO A N 1
ATOM 3079 C CA . PRO A 1 387 ? -23.885 5.565 24.029 1.00 92.50 387 PRO A CA 1
ATOM 3080 C C . PRO A 1 387 ? -24.060 4.140 24.575 1.00 92.50 387 PRO A C 1
ATOM 3082 O O . PRO A 1 387 ? -24.154 3.959 25.786 1.00 92.50 387 PRO A O 1
ATOM 3085 N N . ALA A 1 388 ? -24.012 3.135 23.692 1.00 92.56 388 ALA A N 1
ATOM 3086 C CA . ALA A 1 388 ? -24.072 1.721 24.060 1.00 92.56 388 ALA A CA 1
ATOM 3087 C C . ALA A 1 388 ? -22.896 1.298 24.956 1.00 92.56 388 ALA A C 1
ATOM 3089 O O . ALA A 1 388 ? -23.089 0.614 25.962 1.00 92.56 388 ALA A O 1
ATOM 3090 N N . LEU A 1 389 ? -21.678 1.749 24.636 1.00 95.75 389 LEU A N 1
ATOM 3091 C CA . LEU A 1 389 ? -20.512 1.469 25.467 1.00 95.75 389 LEU A CA 1
ATOM 3092 C C . LEU A 1 389 ? -20.597 2.174 26.827 1.00 95.75 389 LEU A C 1
ATOM 3094 O O . LEU A 1 389 ? -20.239 1.580 27.840 1.00 95.75 389 LEU A O 1
ATOM 3098 N N . ILE A 1 390 ? -21.083 3.419 26.873 1.00 95.62 390 ILE A N 1
ATOM 3099 C CA . ILE A 1 390 ? -21.255 4.161 28.133 1.00 95.62 390 ILE A CA 1
ATOM 3100 C C . ILE A 1 390 ? -22.178 3.395 29.087 1.00 95.62 390 ILE A C 1
ATOM 3102 O O . ILE A 1 390 ? -21.816 3.216 30.249 1.00 95.62 390 ILE A O 1
ATOM 3106 N N . ASP A 1 391 ? -23.322 2.906 28.602 1.00 95.00 391 ASP A N 1
ATOM 3107 C CA . ASP A 1 391 ? -24.264 2.110 29.401 1.00 95.00 391 ASP A CA 1
ATOM 3108 C C . ASP A 1 391 ? -23.607 0.832 29.956 1.00 95.00 391 ASP A C 1
ATOM 3110 O O . ASP A 1 391 ? -23.688 0.549 31.155 1.00 95.00 391 ASP A O 1
ATOM 3114 N N . LYS A 1 392 ? -22.857 0.105 29.117 1.00 95.88 392 LYS A N 1
ATOM 3115 C CA . LYS A 1 392 ? -22.091 -1.080 29.542 1.00 95.88 392 LYS A CA 1
ATOM 3116 C C . LYS A 1 392 ? -21.043 -0.747 30.611 1.00 95.88 392 LYS A C 1
ATOM 3118 O O . LYS A 1 392 ? -20.949 -1.450 31.616 1.00 95.88 392 LYS A O 1
ATOM 3123 N N . ILE A 1 393 ? -20.281 0.334 30.437 1.00 96.31 393 ILE A N 1
ATOM 3124 C CA . ILE A 1 393 ? -19.250 0.770 31.396 1.00 96.31 393 ILE A CA 1
ATOM 3125 C C . ILE A 1 393 ? -19.872 1.195 32.733 1.00 96.31 393 ILE A C 1
ATOM 3127 O O . ILE A 1 393 ? -19.301 0.926 33.791 1.00 96.31 393 ILE A O 1
ATOM 3131 N N . GLN A 1 394 ? -21.033 1.853 32.713 1.00 95.12 394 GLN A N 1
ATOM 3132 C CA . GLN A 1 394 ? -21.727 2.278 33.933 1.00 95.12 394 GLN A CA 1
ATOM 3133 C C . GLN A 1 394 ? -22.191 1.086 34.777 1.00 95.12 394 GLN A C 1
ATOM 3135 O O . GLN A 1 394 ? -22.098 1.145 36.005 1.00 95.12 394 GLN A O 1
ATOM 3140 N N . LYS A 1 395 ? -22.622 0.004 34.120 1.00 94.88 395 LYS A N 1
ATOM 3141 C CA . LYS A 1 395 ? -23.049 -1.252 34.756 1.00 94.88 395 LYS A CA 1
ATOM 3142 C C . LYS A 1 395 ? -21.887 -2.112 35.261 1.00 94.88 395 LYS A C 1
ATOM 3144 O O . LYS A 1 395 ? -22.091 -2.926 36.155 1.00 94.88 395 LYS A O 1
ATOM 3149 N N . ALA A 1 396 ? -20.680 -1.935 34.724 1.00 93.12 396 ALA A N 1
ATOM 3150 C CA . ALA A 1 396 ? -19.499 -2.676 35.163 1.00 93.12 396 ALA A CA 1
ATOM 3151 C C . ALA A 1 396 ? -19.129 -2.341 36.620 1.00 93.12 396 ALA A C 1
ATOM 3153 O O . ALA A 1 396 ? -19.207 -1.186 37.042 1.00 93.12 396 ALA A O 1
ATOM 3154 N N . GLN A 1 397 ? -18.687 -3.320 37.405 1.00 89.12 397 GLN A N 1
ATOM 3155 C CA . GLN A 1 397 ? -18.185 -3.073 38.760 1.00 89.12 397 GLN A CA 1
ATOM 3156 C C . GLN A 1 397 ? -16.794 -2.405 38.703 1.00 89.12 397 GLN A C 1
ATOM 3158 O O . GLN A 1 397 ? -15.992 -2.736 37.838 1.00 89.12 397 GLN A O 1
ATOM 3163 N N . ASP A 1 398 ? -16.545 -1.405 39.561 1.00 80.62 398 ASP A N 1
ATOM 3164 C CA . ASP A 1 398 ? -15.224 -0.785 39.807 1.00 80.62 398 ASP A CA 1
ATOM 3165 C C . ASP A 1 398 ? -14.347 -0.444 38.581 1.00 80.62 398 ASP A C 1
ATOM 3167 O O . ASP A 1 398 ? -13.135 -0.636 38.569 1.00 80.62 398 ASP A O 1
ATOM 3171 N N . SER A 1 399 ? -14.948 0.141 37.539 1.00 87.62 399 SER A N 1
ATOM 3172 C CA . SER A 1 399 ? -14.217 0.570 36.340 1.00 87.62 399 SER A CA 1
ATOM 3173 C C . SER A 1 399 ? -13.691 2.011 36.425 1.00 87.62 399 SER A C 1
ATOM 3175 O O . SER A 1 399 ? -14.455 2.967 36.608 1.00 87.62 399 SER A O 1
ATOM 3177 N N . ILE A 1 400 ? -12.393 2.192 36.144 1.00 92.25 400 ILE A N 1
ATOM 3178 C CA . ILE A 1 400 ? -11.735 3.507 35.991 1.00 92.25 400 ILE A CA 1
ATOM 3179 C C . ILE A 1 400 ? -12.289 4.339 34.816 1.00 92.25 400 ILE A C 1
ATOM 3181 O O . ILE A 1 400 ? -11.977 5.527 34.679 1.00 92.25 400 ILE A O 1
ATOM 3185 N N . TYR A 1 401 ? -13.111 3.734 33.953 1.00 94.38 401 TYR A N 1
ATOM 3186 C CA . TYR A 1 401 ? -13.683 4.375 32.771 1.00 94.38 401 TYR A CA 1
ATOM 3187 C C . TYR A 1 401 ? -15.077 4.982 33.016 1.00 94.38 401 TYR A C 1
ATOM 3189 O O . TYR A 1 401 ? -15.534 5.757 32.179 1.00 94.38 401 TYR A O 1
ATOM 3197 N N . LYS A 1 402 ? -15.727 4.739 34.171 1.00 93.75 402 LYS A N 1
ATOM 3198 C CA . LYS A 1 402 ? -17.106 5.203 34.478 1.00 93.75 402 LYS A CA 1
ATOM 3199 C C . LYS A 1 402 ? -17.351 6.701 34.301 1.00 93.75 402 LYS A C 1
ATOM 3201 O O . LYS A 1 402 ? -18.437 7.111 33.906 1.00 93.75 402 LYS A O 1
ATOM 3206 N N . LYS A 1 403 ? -16.351 7.527 34.612 1.00 92.38 403 LYS A N 1
ATOM 3207 C CA . LYS A 1 403 ? -16.443 8.997 34.534 1.00 92.38 403 LYS A CA 1
ATOM 3208 C C . LYS A 1 403 ? -15.921 9.561 33.208 1.00 92.38 403 LYS A C 1
ATOM 3210 O O . LYS A 1 403 ? -15.925 10.776 33.016 1.00 92.38 403 LYS A O 1
ATOM 3215 N N . LYS A 1 404 ? -15.444 8.708 32.297 1.00 95.25 404 LYS A N 1
ATOM 3216 C CA . LYS A 1 404 ? -14.845 9.120 31.025 1.00 95.25 404 LYS A CA 1
ATOM 3217 C C . LYS A 1 404 ? -15.886 9.066 29.905 1.00 95.25 404 LYS A C 1
ATOM 3219 O O . LYS A 1 404 ? -16.763 8.214 29.886 1.00 95.25 404 LYS A O 1
ATOM 3224 N N . LYS A 1 405 ? -15.765 9.989 28.948 1.00 95.38 405 LYS A N 1
ATOM 3225 C CA . LYS A 1 405 ? -16.538 10.001 27.685 1.00 95.38 405 LYS A CA 1
ATOM 3226 C C . LYS A 1 405 ? -15.668 9.686 26.464 1.00 95.38 405 LYS A C 1
ATOM 3228 O O . LYS A 1 405 ? -16.159 9.568 25.343 1.00 95.38 405 LYS A O 1
ATOM 3233 N N . SER A 1 406 ? -14.360 9.628 26.678 1.00 96.75 406 SER A N 1
ATOM 3234 C CA . SER A 1 406 ? -13.349 9.329 25.678 1.00 96.75 406 SER A CA 1
ATOM 3235 C C . SER A 1 406 ? -12.064 8.895 26.364 1.00 96.75 406 SER A C 1
ATOM 3237 O O . SER A 1 406 ? -11.835 9.234 27.529 1.00 96.75 406 SER A O 1
ATOM 3239 N N . ILE A 1 407 ? -11.195 8.245 25.609 1.00 97.12 407 ILE A N 1
ATOM 3240 C CA . ILE A 1 407 ? -9.848 7.859 26.012 1.00 97.12 407 ILE A CA 1
ATOM 3241 C C . ILE A 1 407 ? -8.862 8.259 24.913 1.00 97.12 407 ILE A C 1
ATOM 3243 O O . ILE A 1 407 ? -9.201 8.199 23.733 1.00 97.12 407 ILE A O 1
ATOM 3247 N N . LYS A 1 408 ? -7.671 8.714 25.304 1.00 97.06 408 LYS A N 1
ATOM 3248 C CA . LYS A 1 408 ? -6.525 8.918 24.414 1.00 97.06 408 LYS A CA 1
ATOM 3249 C C . LYS A 1 408 ? -5.529 7.798 24.693 1.00 97.06 408 LYS A C 1
ATOM 3251 O O . LYS A 1 408 ? -5.250 7.540 25.860 1.00 97.06 408 LYS A O 1
ATOM 3256 N N . PHE A 1 409 ? -5.024 7.164 23.643 1.00 96.00 409 PHE A N 1
ATOM 3257 C CA . PHE A 1 409 ? -4.019 6.110 23.746 1.00 96.00 409 PHE A CA 1
ATOM 3258 C C . PHE A 1 409 ? -2.633 6.687 23.463 1.00 96.00 409 PHE A C 1
ATOM 3260 O O . PHE A 1 409 ? -2.381 7.169 22.354 1.00 96.00 409 PHE A O 1
ATOM 3267 N N . GLU A 1 410 ? -1.748 6.647 24.459 1.00 92.62 410 GLU A N 1
ATOM 3268 C CA . GLU A 1 410 ? -0.347 7.067 24.310 1.00 92.62 410 GLU A CA 1
ATOM 3269 C C . GLU A 1 410 ? 0.541 5.891 23.896 1.00 92.62 410 GLU A C 1
ATOM 3271 O O . GLU A 1 410 ? 1.519 6.078 23.170 1.00 92.62 410 GLU A O 1
ATOM 3276 N N . SER A 1 411 ? 0.161 4.676 24.297 1.00 91.75 411 SER A N 1
ATOM 3277 C CA . SER A 1 411 ? 0.859 3.435 23.972 1.00 91.75 411 SER A CA 1
ATOM 3278 C C . SER A 1 411 ? -0.077 2.362 23.409 1.00 91.75 411 SER A C 1
ATOM 3280 O O . SER A 1 411 ? -1.303 2.422 23.556 1.00 91.75 411 SER A O 1
ATOM 3282 N N . ARG A 1 412 ? 0.523 1.346 22.777 1.00 89.38 412 ARG A N 1
ATOM 3283 C CA . ARG A 1 412 ? -0.190 0.141 22.336 1.00 89.38 412 ARG A CA 1
ATOM 3284 C C . ARG A 1 412 ? -0.765 -0.637 23.524 1.00 89.38 412 ARG A C 1
ATOM 3286 O O . ARG A 1 412 ? -1.901 -1.086 23.449 1.00 89.38 412 ARG A O 1
ATOM 3293 N N . LYS A 1 413 ? -0.031 -0.715 24.639 1.00 89.62 413 LYS A N 1
ATOM 3294 C CA . LYS A 1 413 ? -0.508 -1.324 25.887 1.00 89.62 413 LYS A CA 1
ATOM 3295 C C . LYS A 1 413 ? -1.801 -0.686 26.402 1.00 89.62 413 LYS A C 1
ATOM 3297 O O . LYS A 1 413 ? -2.734 -1.419 26.708 1.00 89.62 413 LYS A O 1
ATOM 3302 N N . ASP A 1 414 ? -1.893 0.648 26.437 1.00 92.94 414 ASP A N 1
ATOM 3303 C CA . ASP A 1 414 ? -3.119 1.337 26.890 1.00 92.94 414 ASP A CA 1
ATOM 3304 C C . ASP A 1 414 ? -4.335 0.957 26.031 1.00 92.94 414 ASP A C 1
ATOM 3306 O O . ASP A 1 414 ? -5.465 0.861 26.517 1.00 92.94 414 ASP A O 1
ATOM 3310 N N . LEU A 1 415 ? -4.099 0.775 24.727 1.00 94.06 415 LEU A N 1
ATOM 3311 C CA . LEU A 1 415 ? -5.114 0.348 23.775 1.00 94.06 415 LEU A CA 1
ATOM 3312 C C . LEU A 1 415 ? -5.529 -1.106 24.017 1.00 94.06 415 LEU A C 1
ATOM 3314 O O . LEU A 1 415 ? -6.730 -1.376 24.062 1.00 94.06 415 LEU A O 1
ATOM 3318 N N . ASP A 1 416 ? -4.569 -2.014 24.190 1.00 91.81 416 ASP A N 1
ATOM 3319 C CA . ASP A 1 416 ? -4.829 -3.430 24.460 1.00 91.81 416 ASP A CA 1
ATOM 3320 C C . ASP A 1 416 ? -5.637 -3.609 25.754 1.00 91.81 416 ASP A C 1
ATOM 3322 O O . ASP A 1 416 ? -6.683 -4.261 25.733 1.00 91.81 416 ASP A O 1
ATOM 3326 N N . GLU A 1 417 ? -5.216 -2.978 26.857 1.00 92.62 417 GLU A N 1
ATOM 3327 C CA . GLU A 1 417 ? -5.915 -3.032 28.152 1.00 92.62 417 GLU A CA 1
ATOM 3328 C C . GLU A 1 417 ? -7.373 -2.576 28.026 1.00 92.62 417 GLU A C 1
ATOM 3330 O O . GLU A 1 417 ? -8.295 -3.239 28.510 1.00 92.62 417 GLU A O 1
ATOM 3335 N N . PHE A 1 418 ? -7.600 -1.470 27.313 1.00 95.81 418 PHE A N 1
ATOM 3336 C CA . PHE A 1 418 ? -8.946 -0.974 27.059 1.00 95.81 418 PHE A CA 1
ATOM 3337 C C . PHE A 1 418 ? -9.766 -1.934 26.185 1.00 95.81 418 PHE A C 1
ATOM 3339 O O . PHE A 1 418 ? -10.942 -2.161 26.473 1.00 95.81 418 PHE A O 1
ATOM 3346 N N . CYS A 1 419 ? -9.167 -2.511 25.139 1.00 95.56 419 CYS A N 1
ATOM 3347 C CA . CYS A 1 419 ? -9.851 -3.438 24.237 1.00 95.56 419 CYS A CA 1
ATOM 3348 C C . CYS A 1 419 ? -10.257 -4.739 24.941 1.00 95.56 419 CYS A C 1
ATOM 3350 O O . CYS A 1 419 ? -11.386 -5.195 24.745 1.00 95.56 419 CYS A O 1
ATOM 3352 N N . PHE A 1 420 ? -9.397 -5.310 25.792 1.00 94.00 420 PHE A N 1
ATOM 3353 C CA . PHE A 1 420 ? -9.761 -6.464 26.621 1.00 94.00 420 PHE A CA 1
ATOM 3354 C C . PHE A 1 420 ? -10.908 -6.127 27.573 1.00 94.00 420 PHE A C 1
ATOM 3356 O O . PHE A 1 420 ? -11.913 -6.833 27.580 1.00 94.00 420 PHE A O 1
ATOM 3363 N N . PHE A 1 421 ? -10.827 -4.993 28.276 1.00 95.38 421 PHE A N 1
ATOM 3364 C CA . PHE A 1 421 ? -11.897 -4.555 29.172 1.00 95.38 421 PHE A CA 1
ATOM 3365 C C . PHE A 1 421 ? -13.257 -4.456 28.459 1.00 95.38 421 PHE A C 1
ATOM 3367 O O . PHE A 1 421 ? -14.248 -5.000 28.940 1.00 95.38 421 PHE A O 1
ATOM 3374 N N . ILE A 1 422 ? -13.339 -3.804 27.292 1.00 96.31 422 ILE A N 1
ATOM 3375 C CA . ILE A 1 422 ? -14.627 -3.668 26.585 1.00 96.31 422 ILE A CA 1
ATOM 3376 C C . ILE A 1 422 ? -15.067 -4.959 25.876 1.00 96.31 422 ILE A C 1
ATOM 3378 O O . ILE A 1 422 ? -16.270 -5.152 25.665 1.00 96.31 422 ILE A O 1
ATOM 3382 N N . LYS A 1 423 ? -14.133 -5.861 25.540 1.00 95.56 423 LYS A N 1
ATOM 3383 C CA . LYS A 1 423 ? -14.449 -7.221 25.078 1.00 95.56 423 LYS A CA 1
ATOM 3384 C C . LYS A 1 423 ? -15.164 -8.008 26.173 1.00 95.56 423 LYS A C 1
ATOM 3386 O O . LYS A 1 423 ? -16.178 -8.630 25.868 1.00 95.56 423 LYS A O 1
ATOM 3391 N N . ASP A 1 424 ? -14.705 -7.920 27.419 1.00 94.94 424 ASP A N 1
ATOM 3392 C CA . ASP A 1 424 ? -15.314 -8.619 28.561 1.00 94.94 424 ASP A CA 1
ATOM 3393 C C . ASP A 1 424 ? -16.721 -8.088 28.887 1.00 94.94 424 ASP A C 1
ATOM 3395 O O . ASP A 1 424 ? -17.588 -8.829 29.344 1.00 94.94 424 ASP A O 1
ATOM 3399 N N . LEU A 1 425 ? -17.008 -6.827 28.543 1.00 95.62 425 LEU A N 1
ATOM 3400 C CA . LEU A 1 425 ? -18.367 -6.261 28.572 1.00 95.62 425 LEU A CA 1
ATOM 3401 C C . LEU A 1 425 ? -19.258 -6.720 27.398 1.00 95.62 425 LEU A C 1
ATOM 3403 O O . LEU A 1 425 ? -20.397 -6.252 27.240 1.00 95.62 425 LEU A O 1
ATOM 3407 N N . GLY A 1 426 ? -18.735 -7.571 26.514 1.00 95.81 426 GLY A N 1
ATOM 3408 C CA . GLY A 1 426 ? -19.400 -8.026 25.298 1.00 95.81 426 GLY A CA 1
ATOM 3409 C C . GLY A 1 426 ? -19.673 -6.903 24.296 1.00 95.81 426 GLY A C 1
ATOM 3410 O O . GLY A 1 426 ? -20.605 -7.026 23.503 1.00 95.81 426 GLY A O 1
ATOM 3411 N N . HIS A 1 427 ? -18.935 -5.784 24.337 1.00 96.44 427 HIS A N 1
ATOM 3412 C CA . HIS A 1 427 ? -19.199 -4.627 23.465 1.00 96.44 427 HIS A CA 1
ATOM 3413 C C . HIS A 1 427 ? -19.067 -4.987 21.987 1.00 96.44 427 HIS A C 1
ATOM 3415 O O . HIS A 1 427 ? -19.969 -4.717 21.207 1.00 96.44 427 HIS A O 1
ATOM 3421 N N . PHE A 1 428 ? -18.007 -5.705 21.615 1.00 96.06 428 PHE A N 1
ATOM 3422 C CA . PHE A 1 428 ? -17.729 -6.083 20.224 1.00 96.06 428 PHE A CA 1
ATOM 3423 C C . PHE A 1 428 ? -18.739 -7.053 19.589 1.00 96.06 428 PHE A C 1
ATOM 3425 O O . PHE A 1 428 ? -18.620 -7.367 18.408 1.00 96.06 428 PHE A O 1
ATOM 3432 N N . THR A 1 429 ? -19.730 -7.527 20.349 1.00 95.00 429 THR A N 1
ATOM 3433 C CA . THR A 1 429 ? -20.824 -8.351 19.815 1.00 95.00 429 THR A CA 1
ATOM 3434 C C . THR A 1 429 ? -21.974 -7.519 19.239 1.00 95.00 429 THR A C 1
ATOM 3436 O O . THR A 1 429 ? -22.788 -8.063 18.496 1.00 95.00 429 THR A O 1
ATOM 3439 N N . THR A 1 430 ? -22.040 -6.214 19.537 1.00 94.56 430 THR A N 1
ATOM 3440 C CA . THR A 1 430 ? -23.058 -5.305 18.984 1.00 94.56 430 THR A CA 1
ATOM 3441 C C . THR A 1 430 ? -22.614 -4.723 17.641 1.00 94.56 430 THR A C 1
ATOM 3443 O O . THR A 1 430 ? -21.425 -4.733 17.320 1.00 94.56 430 THR A O 1
ATOM 3446 N N . GLU A 1 431 ? -23.548 -4.181 16.855 1.00 91.44 431 GLU A N 1
ATOM 3447 C CA . GLU A 1 431 ? -23.213 -3.524 15.582 1.00 91.44 431 GLU A CA 1
ATOM 3448 C C . GLU A 1 431 ? -22.308 -2.301 15.790 1.00 91.44 431 GLU A C 1
ATOM 3450 O O . GLU A 1 431 ? -21.263 -2.196 15.150 1.00 91.44 431 GLU A O 1
ATOM 3455 N N . GLU A 1 432 ? -22.612 -1.437 16.764 1.00 91.56 432 GLU A N 1
ATOM 3456 C CA . GLU A 1 432 ? -21.735 -0.311 17.118 1.00 91.56 432 GLU A CA 1
ATOM 3457 C C . GLU A 1 432 ? -20.362 -0.791 17.603 1.00 91.56 432 GLU A C 1
ATOM 3459 O O . GLU A 1 432 ? -19.338 -0.180 17.301 1.00 91.56 432 GLU A O 1
ATOM 3464 N N . GLY A 1 433 ? -20.320 -1.910 18.330 1.00 95.00 433 GLY A N 1
ATOM 3465 C CA . GLY A 1 433 ? -19.079 -2.531 18.766 1.00 95.00 433 GLY A CA 1
ATOM 3466 C C . GLY A 1 433 ? -18.206 -2.987 17.604 1.00 95.00 433 GLY A C 1
ATOM 3467 O O . GLY A 1 433 ? -16.991 -2.797 17.650 1.00 95.00 433 GLY A O 1
ATOM 3468 N N . LYS A 1 434 ? -18.796 -3.537 16.538 1.00 94.25 434 LYS A N 1
ATOM 3469 C CA . LYS A 1 434 ? -18.055 -3.924 15.326 1.00 94.25 434 LYS A CA 1
ATOM 3470 C C . LYS A 1 434 ? -17.424 -2.713 14.635 1.00 94.25 434 LYS A C 1
ATOM 3472 O O . LYS A 1 434 ? -16.285 -2.806 14.181 1.00 94.25 434 LYS A O 1
ATOM 3477 N N . GLU A 1 435 ? -18.119 -1.579 14.585 1.00 93.69 435 GLU A N 1
ATOM 3478 C CA . GLU A 1 435 ? -17.574 -0.326 14.039 1.00 93.69 435 GLU A CA 1
ATOM 3479 C C . GLU A 1 435 ? -16.454 0.241 14.926 1.00 93.69 435 GLU A C 1
ATOM 3481 O O . GLU A 1 435 ? -15.378 0.594 14.435 1.00 93.69 435 GLU A O 1
ATOM 3486 N N . ASP A 1 436 ? -16.668 0.273 16.243 1.00 95.81 436 ASP A N 1
ATOM 3487 C CA . ASP A 1 436 ? -15.676 0.717 17.228 1.00 95.81 436 ASP A CA 1
ATOM 3488 C C . ASP A 1 436 ? -14.401 -0.144 17.168 1.00 95.81 436 ASP A C 1
ATOM 3490 O O . ASP A 1 436 ? -13.286 0.383 17.227 1.00 95.81 436 ASP A O 1
ATOM 3494 N N . TYR A 1 437 ? -14.550 -1.459 16.974 1.00 96.06 437 TYR A N 1
ATOM 3495 C CA . TYR A 1 437 ? -13.437 -2.391 16.784 1.00 96.06 437 TYR A CA 1
ATOM 3496 C C . TYR A 1 437 ? -12.551 -1.987 15.599 1.00 96.06 437 TYR A C 1
ATOM 3498 O O . TYR A 1 437 ? -11.326 -2.038 15.708 1.00 96.06 437 TYR A O 1
ATOM 3506 N N . GLN A 1 438 ? -13.134 -1.553 14.477 1.00 95.06 438 GLN A N 1
ATOM 3507 C CA . GLN A 1 438 ? -12.366 -1.147 13.295 1.00 95.06 438 GLN A CA 1
ATOM 3508 C C . GLN A 1 438 ? -11.515 0.103 13.558 1.00 95.06 438 GLN A C 1
ATOM 3510 O O . GLN A 1 438 ? -10.344 0.139 13.168 1.00 95.06 438 GLN A O 1
ATOM 3515 N N . LEU A 1 439 ? -12.064 1.106 14.253 1.00 96.56 439 LEU A N 1
ATOM 3516 C CA . LEU A 1 439 ? -11.318 2.312 14.622 1.00 96.56 439 LEU A CA 1
ATOM 3517 C C . LEU A 1 439 ? -10.191 1.986 15.611 1.00 96.56 439 LEU A C 1
ATOM 3519 O O . LEU A 1 439 ? -9.052 2.400 15.394 1.00 96.56 439 LEU A O 1
ATOM 3523 N N . LEU A 1 440 ? -10.466 1.194 16.648 1.00 96.94 440 LEU A N 1
ATOM 3524 C CA . LEU A 1 440 ? -9.451 0.775 17.622 1.00 96.94 440 LEU A CA 1
ATOM 3525 C C . LEU A 1 440 ? -8.333 -0.043 16.957 1.00 96.94 440 LEU A C 1
ATOM 3527 O O . LEU A 1 440 ? -7.153 0.222 17.184 1.00 96.94 440 LEU A O 1
ATOM 3531 N N . LYS A 1 441 ? -8.682 -0.950 16.038 1.00 94.19 441 LYS A N 1
ATOM 3532 C CA . LYS A 1 441 ? -7.708 -1.696 15.229 1.00 94.19 441 LYS A CA 1
ATOM 3533 C C . LYS A 1 441 ? -6.851 -0.776 14.357 1.00 94.19 441 LYS A C 1
ATOM 3535 O O . LYS A 1 441 ? -5.678 -1.064 14.116 1.00 94.19 441 LYS A O 1
ATOM 3540 N N . SER A 1 442 ? -7.409 0.340 13.884 1.00 95.12 442 SER A N 1
ATOM 3541 C CA . SER A 1 442 ? -6.639 1.327 13.122 1.00 95.12 442 SER A CA 1
ATOM 3542 C C . SER A 1 442 ? -5.577 2.035 13.969 1.00 95.12 442 SER A C 1
ATOM 3544 O O . SER A 1 442 ? -4.495 2.347 13.460 1.00 95.12 442 SER A O 1
ATOM 3546 N N . PHE A 1 443 ? -5.845 2.227 15.265 1.00 95.56 443 PHE A N 1
ATOM 3547 C CA . PHE A 1 443 ? -4.874 2.759 16.218 1.00 95.56 443 PHE A CA 1
ATOM 3548 C C . PHE A 1 443 ? -3.780 1.738 16.528 1.00 95.56 443 PHE A C 1
ATOM 3550 O O . PHE A 1 443 ? -2.609 2.110 16.467 1.00 95.56 443 PHE A O 1
ATOM 3557 N N . ASP A 1 444 ? -4.125 0.465 16.757 1.00 92.50 444 ASP A N 1
ATOM 3558 C CA . ASP A 1 444 ? -3.149 -0.621 16.979 1.00 92.50 444 ASP A CA 1
ATOM 3559 C C . ASP A 1 444 ? -2.098 -0.645 15.865 1.00 92.50 444 ASP A C 1
ATOM 3561 O O . ASP A 1 444 ? -0.900 -0.478 16.101 1.00 92.50 444 ASP A O 1
ATOM 3565 N N . ARG A 1 445 ? -2.558 -0.706 14.615 1.00 90.19 445 ARG A N 1
ATOM 3566 C CA . ARG A 1 445 ? -1.676 -0.719 13.444 1.00 90.19 445 ARG A CA 1
ATOM 3567 C C . ARG A 1 445 ? -0.829 0.539 13.301 1.00 90.19 445 ARG A C 1
ATOM 3569 O O . ARG A 1 445 ? 0.298 0.456 12.815 1.00 90.19 445 ARG A O 1
ATOM 3576 N N . SER A 1 446 ? -1.351 1.695 13.715 1.00 92.06 446 SER A N 1
ATOM 3577 C CA . SER A 1 446 ? -0.590 2.946 13.691 1.00 92.06 446 SER A CA 1
ATOM 3578 C C . SER A 1 446 ? 0.585 2.938 14.678 1.00 92.06 446 SER A C 1
ATOM 3580 O O . SER A 1 446 ? 1.641 3.484 14.367 1.00 92.06 446 SER A O 1
ATOM 3582 N N . PHE A 1 447 ? 0.457 2.264 15.828 1.00 89.88 447 PHE A N 1
ATOM 3583 C CA . PHE A 1 447 ? 1.587 2.059 16.738 1.00 89.88 447 PHE A CA 1
ATOM 3584 C C . PHE A 1 447 ? 2.640 1.140 16.122 1.00 89.88 447 PHE A C 1
ATOM 3586 O O . PHE A 1 447 ? 3.837 1.419 16.222 1.00 89.88 447 PHE A O 1
ATOM 3593 N N . VAL A 1 448 ? 2.203 0.080 15.436 1.00 85.19 448 VAL A N 1
ATOM 3594 C CA . VAL A 1 448 ? 3.107 -0.880 14.794 1.00 85.19 448 VAL A CA 1
ATOM 3595 C C . VAL A 1 448 ? 3.913 -0.228 13.665 1.00 85.19 448 VAL A C 1
ATOM 3597 O O . VAL A 1 448 ? 5.140 -0.289 13.680 1.00 85.19 448 VAL A O 1
ATOM 3600 N N . ILE A 1 449 ? 3.263 0.473 12.727 1.00 84.00 449 ILE A N 1
ATOM 3601 C CA . ILE A 1 449 ? 3.959 1.158 11.615 1.00 84.00 449 ILE A CA 1
ATOM 3602 C C . ILE A 1 449 ? 4.891 2.285 12.090 1.00 84.00 449 ILE A C 1
ATOM 3604 O O . ILE A 1 449 ? 5.872 2.602 11.411 1.00 84.00 449 ILE A O 1
ATOM 3608 N N . ALA A 1 450 ? 4.594 2.885 13.246 1.00 84.38 450 ALA A N 1
ATOM 3609 C CA . ALA A 1 450 ? 5.423 3.913 13.860 1.00 84.38 450 ALA A CA 1
ATOM 3610 C C . ALA A 1 450 ? 6.673 3.354 14.555 1.00 84.38 450 ALA A C 1
ATOM 3612 O O . ALA A 1 450 ? 7.481 4.130 15.060 1.00 84.38 450 ALA A O 1
ATOM 3613 N N . GLY A 1 451 ? 6.838 2.027 14.615 1.00 77.19 451 GLY A N 1
ATOM 3614 C CA . GLY A 1 451 ? 7.916 1.387 15.373 1.00 77.19 451 GLY A CA 1
ATOM 3615 C C . GLY A 1 451 ? 7.720 1.458 16.892 1.00 77.19 451 GLY A C 1
ATOM 3616 O O . GLY A 1 451 ? 8.629 1.114 17.638 1.00 77.19 451 GLY A O 1
ATOM 3617 N N . LYS A 1 452 ? 6.531 1.869 17.355 1.00 69.19 452 LYS A N 1
ATOM 3618 C CA . LYS A 1 452 ? 6.131 1.964 18.772 1.00 69.19 452 LYS A CA 1
ATOM 3619 C C . LYS A 1 452 ? 5.342 0.730 19.236 1.00 69.19 452 LYS A C 1
ATOM 3621 O O . LYS A 1 452 ? 4.662 0.757 20.254 1.00 69.19 452 LYS A O 1
ATOM 3626 N N . GLY A 1 453 ? 5.383 -0.350 18.452 1.00 57.47 453 GLY A N 1
ATOM 3627 C CA . GLY A 1 453 ? 4.599 -1.566 18.675 1.00 57.47 453 GLY A CA 1
ATOM 3628 C C . GLY A 1 453 ? 5.201 -2.569 19.663 1.00 57.47 453 GLY A C 1
ATOM 3629 O O . GLY A 1 453 ? 4.525 -3.552 19.954 1.00 57.47 453 GLY A O 1
ATOM 3630 N N . ARG A 1 454 ? 6.433 -2.335 20.150 1.00 59.25 454 ARG A N 1
ATOM 3631 C CA . ARG A 1 454 ? 7.164 -3.229 21.076 1.00 59.25 454 ARG A CA 1
ATOM 3632 C C . ARG A 1 454 ? 6.753 -3.079 22.546 1.00 59.25 454 ARG A C 1
ATOM 3634 O O . ARG A 1 454 ? 7.096 -3.927 23.355 1.00 59.25 454 ARG A O 1
ATOM 3641 N N . ASP A 1 455 ? 5.981 -2.046 22.875 1.00 58.59 455 ASP A N 1
ATOM 3642 C CA . ASP A 1 455 ? 5.438 -1.822 24.220 1.00 58.59 455 ASP A CA 1
ATOM 3643 C C . ASP A 1 455 ? 4.047 -2.471 24.376 1.00 58.59 455 ASP A C 1
ATOM 3645 O O . ASP A 1 455 ? 3.138 -1.865 24.941 1.00 58.59 455 ASP A O 1
ATOM 3649 N N . GLY A 1 456 ? 3.826 -3.654 23.791 1.00 58.94 456 GLY A N 1
ATOM 3650 C CA . GLY A 1 456 ? 2.544 -4.370 23.870 1.00 58.94 456 GLY A CA 1
ATOM 3651 C C . GLY A 1 456 ? 2.243 -4.900 25.278 1.00 58.94 456 GLY A C 1
ATOM 3652 O O . GLY A 1 456 ? 3.127 -4.968 26.136 1.00 58.94 456 GLY A O 1
ATOM 3653 N N . LEU A 1 457 ? 0.990 -5.295 25.537 1.00 55.31 457 LEU A N 1
ATOM 3654 C CA . LEU A 1 457 ? 0.655 -5.988 26.784 1.00 55.31 457 LEU A CA 1
ATOM 3655 C C . LEU A 1 457 ? 1.412 -7.324 26.844 1.00 55.31 457 LEU A C 1
ATOM 3657 O O . LEU A 1 457 ? 1.347 -8.120 25.912 1.00 55.31 457 LEU A O 1
ATOM 3661 N N . VAL A 1 458 ? 2.106 -7.588 27.948 1.00 59.12 458 VAL A N 1
ATOM 3662 C CA . VAL A 1 458 ? 2.846 -8.836 28.162 1.00 59.12 458 VAL A CA 1
ATOM 3663 C C . VAL A 1 458 ? 2.190 -9.610 29.299 1.00 59.12 458 VAL A C 1
ATOM 3665 O O . VAL A 1 458 ? 2.069 -9.090 30.408 1.00 59.12 458 VAL A O 1
ATOM 3668 N N . VAL A 1 459 ? 1.777 -10.846 29.033 1.00 54.34 459 VAL A N 1
ATOM 3669 C CA . VAL A 1 459 ? 1.163 -11.754 30.010 1.00 54.34 459 VAL A CA 1
ATOM 3670 C C . VAL A 1 459 ? 2.136 -12.892 30.313 1.00 54.34 459 VAL A C 1
ATOM 3672 O O . VAL A 1 459 ? 2.900 -13.321 29.454 1.00 54.34 459 VAL A O 1
ATOM 3675 N N . VAL A 1 460 ? 2.155 -13.363 31.558 1.00 47.59 460 VAL A N 1
ATOM 3676 C CA . VAL A 1 460 ? 2.940 -14.545 31.940 1.00 47.59 460 VAL A CA 1
ATOM 3677 C C . VAL A 1 460 ? 2.188 -15.786 31.466 1.00 47.59 460 VAL A C 1
ATOM 3679 O O . VAL A 1 460 ? 1.053 -16.006 31.888 1.00 47.59 460 VAL A O 1
ATOM 3682 N N . ASP A 1 461 ? 2.800 -16.571 30.581 1.00 49.50 461 ASP A N 1
ATOM 3683 C CA . ASP A 1 461 ? 2.226 -17.823 30.096 1.00 49.50 461 ASP A CA 1
ATOM 3684 C C . ASP A 1 461 ? 2.803 -18.989 30.903 1.00 49.50 461 ASP A C 1
ATOM 3686 O O . ASP A 1 461 ? 3.931 -19.420 30.687 1.00 49.50 461 ASP A O 1
ATOM 3690 N N . TYR A 1 462 ? 2.029 -19.495 31.864 1.00 50.66 462 TYR A N 1
ATOM 3691 C CA . TYR A 1 462 ? 2.442 -20.615 32.714 1.00 50.66 462 TYR A CA 1
ATOM 3692 C C . TYR A 1 462 ? 2.427 -21.972 31.991 1.00 50.66 462 TYR A C 1
ATOM 3694 O O . TYR A 1 462 ? 2.851 -22.965 32.578 1.00 50.66 462 TYR A O 1
ATOM 3702 N N . SER A 1 463 ? 1.944 -22.038 30.744 1.00 48.78 463 SER A N 1
ATOM 3703 C CA . SER A 1 463 ? 1.996 -23.261 29.930 1.00 48.78 463 SER A CA 1
ATOM 3704 C C . SER A 1 463 ? 3.350 -23.471 29.243 1.00 48.78 463 SER A C 1
ATOM 3706 O O . SER A 1 463 ? 3.612 -24.558 28.729 1.00 48.78 463 SER A O 1
ATOM 3708 N N . VAL A 1 464 ? 4.225 -22.458 29.268 1.00 51.31 464 VAL A N 1
ATOM 3709 C CA . VAL A 1 464 ? 5.576 -22.497 28.701 1.00 51.31 464 VAL A CA 1
ATOM 3710 C C . VAL A 1 464 ? 6.577 -22.110 29.789 1.00 51.31 464 VAL A C 1
ATOM 3712 O O . VAL A 1 464 ? 6.520 -21.015 30.347 1.00 51.31 464 VAL A O 1
ATOM 3715 N N . GLU A 1 465 ? 7.508 -23.006 30.111 1.00 36.97 465 GLU A N 1
ATOM 3716 C CA . GLU A 1 465 ? 8.487 -22.781 31.177 1.00 36.97 465 GLU A CA 1
ATOM 3717 C C . GLU A 1 465 ? 9.364 -21.552 30.851 1.00 36.97 465 GLU A C 1
ATOM 3719 O O . GLU A 1 465 ? 10.130 -21.546 29.889 1.00 36.97 465 GLU A O 1
ATOM 3724 N N . GLY A 1 466 ? 9.214 -20.474 31.632 1.00 51.56 466 GLY A N 1
ATOM 3725 C CA . GLY A 1 466 ? 10.069 -19.285 31.559 1.00 51.56 466 GLY A CA 1
ATOM 3726 C C . GLY A 1 466 ? 9.665 -18.156 30.597 1.00 51.56 466 GLY A C 1
ATOM 3727 O O . GLY A 1 466 ? 10.455 -17.220 30.461 1.00 51.56 466 GLY A O 1
ATOM 3728 N N . PHE A 1 467 ? 8.478 -18.149 29.969 1.00 52.78 467 PHE A N 1
ATOM 3729 C CA . PHE A 1 467 ? 8.156 -17.123 28.959 1.00 52.78 467 PHE A CA 1
ATOM 3730 C C . PHE A 1 467 ? 6.985 -16.184 29.294 1.00 52.78 467 PHE A C 1
ATOM 3732 O O . PHE A 1 467 ? 5.837 -16.556 29.525 1.00 52.78 467 PHE A O 1
ATOM 3739 N N . LYS A 1 468 ? 7.307 -14.891 29.242 1.00 55.31 468 LYS A N 1
ATOM 3740 C CA . LYS A 1 468 ? 6.375 -13.788 29.009 1.00 55.31 468 LYS A CA 1
ATOM 3741 C C . LYS A 1 468 ? 5.884 -13.872 27.558 1.00 55.31 468 LYS A C 1
ATOM 3743 O O . LYS A 1 468 ? 6.710 -13.813 26.650 1.00 55.31 468 LYS A O 1
ATOM 3748 N N . LYS A 1 469 ? 4.576 -13.981 27.330 1.00 61.34 469 LYS A N 1
ATOM 3749 C CA . LYS A 1 469 ? 3.963 -13.936 25.998 1.00 61.34 469 LYS A CA 1
ATOM 3750 C C . LYS A 1 469 ? 3.345 -12.559 25.768 1.00 61.34 469 LYS A C 1
ATOM 3752 O O . LYS A 1 469 ? 2.617 -12.045 26.616 1.00 61.34 469 LYS A O 1
ATOM 3757 N N . GLU A 1 470 ? 3.636 -11.944 24.629 1.00 63.91 470 GLU A N 1
ATOM 3758 C CA . GLU A 1 470 ? 2.888 -10.766 24.191 1.00 63.91 470 GLU A CA 1
ATOM 3759 C C . GLU A 1 470 ? 1.419 -11.162 23.972 1.00 63.91 470 GLU A C 1
ATOM 3761 O O . GLU A 1 470 ? 1.110 -12.197 23.384 1.00 63.91 470 GLU A O 1
ATOM 3766 N N . ASN A 1 471 ? 0.502 -10.363 24.505 1.00 72.75 471 ASN A N 1
ATOM 3767 C CA . ASN A 1 471 ? -0.938 -10.558 24.404 1.00 72.75 471 ASN A CA 1
ATOM 3768 C C . ASN A 1 471 ? -1.554 -9.344 23.707 1.00 72.75 471 ASN A C 1
ATOM 3770 O O . ASN A 1 471 ? -2.389 -8.639 24.273 1.00 72.75 471 ASN A O 1
ATOM 3774 N N . ALA A 1 472 ? -1.089 -9.067 22.488 1.00 82.31 472 ALA A N 1
ATOM 3775 C CA . ALA A 1 472 ? -1.656 -8.004 21.669 1.00 82.31 472 ALA A CA 1
ATOM 3776 C C . ALA A 1 472 ? -3.105 -8.359 21.299 1.00 82.31 472 ALA A C 1
ATOM 3778 O O . ALA A 1 472 ? -3.356 -9.415 20.712 1.00 82.31 472 ALA A O 1
ATOM 3779 N N . PHE A 1 473 ? -4.061 -7.476 21.598 1.00 87.69 473 PHE A N 1
ATOM 3780 C CA . PHE A 1 473 ? -5.495 -7.783 21.509 1.00 87.69 473 PHE A CA 1
ATOM 3781 C C . PHE A 1 473 ? -5.935 -8.195 20.099 1.00 87.69 473 PHE A C 1
ATOM 3783 O O . PHE A 1 473 ? -6.785 -9.068 19.917 1.00 87.69 473 PHE A O 1
ATOM 3790 N N . PHE A 1 474 ? -5.363 -7.546 19.086 1.00 87.88 474 PHE A N 1
ATOM 3791 C CA . PHE A 1 474 ? -5.723 -7.764 17.688 1.00 87.88 474 PHE A CA 1
ATOM 3792 C C . PHE A 1 474 ? -4.934 -8.907 17.021 1.00 87.88 474 PHE A C 1
ATOM 3794 O O . PHE A 1 474 ? -5.226 -9.232 15.866 1.00 87.88 474 PHE A O 1
ATOM 3801 N N . SER A 1 475 ? -3.950 -9.500 17.710 1.00 82.50 475 SER A N 1
ATOM 3802 C CA . SER A 1 475 ? -3.084 -10.564 17.184 1.00 82.50 475 SER A CA 1
ATOM 3803 C C . SER A 1 475 ? -3.776 -11.928 17.185 1.00 82.50 475 SER A C 1
ATOM 3805 O O . SER A 1 475 ? -4.509 -12.260 18.113 1.00 82.50 475 SER A O 1
ATOM 3807 N N . GLN A 1 476 ? -3.551 -12.730 16.136 1.00 74.69 476 GLN A N 1
ATOM 3808 C CA . GLN A 1 476 ? -4.135 -14.074 16.027 1.00 74.69 476 GLN A CA 1
ATOM 3809 C C . GLN A 1 476 ? -3.320 -15.113 16.808 1.00 74.69 476 GLN A C 1
ATOM 3811 O O . GLN A 1 476 ? -3.905 -15.960 17.477 1.00 74.69 476 GLN A O 1
ATOM 3816 N N . SER A 1 477 ? -1.989 -15.043 16.755 1.00 68.75 477 SER A N 1
ATOM 3817 C CA . SER A 1 477 ? -1.081 -15.920 17.513 1.00 68.75 477 SER A CA 1
ATOM 3818 C C . SER A 1 477 ? -0.664 -15.340 18.874 1.00 68.75 477 SER A C 1
ATOM 3820 O O . SER A 1 477 ? -0.096 -16.050 19.712 1.00 68.75 477 SER A O 1
ATOM 3822 N N . GLY A 1 478 ? -0.957 -14.057 19.104 1.00 66.38 478 GLY A N 1
ATOM 3823 C CA . GLY A 1 478 ? -0.473 -13.257 20.232 1.00 66.38 478 GLY A CA 1
ATOM 3824 C C . GLY A 1 478 ? 0.804 -12.469 19.913 1.00 66.38 478 GLY A C 1
ATOM 3825 O O . GLY A 1 478 ? 1.107 -11.505 20.608 1.00 66.38 478 GLY A O 1
ATOM 3826 N N . LEU A 1 479 ? 1.516 -12.800 18.828 1.00 67.31 479 LEU A N 1
ATOM 3827 C CA . LEU A 1 479 ? 2.748 -12.112 18.425 1.00 67.31 479 LEU A CA 1
ATOM 3828 C C . LEU A 1 479 ? 2.483 -10.675 17.953 1.00 67.31 479 LEU A C 1
ATOM 3830 O O . LEU A 1 479 ? 1.486 -10.420 17.266 1.00 67.31 479 LEU A O 1
ATOM 3834 N N . HIS A 1 480 ? 3.395 -9.741 18.260 1.00 65.44 480 HIS A N 1
ATOM 3835 C CA . HIS A 1 480 ? 3.230 -8.332 17.876 1.00 65.44 480 HIS A CA 1
ATOM 3836 C C . HIS A 1 480 ? 3.142 -8.098 16.360 1.00 65.44 480 HIS A C 1
ATOM 3838 O O . HIS A 1 480 ? 2.505 -7.125 15.943 1.00 65.44 480 HIS A O 1
ATOM 3844 N N . ASP A 1 481 ? 3.768 -8.975 15.567 1.00 66.88 481 ASP A N 1
ATOM 3845 C CA . ASP A 1 481 ? 3.906 -8.846 14.116 1.00 66.88 481 ASP A CA 1
ATOM 3846 C C . ASP A 1 481 ? 2.688 -9.361 13.338 1.00 66.88 481 ASP A C 1
ATOM 3848 O O . ASP A 1 481 ? 2.534 -9.071 12.156 1.00 66.88 481 ASP A O 1
ATOM 3852 N N . ASP A 1 482 ? 1.770 -10.096 13.960 1.00 69.94 482 ASP A N 1
ATOM 3853 C CA . ASP A 1 482 ? 0.627 -10.682 13.243 1.00 69.94 482 ASP A CA 1
ATOM 3854 C C . ASP A 1 482 ? -0.343 -9.638 12.692 1.00 69.94 482 ASP A C 1
ATOM 3856 O O . ASP A 1 482 ? -0.993 -9.843 11.665 1.00 69.94 482 ASP A O 1
ATOM 3860 N N . THR A 1 483 ? -0.473 -8.515 13.397 1.00 64.12 483 THR A N 1
ATOM 3861 C CA . THR A 1 483 ? -1.281 -7.373 12.951 1.00 64.12 483 THR A CA 1
ATOM 3862 C C . THR A 1 483 ? -0.455 -6.316 12.257 1.00 64.12 483 THR A C 1
ATOM 3864 O O . THR A 1 483 ? -1.014 -5.309 11.799 1.00 64.12 483 THR A O 1
ATOM 3867 N N . SER A 1 484 ? 0.858 -6.528 12.169 1.00 65.31 484 SER A N 1
ATOM 3868 C CA . SER A 1 484 ? 1.730 -5.582 11.521 1.00 65.31 484 SER A CA 1
ATOM 3869 C C . SER A 1 484 ? 1.406 -5.521 10.038 1.00 65.31 484 SER A C 1
ATOM 3871 O O . SER A 1 484 ? 1.037 -6.485 9.364 1.00 65.31 484 SER A O 1
ATOM 3873 N N . ILE A 1 485 ? 1.621 -4.337 9.498 1.00 63.66 485 ILE A N 1
ATOM 3874 C CA . ILE A 1 485 ? 1.658 -4.146 8.059 1.00 63.66 485 ILE A CA 1
ATOM 3875 C C . ILE A 1 485 ? 2.939 -4.722 7.428 1.00 63.66 485 ILE A C 1
ATOM 3877 O O . ILE A 1 485 ? 3.153 -4.534 6.238 1.00 63.66 485 ILE A O 1
ATOM 3881 N N . THR A 1 486 ? 3.833 -5.356 8.193 1.00 60.19 486 THR A N 1
ATOM 3882 C CA . THR A 1 486 ? 4.966 -6.091 7.611 1.00 60.19 486 THR A CA 1
ATOM 3883 C C . THR A 1 486 ? 4.541 -7.497 7.180 1.00 60.19 486 THR A C 1
ATOM 3885 O O . THR A 1 486 ? 5.165 -8.060 6.287 1.00 60.19 486 THR A O 1
ATOM 3888 N N . ASN A 1 487 ? 3.409 -7.999 7.694 1.00 68.12 487 ASN A N 1
ATOM 3889 C CA . ASN A 1 487 ? 2.784 -9.270 7.319 1.00 68.12 487 ASN A CA 1
ATOM 3890 C C . ASN A 1 487 ? 1.504 -9.076 6.485 1.00 68.12 487 ASN A C 1
ATOM 3892 O O . ASN A 1 487 ? 0.453 -9.666 6.757 1.00 68.12 487 ASN A O 1
ATOM 3896 N N . ILE A 1 488 ? 1.551 -8.224 5.456 1.00 66.62 488 ILE A N 1
ATOM 3897 C CA . ILE A 1 488 ? 0.372 -7.996 4.610 1.00 66.62 488 ILE A CA 1
ATOM 3898 C C . ILE A 1 488 ? 0.052 -9.257 3.812 1.00 66.62 488 ILE A C 1
ATOM 3900 O O . ILE A 1 488 ? 0.845 -9.727 2.991 1.00 66.62 488 ILE A O 1
ATOM 3904 N N . LYS A 1 489 ? -1.164 -9.765 4.028 1.00 70.81 489 LYS A N 1
ATOM 3905 C CA . LYS A 1 489 ? -1.751 -10.832 3.221 1.00 70.81 489 LYS A CA 1
ATOM 3906 C C . LYS A 1 489 ? -2.009 -10.294 1.815 1.00 70.81 489 LYS A C 1
ATOM 3908 O O . LYS A 1 489 ? -2.884 -9.451 1.614 1.00 70.81 489 LYS A O 1
ATOM 3913 N N . TYR A 1 490 ? -1.220 -10.779 0.869 1.00 80.50 490 TYR A N 1
ATOM 3914 C CA . TYR A 1 490 ? -1.278 -10.426 -0.542 1.00 80.50 490 TYR A CA 1
ATOM 3915 C C . TYR A 1 490 ? -0.969 -11.669 -1.380 1.00 80.50 490 TYR A C 1
ATOM 3917 O O . TYR A 1 490 ? 0.017 -12.363 -1.114 1.00 80.50 490 TYR A O 1
ATOM 3925 N N . ASN A 1 491 ? -1.825 -11.937 -2.364 1.00 83.94 491 ASN A N 1
ATOM 3926 C CA . ASN A 1 491 ? -1.752 -13.086 -3.252 1.00 83.94 491 ASN A CA 1
ATOM 3927 C C . ASN A 1 491 ? -2.232 -12.711 -4.657 1.00 83.94 491 ASN A C 1
ATOM 3929 O O . ASN A 1 491 ? -3.339 -12.193 -4.813 1.00 83.94 491 ASN A O 1
ATOM 3933 N N . VAL A 1 492 ? -1.432 -13.044 -5.666 1.00 83.75 492 VAL A N 1
ATOM 3934 C CA . VAL A 1 492 ? -1.748 -12.875 -7.095 1.00 83.75 492 VAL A CA 1
ATOM 3935 C C . VAL A 1 492 ? -1.596 -14.186 -7.849 1.00 83.75 492 VAL A C 1
ATOM 3937 O O . VAL A 1 492 ? -1.067 -14.229 -8.960 1.00 83.75 492 VAL A O 1
ATOM 3940 N N . LYS A 1 493 ? -2.027 -15.273 -7.207 1.00 81.94 493 LYS A N 1
ATOM 3941 C CA . LYS A 1 493 ? -2.120 -16.606 -7.794 1.00 81.94 493 LYS A CA 1
ATOM 3942 C C . LYS A 1 493 ? -2.607 -16.536 -9.244 1.00 81.94 493 LYS A C 1
ATOM 3944 O O . LYS A 1 493 ? -3.605 -15.880 -9.531 1.00 81.94 493 LYS A O 1
ATOM 3949 N N . ASP A 1 494 ? -1.851 -17.186 -10.126 1.00 75.56 494 ASP A N 1
ATOM 3950 C CA . ASP A 1 494 ? -2.142 -17.338 -11.556 1.00 75.56 494 ASP A CA 1
ATOM 3951 C C . ASP A 1 494 ? -2.342 -16.024 -12.347 1.00 75.56 494 ASP A C 1
ATOM 3953 O O . ASP A 1 494 ? -2.848 -16.038 -13.472 1.00 75.56 494 ASP A O 1
ATOM 3957 N N . LEU A 1 495 ? -1.874 -14.884 -11.813 1.00 82.81 495 LEU A N 1
ATOM 3958 C CA . LEU A 1 495 ? -1.902 -13.598 -12.507 1.00 82.81 495 LEU A CA 1
ATOM 3959 C C . LEU A 1 495 ? -1.041 -13.635 -13.781 1.00 82.81 495 LEU A C 1
ATOM 3961 O O . LEU A 1 495 ? 0.186 -13.530 -13.734 1.00 82.81 495 LEU A O 1
ATOM 3965 N N . ASP A 1 496 ? -1.703 -13.762 -14.932 1.00 80.06 496 ASP A N 1
ATOM 3966 C CA . ASP A 1 496 ? -1.075 -13.707 -16.252 1.00 80.06 496 ASP A CA 1
ATOM 3967 C C . ASP A 1 496 ? -0.688 -12.267 -16.605 1.00 80.06 496 ASP A C 1
ATOM 3969 O O . ASP A 1 496 ? -1.481 -11.485 -17.133 1.00 80.06 496 ASP A O 1
ATOM 3973 N N . LEU A 1 497 ? 0.559 -11.919 -16.300 1.00 78.38 497 LEU A N 1
ATOM 3974 C CA . LEU A 1 497 ? 1.138 -10.628 -16.654 1.00 78.38 497 LEU A CA 1
ATOM 3975 C C . LEU A 1 497 ? 1.764 -10.626 -18.062 1.00 78.38 497 LEU A C 1
ATOM 3977 O O . LEU A 1 497 ? 2.061 -9.558 -18.595 1.00 78.38 497 LEU A O 1
ATOM 3981 N N . SER A 1 498 ? 1.944 -11.802 -18.680 1.00 71.06 498 SER A N 1
ATOM 3982 C CA . SER A 1 498 ? 2.760 -11.987 -19.893 1.00 71.06 498 SER A CA 1
ATOM 3983 C C . SER A 1 498 ? 2.281 -11.151 -21.083 1.00 71.06 498 SER A C 1
ATOM 3985 O O . SER A 1 498 ? 3.079 -10.603 -21.845 1.00 71.06 498 SER A O 1
ATOM 3987 N N . LYS A 1 499 ? 0.963 -10.975 -21.194 1.00 68.81 499 LYS A N 1
ATOM 3988 C CA . LYS A 1 499 ? 0.295 -10.248 -22.284 1.00 68.81 499 LYS A CA 1
ATOM 3989 C C . LYS A 1 499 ? 0.551 -8.743 -22.279 1.00 68.81 499 LYS A C 1
ATOM 3991 O O . LYS A 1 499 ? 0.240 -8.075 -23.263 1.00 68.81 499 LYS A O 1
ATOM 3996 N N . TYR A 1 500 ? 1.112 -8.208 -21.199 1.00 68.00 500 TYR A N 1
ATOM 3997 C CA . TYR A 1 500 ? 1.265 -6.769 -20.996 1.00 68.00 500 TYR A CA 1
ATOM 3998 C C . TYR A 1 500 ? 2.705 -6.279 -21.173 1.00 68.00 500 TYR A C 1
ATOM 4000 O O . TYR A 1 500 ? 2.956 -5.083 -21.075 1.00 68.00 500 TYR A O 1
ATOM 4008 N N . PHE A 1 501 ? 3.639 -7.181 -21.494 1.00 62.88 501 PHE A N 1
ATOM 4009 C CA . PHE A 1 501 ? 5.065 -6.870 -21.647 1.00 62.88 501 PHE A CA 1
ATOM 4010 C C . PHE A 1 501 ? 5.518 -6.627 -23.092 1.00 62.88 501 PHE A C 1
ATOM 4012 O O . PHE A 1 501 ? 6.681 -6.314 -23.320 1.00 62.88 501 PHE A O 1
ATOM 4019 N N . LEU A 1 502 ? 4.630 -6.786 -24.078 1.00 51.47 502 LEU A N 1
ATOM 4020 C CA . LEU A 1 502 ? 5.037 -7.021 -25.471 1.00 51.47 502 LEU A CA 1
ATOM 4021 C C . LEU A 1 502 ? 4.890 -5.842 -26.440 1.00 51.47 502 LEU A C 1
ATOM 4023 O O . LEU A 1 502 ? 4.878 -6.064 -27.648 1.00 51.47 502 LEU A O 1
ATOM 4027 N N . LYS A 1 503 ? 4.766 -4.593 -25.983 1.00 56.94 503 LYS A N 1
ATOM 4028 C CA . LYS A 1 503 ? 4.583 -3.476 -26.927 1.00 56.94 503 LYS A CA 1
ATOM 4029 C C . LYS A 1 503 ? 5.286 -2.195 -26.492 1.00 56.94 503 LYS A C 1
ATOM 4031 O O . LYS A 1 503 ? 4.651 -1.382 -25.832 1.00 56.94 503 LYS A O 1
ATOM 4036 N N . ARG A 1 504 ? 6.547 -2.020 -26.910 1.00 59.56 504 ARG A N 1
ATOM 4037 C CA . ARG A 1 504 ? 7.118 -0.743 -27.384 1.00 59.56 504 ARG A CA 1
ATOM 4038 C C . ARG A 1 504 ? 8.485 -0.905 -28.038 1.00 59.56 504 ARG A C 1
ATOM 4040 O O . ARG A 1 504 ? 9.291 -1.714 -27.531 1.00 59.56 504 ARG A O 1
#